Protein AF-A0A2T9YSU1-F1 (afdb_monomer_lite)

Organism: NCBI:txid133385

Structure (mmCIF, N/CA/C/O backbone):
data_AF-A0A2T9YSU1-F1
#
_entry.id   AF-A0A2T9YSU1-F1
#
loop_
_atom_site.group_PDB
_atom_site.id
_atom_site.type_symbol
_atom_site.label_atom_id
_atom_site.label_alt_id
_atom_site.label_comp_id
_atom_site.label_asym_id
_atom_site.label_entity_id
_atom_site.label_seq_id
_atom_site.pdbx_PDB_ins_code
_atom_site.Cartn_x
_atom_site.Cartn_y
_atom_site.Cartn_z
_atom_site.occupancy
_atom_site.B_iso_or_equiv
_atom_site.auth_seq_id
_atom_site.auth_comp_id
_atom_site.auth_asym_id
_atom_site.auth_atom_id
_atom_site.pdbx_PDB_model_num
ATOM 1 N N . MET A 1 1 ? 9.981 16.700 -49.355 1.00 37.28 1 MET A N 1
ATOM 2 C CA . MET A 1 1 ? 11.448 16.718 -49.136 1.00 37.28 1 MET A CA 1
ATOM 3 C C . MET A 1 1 ? 12.251 15.945 -50.191 1.00 37.28 1 MET A C 1
ATOM 5 O O . MET A 1 1 ? 13.137 16.538 -50.788 1.00 37.28 1 MET A O 1
ATOM 9 N N . ALA A 1 2 ? 11.948 14.675 -50.511 1.00 30.19 2 ALA A N 1
ATOM 10 C CA . ALA A 1 2 ? 12.726 13.906 -51.505 1.00 30.19 2 ALA A CA 1
ATOM 11 C C . ALA A 1 2 ? 12.599 14.386 -52.975 1.00 30.19 2 ALA A C 1
ATOM 13 O O . ALA A 1 2 ? 13.486 14.104 -53.781 1.00 30.19 2 ALA A O 1
ATOM 14 N N . SER A 1 3 ? 11.527 15.105 -53.342 1.00 29.92 3 SER A N 1
ATOM 15 C CA . SER A 1 3 ? 11.353 15.639 -54.707 1.00 29.92 3 SER A CA 1
ATOM 16 C C . SER A 1 3 ? 12.002 17.011 -54.920 1.00 29.92 3 SER A C 1
ATOM 18 O O . SER A 1 3 ? 12.454 17.288 -56.026 1.00 29.92 3 SER A O 1
ATOM 20 N N . LEU A 1 4 ? 12.123 17.832 -53.870 1.00 31.23 4 LEU A N 1
ATOM 21 C CA . LEU A 1 4 ? 12.677 19.191 -53.949 1.00 31.23 4 LEU A CA 1
ATOM 22 C C . LEU A 1 4 ? 14.213 19.217 -53.991 1.00 31.23 4 LEU A C 1
ATOM 24 O O . LEU A 1 4 ? 14.780 20.086 -54.636 1.00 31.23 4 LEU A O 1
ATOM 28 N N . TYR A 1 5 ? 14.905 18.226 -53.419 1.00 36.62 5 TYR A N 1
ATOM 29 C CA . TYR A 1 5 ? 16.377 18.157 -53.490 1.00 36.62 5 TYR A CA 1
ATOM 30 C C . TYR A 1 5 ? 16.929 17.533 -54.783 1.00 36.62 5 TYR A C 1
ATOM 32 O O . TYR A 1 5 ? 18.128 17.622 -55.056 1.00 36.62 5 TYR A O 1
ATOM 40 N N . LYS A 1 6 ? 16.071 16.931 -55.621 1.00 35.34 6 LYS A N 1
ATOM 41 C CA . LYS A 1 6 ? 16.470 16.435 -56.950 1.00 35.34 6 LYS A CA 1
ATOM 42 C C . LYS A 1 6 ? 16.691 17.558 -57.973 1.00 35.34 6 LYS A C 1
ATOM 44 O O . LYS A 1 6 ? 17.278 17.289 -59.017 1.00 35.34 6 LYS A O 1
ATOM 49 N N . SER A 1 7 ? 16.250 18.791 -57.704 1.00 32.84 7 SER A N 1
ATOM 50 C CA . SER A 1 7 ? 16.427 19.918 -58.632 1.00 32.84 7 SER A CA 1
ATOM 51 C C . SER A 1 7 ? 17.789 20.613 -58.500 1.00 32.84 7 SER A C 1
ATOM 53 O O . SER A 1 7 ? 18.299 21.103 -59.502 1.00 32.84 7 SER A O 1
ATOM 55 N N . PHE A 1 8 ? 18.425 20.585 -57.322 1.00 32.69 8 PHE A N 1
ATOM 56 C CA . PHE A 1 8 ? 19.695 21.289 -57.064 1.00 32.69 8 PHE A CA 1
ATOM 57 C C . PHE A 1 8 ? 20.969 20.487 -57.384 1.00 32.69 8 PHE A C 1
ATOM 59 O O . PHE A 1 8 ? 22.075 20.985 -57.210 1.00 32.69 8 PHE A O 1
ATOM 66 N N . THR A 1 9 ? 20.848 19.258 -57.892 1.00 35.16 9 THR A N 1
ATOM 67 C CA . THR A 1 9 ? 21.996 18.407 -58.262 1.00 35.16 9 THR A CA 1
ATOM 68 C C . THR A 1 9 ? 21.953 18.008 -59.739 1.00 35.16 9 THR A C 1
ATOM 70 O O . THR A 1 9 ? 22.020 16.836 -60.098 1.00 35.16 9 THR A O 1
ATOM 73 N N . LYS A 1 10 ? 21.845 18.997 -60.635 1.00 35.78 10 LYS A N 1
ATOM 74 C CA . LYS A 1 10 ? 22.087 18.827 -62.079 1.00 35.78 10 LYS A CA 1
ATOM 75 C C . LYS A 1 10 ? 23.401 19.493 -62.491 1.00 35.78 10 LYS A C 1
ATOM 77 O O . LYS A 1 10 ? 23.420 20.427 -63.281 1.00 35.78 10 LYS A O 1
ATOM 82 N N . THR A 1 11 ? 24.512 18.954 -62.010 1.00 32.72 11 THR A N 1
ATOM 83 C CA . THR A 1 11 ? 25.809 19.146 -62.669 1.00 32.72 11 THR A CA 1
ATOM 84 C C . THR A 1 11 ? 26.528 17.802 -62.666 1.00 32.72 11 THR A C 1
ATOM 86 O O . THR A 1 11 ? 26.805 17.264 -61.592 1.00 32.72 11 THR A O 1
ATOM 89 N N . PRO A 1 12 ? 26.782 17.188 -63.836 1.00 35.47 12 PRO A N 1
ATOM 90 C CA . PRO A 1 12 ? 27.463 15.907 -63.891 1.00 35.47 12 PRO A CA 1
ATOM 91 C C . PRO A 1 12 ? 28.940 16.134 -63.561 1.00 35.47 12 PRO A C 1
ATOM 93 O O . PRO A 1 12 ? 29.707 16.638 -64.379 1.00 35.47 12 PRO A O 1
ATOM 96 N N . VAL A 1 13 ? 29.348 15.773 -62.344 1.00 37.41 13 VAL A N 1
ATOM 97 C CA . VAL A 1 13 ? 30.764 15.719 -61.974 1.00 37.41 13 VAL A CA 1
ATOM 98 C C . VAL A 1 13 ? 31.399 14.570 -62.761 1.00 37.41 13 VAL A C 1
ATOM 100 O O . VAL A 1 13 ? 31.041 13.404 -62.577 1.00 37.41 13 VAL A O 1
ATOM 103 N N . LYS A 1 14 ? 32.312 14.906 -63.681 1.00 37.22 14 LYS A N 1
ATOM 104 C CA . LYS A 1 14 ? 33.161 13.938 -64.392 1.00 37.22 14 LYS A CA 1
ATOM 105 C C . LYS A 1 14 ? 33.857 13.039 -63.363 1.00 37.22 14 LYS A C 1
ATOM 107 O O . LYS A 1 14 ? 34.460 13.545 -62.421 1.00 37.22 14 LYS A O 1
ATOM 112 N N . LYS A 1 15 ? 33.787 11.715 -63.548 1.00 39.69 15 LYS A N 1
ATOM 113 C CA . LYS A 1 15 ? 34.584 10.751 -62.773 1.00 39.69 15 LYS A CA 1
ATOM 114 C C . LYS A 1 15 ? 36.066 11.039 -63.026 1.00 39.69 15 LYS A C 1
ATOM 116 O O . LYS A 1 15 ? 36.560 10.733 -64.105 1.00 39.69 15 LYS A O 1
ATOM 121 N N . SER A 1 16 ? 36.746 11.647 -62.060 1.00 36.53 16 SER A N 1
ATOM 122 C CA . SER A 1 16 ? 38.205 11.642 -62.004 1.00 36.53 16 SER A CA 1
ATOM 123 C C . SER A 1 16 ? 38.674 10.294 -61.459 1.00 36.53 16 SER A C 1
ATOM 125 O O . SER A 1 16 ? 38.115 9.803 -60.476 1.00 36.53 16 SER A O 1
ATOM 127 N N . ASP A 1 17 ? 39.705 9.717 -62.078 1.00 41.94 17 ASP A N 1
ATOM 128 C CA . ASP A 1 17 ? 40.454 8.543 -61.603 1.00 41.94 17 ASP A CA 1
ATOM 129 C C . ASP A 1 17 ? 41.303 8.884 -60.363 1.00 41.94 17 ASP A C 1
ATOM 131 O O . ASP A 1 17 ? 42.508 8.646 -60.303 1.00 41.94 17 ASP A O 1
ATOM 135 N N . THR A 1 18 ? 40.689 9.491 -59.349 1.00 44.41 18 THR A N 1
ATOM 136 C CA . THR A 1 18 ? 41.332 9.681 -58.052 1.00 44.41 18 THR A CA 1
ATOM 137 C C . THR A 1 18 ? 41.200 8.394 -57.228 1.00 44.41 18 THR A C 1
ATOM 139 O O . THR A 1 18 ? 40.115 7.800 -57.184 1.00 44.41 18 THR A O 1
ATOM 142 N N . PRO A 1 19 ? 42.276 7.929 -56.558 1.00 46.34 19 PRO A N 1
ATOM 143 C CA . PRO A 1 19 ? 42.208 6.772 -55.672 1.00 46.34 19 PRO A CA 1
ATOM 144 C C . PRO A 1 19 ? 41.088 6.973 -54.651 1.00 46.34 19 PRO A C 1
ATOM 146 O O . PRO A 1 19 ? 40.957 8.055 -54.074 1.00 46.34 19 PRO A O 1
ATOM 149 N N . ARG A 1 20 ? 40.259 5.945 -54.428 1.00 51.56 20 ARG A N 1
ATOM 150 C CA . ARG A 1 20 ? 39.214 6.015 -53.396 1.00 51.56 20 ARG A CA 1
ATOM 151 C C . ARG A 1 20 ? 39.882 6.358 -52.059 1.00 51.56 20 ARG A C 1
ATOM 153 O O . ARG A 1 20 ? 40.827 5.658 -51.694 1.00 51.56 20 ARG A O 1
ATOM 160 N N . PRO A 1 21 ? 39.409 7.381 -51.329 1.00 52.75 21 PRO A N 1
ATOM 161 C CA . PRO A 1 21 ? 40.008 7.746 -50.055 1.00 52.75 21 PRO A CA 1
ATOM 162 C C . PRO A 1 21 ? 39.961 6.547 -49.104 1.00 52.75 21 PRO A C 1
ATOM 164 O O . PRO A 1 21 ? 38.926 5.888 -48.964 1.00 52.75 21 PRO A O 1
ATOM 167 N N . THR A 1 22 ? 41.093 6.244 -48.470 1.00 56.41 22 THR A N 1
ATOM 168 C CA . THR A 1 22 ? 41.171 5.262 -47.390 1.00 56.41 22 THR A CA 1
ATOM 169 C C . THR A 1 22 ? 40.310 5.756 -46.231 1.00 56.41 22 THR A C 1
ATOM 171 O O . THR A 1 22 ? 40.588 6.782 -45.612 1.00 56.41 22 THR A O 1
ATOM 174 N N . ILE A 1 23 ? 39.207 5.049 -45.972 1.00 61.72 23 ILE A N 1
ATOM 175 C CA . ILE A 1 23 ? 38.288 5.366 -44.877 1.00 61.72 23 ILE A CA 1
ATOM 176 C C . ILE A 1 23 ? 39.004 5.014 -43.573 1.00 61.72 23 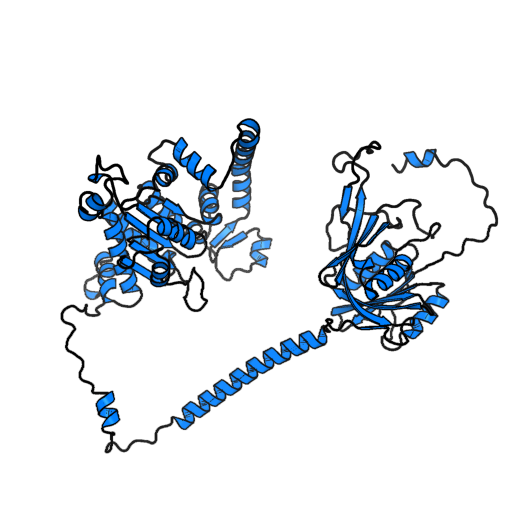ILE A C 1
ATOM 178 O O . ILE A 1 23 ? 39.117 3.837 -43.242 1.00 61.72 23 ILE A O 1
ATOM 182 N N . ARG A 1 24 ? 39.494 6.028 -42.856 1.00 66.81 24 ARG A N 1
ATOM 183 C CA . ARG A 1 24 ? 40.081 5.870 -41.518 1.00 66.81 24 ARG A CA 1
ATOM 184 C C . ARG A 1 24 ? 38.978 5.550 -40.506 1.00 66.81 24 ARG A C 1
ATOM 186 O O . ARG A 1 24 ? 37.912 6.144 -40.601 1.00 66.81 24 ARG A O 1
ATOM 193 N N . ASN A 1 25 ? 39.245 4.684 -39.532 1.00 81.44 25 ASN A N 1
ATOM 194 C CA . ASN A 1 25 ? 38.376 4.308 -38.406 1.00 81.44 25 ASN A CA 1
ATOM 195 C C . ASN A 1 25 ? 37.221 3.349 -38.729 1.00 81.44 25 ASN A C 1
ATOM 197 O O . ASN A 1 25 ? 36.135 3.481 -38.168 1.00 81.44 25 ASN A O 1
ATOM 201 N N . ARG A 1 26 ? 37.414 2.348 -39.597 1.00 90.25 26 ARG A N 1
ATOM 202 C CA . ARG A 1 26 ? 36.371 1.316 -39.797 1.00 90.25 26 ARG A CA 1
ATOM 203 C C . ARG A 1 26 ? 36.230 0.420 -38.563 1.00 90.25 26 ARG A C 1
ATOM 205 O O . ARG A 1 26 ? 37.211 0.153 -37.875 1.00 90.25 26 ARG A O 1
ATOM 212 N N . VAL A 1 27 ? 35.009 -0.049 -38.301 1.00 94.31 27 VAL A N 1
ATOM 213 C CA . VAL A 1 27 ? 34.678 -0.834 -37.098 1.00 94.31 27 VAL A CA 1
ATOM 214 C C . VAL A 1 27 ? 34.303 -2.263 -37.482 1.00 94.31 27 VAL A C 1
ATOM 216 O O . VAL A 1 27 ? 33.352 -2.477 -38.232 1.00 94.31 27 VAL A O 1
ATOM 219 N N . LEU A 1 28 ? 34.996 -3.254 -36.934 1.00 95.75 28 LEU A N 1
ATOM 220 C CA . LEU A 1 28 ? 34.609 -4.656 -37.018 1.00 95.75 28 LEU A CA 1
ATOM 221 C C . LEU A 1 28 ? 33.563 -4.964 -35.938 1.00 95.75 28 LEU A C 1
ATOM 223 O O . LEU A 1 28 ? 33.831 -4.806 -34.749 1.00 95.75 28 LEU A O 1
ATOM 227 N N . LEU A 1 29 ? 32.377 -5.419 -36.345 1.00 96.25 29 LEU A N 1
ATOM 228 C CA . LEU A 1 29 ? 31.331 -5.918 -35.451 1.00 96.25 29 LEU A CA 1
ATOM 229 C C . LEU A 1 29 ? 31.353 -7.443 -35.442 1.00 96.25 29 LEU A C 1
ATOM 231 O O . LEU A 1 29 ? 31.043 -8.087 -36.450 1.00 96.25 29 LEU A O 1
ATOM 235 N N . ILE A 1 30 ? 31.645 -8.024 -34.282 1.00 95.44 30 ILE A N 1
ATOM 236 C CA . ILE A 1 30 ? 31.685 -9.475 -34.101 1.00 95.44 30 ILE A CA 1
ATOM 237 C C . ILE A 1 30 ? 31.006 -9.883 -32.797 1.00 95.44 30 ILE A C 1
ATOM 239 O O . ILE A 1 30 ? 30.954 -9.138 -31.823 1.00 95.44 30 ILE A O 1
ATOM 243 N N . SER A 1 31 ? 30.410 -11.071 -32.777 1.00 95.06 31 SER A N 1
ATOM 244 C CA . SER A 1 31 ? 29.739 -11.598 -31.589 1.00 95.06 31 SER A CA 1
ATOM 245 C C . SER A 1 31 ? 30.162 -13.029 -31.324 1.00 95.06 31 SER A C 1
ATOM 247 O O . SER A 1 31 ? 30.475 -13.785 -32.238 1.00 95.06 31 SER A O 1
ATOM 249 N N . SER A 1 32 ? 30.164 -13.407 -30.057 1.00 93.94 32 SER A N 1
ATOM 250 C CA . SER A 1 32 ? 30.406 -14.781 -29.637 1.00 93.94 32 SER A CA 1
ATOM 251 C C . SER A 1 32 ? 29.198 -15.686 -29.909 1.00 93.94 32 SER A C 1
ATOM 253 O O . SER A 1 32 ? 28.054 -15.236 -30.063 1.00 93.94 32 SER A O 1
ATOM 255 N N . ARG A 1 33 ? 29.412 -17.005 -29.900 1.00 89.94 33 ARG A N 1
ATOM 256 C CA . ARG A 1 33 ? 28.293 -17.955 -29.845 1.00 89.94 33 ARG A CA 1
ATOM 257 C C . ARG A 1 33 ? 27.495 -17.819 -28.541 1.00 89.94 33 ARG A C 1
ATOM 259 O O . ARG A 1 33 ? 28.040 -17.624 -27.452 1.00 89.94 33 ARG A O 1
ATOM 266 N N . GLY A 1 34 ? 26.180 -17.999 -28.663 1.00 88.12 34 GLY A N 1
ATOM 267 C CA . GLY A 1 34 ? 25.248 -17.989 -27.536 1.00 88.12 34 GLY A CA 1
ATOM 268 C C . GLY A 1 34 ? 24.576 -16.649 -27.237 1.00 88.12 34 GLY A C 1
ATOM 269 O O . GLY A 1 34 ? 23.908 -16.553 -26.212 1.00 88.12 34 GLY A O 1
ATOM 270 N N . ILE A 1 35 ? 24.691 -15.652 -28.124 1.00 91.50 35 ILE A N 1
ATOM 271 C CA . ILE A 1 35 ? 23.902 -14.418 -28.009 1.00 91.50 35 ILE A CA 1
ATOM 272 C C . ILE A 1 35 ? 22.391 -14.703 -28.020 1.00 91.50 35 ILE A C 1
ATOM 274 O O . ILE A 1 35 ? 21.881 -15.422 -28.893 1.00 91.50 35 ILE A O 1
ATOM 278 N N . THR A 1 36 ? 21.672 -14.112 -27.068 1.00 92.94 36 THR A N 1
ATOM 279 C CA . THR A 1 36 ? 20.209 -14.212 -26.966 1.00 92.94 36 THR A CA 1
ATOM 280 C C . THR A 1 36 ? 19.517 -13.448 -28.095 1.00 92.94 36 THR A C 1
ATOM 282 O O . THR A 1 36 ? 20.151 -12.717 -28.864 1.00 92.94 36 THR A O 1
ATOM 285 N N . THR A 1 37 ? 18.197 -13.605 -28.220 1.00 91.62 37 THR A N 1
ATOM 286 C CA . THR A 1 37 ? 17.403 -12.845 -29.197 1.00 91.62 37 THR A CA 1
ATOM 287 C C . THR A 1 37 ? 17.565 -11.340 -28.978 1.00 91.62 37 THR A C 1
ATOM 289 O O . THR A 1 37 ? 17.954 -10.645 -29.912 1.00 91.62 37 THR A O 1
ATOM 292 N N . ARG A 1 38 ? 17.403 -10.848 -27.742 1.00 91.88 38 ARG A N 1
ATOM 293 C CA . ARG A 1 38 ? 17.568 -9.423 -27.402 1.00 91.88 38 ARG A CA 1
ATOM 294 C C . ARG A 1 38 ? 18.972 -8.895 -27.728 1.00 91.88 38 ARG A C 1
ATOM 296 O O . ARG A 1 38 ? 19.106 -7.869 -28.382 1.00 91.88 38 ARG A O 1
ATOM 303 N N . GLN A 1 39 ? 20.025 -9.629 -27.364 1.00 94.06 39 GLN A N 1
ATOM 304 C CA . GLN A 1 39 ? 21.414 -9.233 -27.656 1.00 94.06 39 GLN A CA 1
ATOM 305 C C . GLN A 1 39 ? 21.694 -9.173 -29.169 1.00 94.06 39 GLN A C 1
ATOM 307 O O . GLN A 1 39 ? 22.457 -8.336 -29.643 1.00 94.06 39 GLN A O 1
ATOM 312 N N . ARG A 1 40 ? 21.044 -10.038 -29.956 1.00 92.88 40 ARG A N 1
ATOM 313 C CA . ARG A 1 40 ? 21.126 -10.016 -31.422 1.00 92.88 40 ARG A CA 1
ATOM 314 C C . ARG A 1 40 ? 20.424 -8.804 -32.032 1.00 92.88 40 ARG A C 1
ATOM 316 O O . ARG A 1 40 ? 20.882 -8.323 -33.063 1.00 92.88 40 ARG A O 1
ATOM 323 N N . HIS A 1 41 ? 19.327 -8.343 -31.435 1.00 93.88 41 HIS A N 1
ATOM 324 C CA . HIS A 1 41 ? 18.667 -7.105 -31.848 1.00 93.88 41 HIS A CA 1
ATOM 325 C C . HIS A 1 41 ? 19.569 -5.898 -31.575 1.00 93.88 41 HIS A C 1
ATOM 327 O O . HIS A 1 41 ? 19.836 -5.160 -32.510 1.00 93.88 41 HIS A O 1
ATOM 333 N N . LEU A 1 42 ? 20.192 -5.808 -30.393 1.00 94.25 42 LEU A N 1
ATOM 334 C CA . LEU A 1 42 ? 21.206 -4.778 -30.123 1.00 94.25 42 LEU A CA 1
ATOM 335 C C . LEU A 1 42 ? 22.352 -4.798 -31.146 1.00 94.25 42 LEU A C 1
ATOM 337 O O . LEU A 1 42 ? 22.743 -3.761 -31.666 1.00 94.25 42 LEU A O 1
ATOM 341 N N . PHE A 1 43 ? 22.877 -5.982 -31.473 1.00 94.44 43 PHE A N 1
ATOM 342 C CA . PHE A 1 43 ? 23.929 -6.118 -32.484 1.00 94.44 43 PHE A CA 1
ATOM 343 C C . PHE A 1 43 ? 23.496 -5.555 -33.851 1.00 94.44 43 PHE A C 1
ATOM 345 O O . PHE A 1 43 ? 24.286 -4.916 -34.543 1.00 94.44 43 PHE A O 1
ATOM 352 N N . LYS A 1 44 ? 22.232 -5.773 -34.242 1.00 93.00 44 LYS A N 1
ATOM 353 C CA . LYS A 1 44 ? 21.658 -5.197 -35.468 1.00 93.00 44 LYS A CA 1
ATOM 354 C C . LYS A 1 44 ? 21.455 -3.686 -35.359 1.00 93.00 44 LYS A C 1
ATOM 356 O O . LYS A 1 44 ? 21.643 -2.994 -36.356 1.00 93.00 44 LYS A O 1
ATOM 361 N N . ASP A 1 45 ? 21.106 -3.182 -34.179 1.00 92.69 45 ASP A N 1
ATOM 362 C CA . ASP A 1 45 ? 20.961 -1.746 -33.934 1.00 92.69 45 ASP A CA 1
ATOM 363 C C . ASP A 1 45 ? 22.318 -1.046 -34.155 1.00 92.69 45 ASP A C 1
ATOM 365 O O . ASP A 1 45 ? 22.389 -0.090 -34.927 1.00 92.69 45 ASP A O 1
ATOM 369 N N . PHE A 1 46 ? 23.421 -1.604 -33.634 1.00 92.62 46 PHE A N 1
ATOM 370 C CA . PHE A 1 46 ? 24.789 -1.131 -33.915 1.00 92.62 46 PHE A CA 1
ATOM 371 C C . PHE A 1 46 ? 25.144 -1.182 -35.410 1.00 92.62 46 PHE A C 1
ATOM 373 O O . PHE A 1 46 ? 25.691 -0.219 -35.944 1.00 92.62 46 PHE A O 1
ATOM 380 N N . GLU A 1 47 ? 24.806 -2.272 -36.107 1.00 91.25 47 GLU A N 1
ATOM 381 C CA . GLU A 1 47 ? 25.005 -2.393 -37.563 1.00 91.25 47 GLU A CA 1
ATOM 382 C C . GLU A 1 47 ? 24.235 -1.307 -38.341 1.00 91.25 47 GLU A C 1
ATOM 384 O O . GLU A 1 47 ? 24.677 -0.849 -39.397 1.00 91.25 47 GLU A O 1
ATOM 389 N N . SER A 1 48 ? 23.072 -0.891 -37.835 1.00 89.12 48 SER A N 1
ATOM 390 C CA . SER A 1 48 ? 22.237 0.130 -38.469 1.00 89.12 48 SER A CA 1
ATOM 391 C C . SER A 1 48 ? 22.720 1.561 -38.211 1.00 89.12 48 SER A C 1
ATOM 393 O O . SER A 1 48 ? 22.677 2.377 -39.137 1.00 89.12 48 SER A O 1
ATOM 395 N N . LEU A 1 49 ? 23.209 1.832 -36.995 1.00 89.56 49 LEU A N 1
ATOM 396 C CA . LEU A 1 49 ? 23.704 3.136 -36.549 1.00 89.56 49 LEU A CA 1
ATOM 397 C C . LEU A 1 49 ? 25.119 3.438 -37.057 1.00 89.56 49 LEU A C 1
ATOM 399 O O . LEU A 1 49 ? 25.455 4.595 -37.291 1.00 89.56 49 LEU A O 1
ATOM 403 N N . LEU A 1 50 ? 25.949 2.410 -37.267 1.00 90.75 50 LEU A N 1
ATOM 404 C CA . LEU A 1 50 ? 27.345 2.557 -37.688 1.00 90.75 50 LEU A CA 1
ATOM 405 C C . LEU A 1 50 ? 27.527 2.128 -39.152 1.00 90.75 50 LEU A C 1
ATOM 407 O O . LEU A 1 50 ? 27.873 0.976 -39.422 1.00 90.75 50 LEU A O 1
ATOM 411 N N . PRO A 1 51 ? 27.342 3.023 -40.142 1.00 89.25 51 PRO A N 1
ATOM 412 C CA . PRO A 1 51 ? 27.469 2.672 -41.560 1.00 89.25 51 PRO A CA 1
ATOM 413 C C . PRO A 1 51 ? 28.894 2.277 -41.980 1.00 89.25 51 PRO A C 1
ATOM 415 O O . PRO A 1 51 ? 29.060 1.575 -42.980 1.00 89.25 51 PRO A O 1
ATOM 418 N N . HIS A 1 52 ? 29.922 2.708 -41.239 1.00 91.06 52 HIS A N 1
ATOM 419 C CA . HIS A 1 52 ? 31.322 2.306 -41.433 1.00 91.06 52 HIS A CA 1
ATOM 420 C C . HIS A 1 52 ? 31.659 0.959 -40.791 1.00 91.06 52 HIS A C 1
ATOM 422 O O . HIS A 1 52 ? 32.803 0.510 -40.905 1.00 91.06 52 HIS A O 1
ATOM 428 N N . SER A 1 53 ? 30.683 0.308 -40.154 1.00 92.75 53 SER A N 1
ATOM 429 C CA . SER A 1 53 ? 30.875 -1.010 -39.574 1.00 92.75 53 SER A CA 1
ATOM 430 C C . SER A 1 53 ? 30.883 -2.125 -40.623 1.00 92.75 53 SER A C 1
ATOM 432 O O . SER A 1 53 ? 30.215 -2.066 -41.663 1.00 92.75 53 SER A O 1
ATOM 434 N N . LYS A 1 54 ? 31.656 -3.174 -40.345 1.00 92.50 54 LYS A N 1
ATOM 435 C CA . LYS A 1 54 ? 31.670 -4.427 -41.093 1.00 92.50 54 LYS A CA 1
ATOM 436 C C . LYS A 1 54 ? 31.353 -5.559 -40.129 1.00 92.50 54 LYS A C 1
ATOM 438 O O . LYS A 1 54 ? 32.033 -5.739 -39.128 1.00 92.50 54 LYS A O 1
ATOM 443 N N . LYS A 1 55 ? 30.312 -6.319 -40.441 1.00 93.88 55 LYS A N 1
ATOM 444 C CA . LYS A 1 55 ? 29.919 -7.501 -39.681 1.00 93.88 55 LYS A CA 1
ATOM 445 C C . LYS A 1 55 ? 30.707 -8.724 -40.143 1.00 93.88 55 LYS A C 1
ATOM 447 O O . LYS A 1 55 ? 30.811 -8.945 -41.350 1.00 93.88 55 LYS A O 1
ATOM 452 N N . ASP A 1 56 ? 31.146 -9.539 -39.190 1.00 92.88 56 ASP A N 1
ATOM 453 C CA . ASP A 1 56 ? 31.705 -10.871 -39.439 1.00 92.88 56 ASP A CA 1
ATOM 454 C C . ASP A 1 56 ? 30.810 -11.991 -38.868 1.00 92.88 56 ASP A C 1
ATOM 456 O O . ASP A 1 56 ? 29.819 -11.761 -38.161 1.00 92.88 56 ASP A O 1
ATOM 460 N N . SER A 1 57 ? 31.147 -13.225 -39.224 1.00 90.75 57 SER A N 1
ATOM 461 C CA . SER A 1 57 ? 30.648 -14.453 -38.623 1.00 90.75 57 SER A CA 1
ATOM 462 C C . SER A 1 57 ? 30.945 -14.512 -37.118 1.00 90.75 57 SER A C 1
ATOM 464 O O . SER A 1 57 ? 31.787 -13.793 -36.582 1.00 90.75 57 SER A O 1
ATOM 466 N N . LYS A 1 58 ? 30.177 -15.331 -36.392 1.00 92.62 58 LYS A N 1
ATOM 467 C CA . LYS A 1 58 ? 30.319 -15.419 -34.934 1.00 92.62 58 LYS A CA 1
ATOM 468 C C . LYS A 1 58 ? 31.623 -16.118 -34.571 1.00 92.62 58 LYS A C 1
ATOM 470 O O . LYS A 1 58 ? 31.924 -17.156 -35.146 1.00 92.62 58 LYS A O 1
ATOM 475 N N . LEU A 1 59 ? 32.313 -15.606 -33.556 1.00 90.31 59 LEU A N 1
ATOM 476 C CA . LEU A 1 59 ? 33.523 -16.231 -33.036 1.00 90.31 59 LEU A CA 1
ATOM 477 C C . LEU A 1 59 ? 33.173 -17.468 -32.195 1.00 90.31 59 LEU A C 1
ATOM 479 O O . LEU A 1 59 ? 32.320 -17.414 -31.297 1.00 90.31 59 LEU A O 1
ATOM 483 N N . ASP A 1 60 ? 33.854 -18.576 -32.483 1.00 82.25 60 ASP A N 1
ATOM 484 C CA . ASP A 1 60 ? 33.627 -19.871 -31.834 1.00 82.25 60 ASP A CA 1
ATOM 485 C C . ASP A 1 60 ? 34.256 -19.946 -30.437 1.00 82.25 60 ASP A C 1
ATOM 487 O O . ASP A 1 60 ? 33.652 -20.485 -29.506 1.00 82.25 60 ASP A O 1
ATOM 491 N N . THR A 1 61 ? 35.432 -19.340 -30.265 1.00 81.12 61 THR A N 1
ATOM 492 C CA . THR A 1 61 ? 36.219 -19.395 -29.028 1.00 81.12 61 THR A CA 1
ATOM 493 C C . THR A 1 61 ? 36.081 -18.105 -28.219 1.00 81.12 61 THR A C 1
ATOM 495 O O . THR A 1 61 ? 36.155 -17.008 -28.755 1.00 81.12 61 THR A O 1
ATOM 498 N N . LYS A 1 62 ? 35.918 -18.225 -26.892 1.00 79.44 62 LYS A N 1
ATOM 499 C CA . LYS A 1 62 ? 35.809 -17.078 -25.959 1.00 79.44 62 LYS A CA 1
ATOM 500 C C . LYS A 1 62 ? 37.087 -16.784 -25.160 1.00 79.44 62 LYS A C 1
ATOM 502 O O . LYS A 1 62 ? 37.081 -15.880 -24.335 1.00 79.44 62 LYS A O 1
ATOM 507 N N . LYS A 1 63 ? 38.140 -17.591 -25.334 1.00 78.00 63 LYS A N 1
ATOM 508 C CA . LYS A 1 63 ? 39.372 -17.545 -24.524 1.00 78.00 63 LYS A CA 1
ATOM 509 C C . LYS A 1 63 ? 40.528 -16.828 -25.219 1.00 78.00 63 LYS A C 1
ATOM 511 O O . LYS A 1 63 ? 41.153 -15.987 -24.593 1.00 78.00 63 LYS A O 1
ATOM 516 N N . ASN A 1 64 ? 40.797 -17.161 -26.481 1.00 83.94 64 ASN A N 1
ATOM 517 C CA . ASN A 1 64 ? 41.846 -16.511 -27.257 1.00 83.94 64 ASN A CA 1
ATOM 518 C C . ASN A 1 64 ? 41.234 -15.367 -28.073 1.00 83.94 64 ASN A C 1
ATOM 520 O O . ASN A 1 64 ? 40.613 -15.613 -29.107 1.00 83.94 64 ASN A O 1
ATOM 524 N N . LEU A 1 65 ? 41.326 -14.147 -27.546 1.00 89.56 65 LEU A N 1
ATOM 525 C CA . LEU A 1 65 ? 40.738 -12.957 -28.163 1.00 89.56 65 LEU A CA 1
ATOM 526 C C . LEU A 1 65 ? 41.713 -12.225 -29.096 1.00 89.56 65 LEU A C 1
ATOM 528 O O . LEU A 1 65 ? 41.269 -11.358 -29.837 1.00 89.56 65 LEU A O 1
ATOM 532 N N . GLU A 1 66 ? 42.993 -12.606 -29.133 1.00 88.31 66 GLU A N 1
ATOM 533 C CA . GLU A 1 66 ? 44.005 -12.007 -30.023 1.00 88.31 66 GLU A CA 1
ATOM 534 C C . GLU A 1 66 ? 43.672 -12.222 -31.507 1.00 88.31 66 GLU A C 1
ATOM 536 O O . GLU A 1 66 ? 43.946 -11.362 -32.338 1.00 88.31 66 GLU A O 1
ATOM 541 N N . VAL A 1 67 ? 42.955 -13.306 -31.825 1.00 91.06 67 VAL A N 1
ATOM 542 C CA . VAL A 1 67 ? 42.421 -13.603 -33.169 1.00 91.06 67 VAL A CA 1
ATOM 543 C C . VAL A 1 67 ? 41.537 -12.466 -33.705 1.00 91.06 67 VAL A C 1
ATOM 545 O O . VAL A 1 67 ? 41.403 -12.287 -34.913 1.00 91.06 67 VAL A O 1
ATOM 548 N N . LEU A 1 68 ? 40.935 -11.655 -32.827 1.00 92.50 68 LEU A N 1
ATOM 549 C CA . LEU A 1 68 ? 40.151 -10.489 -33.241 1.00 92.50 68 LEU A CA 1
ATOM 550 C C . LEU A 1 68 ? 41.007 -9.421 -33.934 1.00 92.50 68 LEU A C 1
ATOM 552 O O . LEU A 1 68 ? 40.482 -8.719 -34.796 1.00 92.50 68 LEU A O 1
ATOM 556 N N . ASN A 1 69 ? 42.298 -9.326 -33.606 1.00 93.19 69 ASN A N 1
ATOM 557 C CA . ASN A 1 69 ? 43.228 -8.402 -34.257 1.00 93.19 69 ASN A CA 1
ATOM 558 C C . ASN A 1 69 ? 43.521 -8.841 -35.691 1.00 93.19 69 ASN A C 1
ATOM 560 O O . ASN A 1 69 ? 43.432 -8.026 -36.605 1.00 93.19 69 ASN A O 1
ATOM 564 N N . GLU A 1 70 ? 43.762 -10.137 -35.899 1.00 91.44 70 GLU A N 1
ATOM 565 C CA . GLU A 1 70 ? 43.947 -10.716 -37.235 1.00 91.44 70 GLU A CA 1
ATOM 566 C C . GLU A 1 70 ? 42.691 -10.520 -38.095 1.00 91.44 70 GLU A C 1
ATOM 568 O O . GLU A 1 70 ? 42.766 -10.095 -39.247 1.00 91.44 70 GLU A O 1
ATOM 573 N N . LEU A 1 71 ? 41.503 -10.759 -37.525 1.00 91.69 71 LEU A N 1
ATOM 574 C CA . LEU A 1 71 ? 40.233 -10.531 -38.221 1.00 91.69 71 LEU A CA 1
ATOM 575 C C . LEU A 1 71 ? 40.008 -9.052 -38.558 1.00 91.69 71 LEU A C 1
ATOM 577 O O . LEU A 1 71 ? 39.456 -8.747 -39.620 1.00 91.69 71 LEU A O 1
ATOM 581 N N . ALA A 1 72 ? 40.420 -8.137 -37.678 1.00 92.50 72 ALA A N 1
ATOM 582 C CA . ALA A 1 72 ? 40.349 -6.700 -37.919 1.00 92.50 72 ALA A CA 1
ATOM 583 C C . ALA A 1 72 ? 41.266 -6.286 -39.075 1.00 92.50 72 ALA A C 1
ATOM 585 O O . ALA A 1 72 ? 40.810 -5.587 -39.983 1.00 92.50 72 ALA A O 1
ATOM 586 N N . GLU A 1 73 ? 42.496 -6.798 -39.103 1.00 91.69 73 GLU A N 1
ATOM 587 C CA . GLU A 1 73 ? 43.468 -6.564 -40.172 1.00 91.69 73 GLU A CA 1
ATOM 588 C C . GLU A 1 73 ? 42.979 -7.123 -41.519 1.00 91.69 73 GLU A C 1
ATOM 590 O O . GLU A 1 73 ? 42.885 -6.380 -42.500 1.00 91.69 73 GLU A O 1
ATOM 595 N N . LEU A 1 74 ? 42.521 -8.382 -41.554 1.00 91.12 74 LEU A N 1
ATOM 596 C CA . LEU A 1 74 ? 41.918 -9.009 -42.743 1.00 91.12 74 LEU A CA 1
ATOM 597 C C . LEU A 1 74 ? 40.696 -8.234 -43.256 1.00 91.12 74 LEU A C 1
ATOM 599 O O . LEU A 1 74 ? 40.412 -8.183 -44.457 1.00 91.12 74 LEU A O 1
ATOM 603 N N . SER A 1 75 ? 39.944 -7.624 -42.341 1.00 88.88 75 SER A N 1
ATOM 604 C CA . SER A 1 75 ? 38.771 -6.819 -42.661 1.00 88.88 75 SER A CA 1
ATOM 605 C C . SER A 1 75 ? 39.063 -5.345 -42.930 1.00 88.88 75 SER A C 1
ATOM 607 O O . SER A 1 75 ? 38.116 -4.620 -43.265 1.00 88.88 75 SER A O 1
ATOM 609 N N . ASN A 1 76 ? 40.327 -4.919 -42.844 1.00 90.56 76 ASN A N 1
ATOM 610 C CA . ASN A 1 76 ? 40.762 -3.527 -42.929 1.00 90.56 76 ASN A CA 1
ATOM 611 C C . ASN A 1 76 ? 39.931 -2.616 -42.002 1.00 90.56 76 ASN A C 1
ATOM 613 O O . ASN A 1 76 ? 39.284 -1.661 -42.449 1.00 90.56 76 ASN A O 1
ATOM 617 N N . CYS A 1 77 ? 39.839 -3.017 -40.733 1.00 91.56 77 CYS A N 1
ATOM 618 C CA . CYS A 1 77 ? 39.141 -2.315 -39.662 1.00 91.56 77 CYS A CA 1
ATOM 619 C C . CYS A 1 77 ? 40.132 -1.901 -38.576 1.00 91.56 77 CYS A C 1
ATOM 621 O O . CYS A 1 77 ? 40.870 -2.732 -38.063 1.00 91.56 77 CYS A O 1
ATOM 623 N N . ASP A 1 78 ? 40.100 -0.625 -38.199 1.00 92.12 78 ASP A N 1
ATOM 624 C CA . ASP A 1 78 ? 40.989 -0.072 -37.174 1.00 92.12 78 ASP A CA 1
ATOM 625 C C . ASP A 1 78 ? 40.428 -0.270 -35.763 1.00 92.12 78 ASP A C 1
ATOM 627 O O . ASP A 1 78 ? 41.148 -0.165 -34.779 1.00 92.12 78 ASP A O 1
ATOM 631 N N . ASN A 1 79 ? 39.122 -0.503 -35.639 1.00 95.31 79 ASN A N 1
ATOM 632 C CA . ASN A 1 79 ? 38.454 -0.667 -34.358 1.00 95.31 79 ASN A CA 1
ATOM 633 C C . ASN A 1 79 ? 37.641 -1.959 -34.334 1.00 95.31 79 ASN A C 1
ATOM 635 O O . ASN A 1 79 ? 37.115 -2.387 -35.362 1.00 95.31 79 ASN A O 1
ATOM 639 N N . VAL A 1 80 ? 37.463 -2.543 -33.153 1.00 96.31 80 VAL A N 1
ATOM 640 C CA . VAL A 1 80 ? 36.684 -3.769 -32.954 1.00 96.31 80 VAL A CA 1
ATOM 641 C C . VAL A 1 80 ? 35.674 -3.566 -31.832 1.00 96.31 80 VAL A C 1
ATOM 643 O O . VAL A 1 80 ? 36.025 -3.119 -30.740 1.00 96.31 80 VAL A O 1
ATOM 646 N N . LEU A 1 81 ? 34.422 -3.944 -32.097 1.00 97.31 81 LEU A N 1
ATOM 647 C CA . LEU A 1 81 ? 33.398 -4.152 -31.080 1.00 97.31 81 LEU A CA 1
ATOM 648 C C . LEU A 1 81 ? 33.035 -5.635 -31.031 1.00 97.31 81 LEU A C 1
ATOM 650 O O . LEU A 1 81 ? 32.461 -6.185 -31.979 1.00 97.31 81 LEU A O 1
ATOM 654 N N . TYR A 1 82 ? 33.355 -6.279 -29.911 1.00 96.38 82 TYR A N 1
ATOM 655 C CA . TYR A 1 82 ? 33.101 -7.700 -29.703 1.00 96.38 82 TYR A CA 1
ATOM 656 C C . TYR A 1 82 ? 32.075 -7.946 -28.593 1.00 96.38 82 TYR A C 1
ATOM 658 O O . TYR A 1 82 ? 32.275 -7.585 -27.433 1.00 96.38 82 TYR A O 1
ATOM 666 N N . PHE A 1 83 ? 30.971 -8.599 -28.960 1.00 96.19 83 PHE A N 1
ATOM 667 C CA . PHE A 1 83 ? 29.862 -8.939 -28.068 1.00 96.19 83 PHE A CA 1
ATOM 668 C C . PHE A 1 83 ? 30.051 -10.347 -27.486 1.00 96.19 83 PHE A C 1
ATOM 670 O O . PHE A 1 83 ? 29.772 -11.367 -28.131 1.00 96.19 83 PHE A O 1
ATOM 677 N N . GLU A 1 84 ? 30.505 -10.417 -26.240 1.00 94.25 84 GLU A N 1
ATOM 678 C CA . GLU A 1 84 ? 30.765 -11.657 -25.514 1.00 94.25 84 GLU A CA 1
ATOM 679 C C . GLU A 1 84 ? 29.557 -12.017 -24.627 1.00 94.25 84 GLU A C 1
ATOM 681 O O . GLU A 1 84 ? 29.325 -11.415 -23.583 1.00 94.25 84 GLU A O 1
ATOM 686 N N . ALA A 1 85 ? 28.785 -13.032 -25.018 1.00 92.75 85 ALA A N 1
ATOM 687 C CA . ALA A 1 85 ? 27.663 -13.546 -24.240 1.00 92.75 85 ALA A CA 1
ATOM 688 C C . ALA A 1 85 ? 28.131 -14.677 -23.320 1.00 92.75 85 ALA A C 1
ATOM 690 O O . ALA A 1 85 ? 28.776 -15.633 -23.767 1.00 92.75 85 ALA A O 1
ATOM 691 N N . ARG A 1 86 ? 27.767 -14.630 -22.039 1.00 89.62 86 ARG A N 1
ATOM 692 C CA . ARG A 1 86 ? 28.033 -15.705 -21.072 1.00 89.62 86 ARG A CA 1
ATOM 693 C C . ARG A 1 86 ? 26.716 -16.241 -20.521 1.00 89.62 86 ARG A C 1
ATOM 695 O O . ARG A 1 86 ? 25.784 -15.489 -20.268 1.00 89.62 86 ARG A O 1
ATOM 702 N N . ARG A 1 87 ? 26.633 -17.571 -20.387 1.00 85.06 87 ARG A N 1
ATOM 703 C CA . ARG A 1 87 ? 25.462 -18.291 -19.841 1.00 85.06 87 ARG A CA 1
ATOM 704 C C . ARG A 1 87 ? 24.108 -17.938 -20.485 1.00 85.06 87 ARG A C 1
ATOM 706 O O . ARG A 1 87 ? 23.081 -18.144 -19.860 1.00 85.06 87 ARG A O 1
ATOM 713 N N . HIS A 1 88 ? 24.104 -17.441 -21.727 1.00 83.31 88 HIS A N 1
ATOM 714 C CA . HIS A 1 88 ? 22.891 -16.998 -22.432 1.00 83.31 88 HIS A CA 1
ATOM 715 C C . HIS A 1 88 ? 22.069 -15.943 -21.670 1.00 83.31 88 HIS A C 1
ATOM 717 O O . HIS A 1 88 ? 20.863 -15.840 -21.865 1.00 83.31 88 HIS A O 1
ATOM 723 N N . GLU A 1 89 ? 22.720 -15.153 -20.820 1.00 85.88 89 GLU A N 1
ATOM 724 C CA . GLU A 1 89 ? 22.057 -14.194 -19.933 1.00 85.88 89 GLU A CA 1
ATOM 725 C C . GLU A 1 89 ? 22.878 -12.902 -19.879 1.00 85.88 89 GLU A C 1
ATOM 727 O O . GLU A 1 89 ? 22.417 -11.846 -20.312 1.00 85.88 89 GLU A O 1
ATOM 732 N N . ASP A 1 90 ? 24.144 -13.022 -19.480 1.00 91.50 90 ASP A N 1
ATOM 733 C CA . ASP A 1 90 ? 25.061 -11.899 -19.308 1.00 91.50 90 ASP A CA 1
ATOM 734 C C . ASP A 1 90 ? 25.685 -11.482 -20.652 1.00 91.50 90 ASP A C 1
ATOM 736 O O . ASP A 1 90 ? 26.165 -12.331 -21.416 1.00 91.50 90 ASP A O 1
ATOM 740 N N . LEU A 1 91 ? 25.717 -10.175 -20.932 1.00 94.94 91 LEU A N 1
ATOM 741 C CA . LEU A 1 91 ? 26.376 -9.601 -22.106 1.00 94.94 91 LEU A CA 1
ATOM 742 C C . LEU A 1 91 ? 27.548 -8.715 -21.684 1.00 94.94 91 LEU A C 1
ATOM 744 O O . LEU A 1 91 ? 27.397 -7.796 -20.881 1.00 94.94 91 LEU A O 1
ATOM 748 N N . TYR A 1 92 ? 28.699 -8.961 -22.295 1.00 95.25 92 TYR A N 1
ATOM 749 C CA . TYR A 1 92 ? 29.887 -8.132 -22.185 1.00 95.25 92 TYR A CA 1
ATOM 750 C C . TYR A 1 92 ? 30.203 -7.519 -23.543 1.00 95.25 92 TYR A C 1
ATOM 752 O O . TYR A 1 92 ? 30.084 -8.185 -24.574 1.00 95.25 92 TYR A O 1
ATOM 760 N N . LEU A 1 93 ? 30.616 -6.258 -23.539 1.00 96.75 93 LEU A N 1
ATOM 761 C CA . LEU A 1 93 ? 31.051 -5.548 -24.731 1.00 96.75 93 LEU A CA 1
ATOM 762 C C . LEU A 1 93 ? 32.533 -5.241 -24.592 1.00 96.75 93 LEU A C 1
ATOM 764 O O . LEU A 1 93 ? 32.958 -4.633 -23.614 1.00 96.75 93 LEU A O 1
ATOM 768 N N . TRP A 1 94 ? 33.311 -5.653 -25.579 1.00 96.94 94 TRP A N 1
ATOM 769 C CA . TRP A 1 94 ? 34.680 -5.203 -25.732 1.00 96.94 94 TRP A CA 1
ATOM 770 C C . TRP A 1 94 ? 34.734 -4.126 -26.800 1.00 96.94 94 TRP A C 1
ATOM 772 O O . TRP A 1 94 ? 34.214 -4.335 -27.895 1.00 96.94 94 TRP A O 1
ATOM 782 N N . ALA A 1 95 ? 35.385 -3.015 -26.486 1.00 97.12 95 ALA A N 1
ATOM 783 C CA . ALA A 1 95 ? 35.713 -1.965 -27.436 1.00 97.12 95 ALA A CA 1
ATOM 784 C C . ALA A 1 95 ? 37.230 -1.839 -27.514 1.00 97.12 95 ALA A C 1
ATOM 786 O O . ALA A 1 95 ? 37.889 -1.766 -26.478 1.00 97.12 95 ALA A O 1
ATOM 787 N N . SER A 1 96 ? 37.795 -1.837 -28.718 1.00 96.25 96 SER A N 1
ATOM 788 C CA . SER A 1 96 ? 39.243 -1.733 -28.872 1.00 96.25 96 SER A CA 1
ATOM 789 C C . SER A 1 96 ? 39.666 -1.049 -30.159 1.00 96.25 96 SER A C 1
ATOM 791 O O . SER A 1 96 ? 38.984 -1.152 -31.181 1.00 96.25 96 SER A O 1
ATOM 793 N N . LYS A 1 97 ? 40.829 -0.401 -30.090 1.00 94.81 97 LYS A N 1
ATOM 794 C CA . LYS A 1 97 ? 41.617 0.020 -31.241 1.00 94.81 97 LYS A CA 1
ATOM 795 C C . LYS A 1 97 ? 42.569 -1.115 -31.633 1.00 94.81 97 LYS A C 1
ATOM 797 O O . LYS A 1 97 ? 43.530 -1.381 -30.919 1.00 94.81 97 LYS A O 1
ATOM 802 N N . ALA A 1 98 ? 42.307 -1.776 -32.752 1.00 91.38 98 ALA A N 1
ATOM 803 C CA . ALA A 1 98 ? 43.136 -2.866 -33.257 1.00 91.38 98 ALA A CA 1
ATOM 804 C C . ALA A 1 98 ? 44.208 -2.339 -34.237 1.00 91.38 98 ALA A C 1
ATOM 806 O O . ALA A 1 98 ? 43.990 -1.310 -34.881 1.00 91.38 98 ALA A O 1
ATOM 807 N N . PRO A 1 99 ? 45.361 -3.020 -34.382 1.00 84.50 99 PRO A N 1
ATOM 808 C CA . PRO A 1 99 ? 45.789 -4.211 -33.636 1.00 84.50 99 PRO A CA 1
ATOM 809 C C . PRO A 1 99 ? 46.556 -3.897 -32.335 1.00 84.50 99 PRO A C 1
ATOM 811 O O . PRO A 1 99 ? 46.696 -4.773 -31.489 1.00 84.50 99 PRO A O 1
ATOM 814 N N . SER A 1 100 ? 47.056 -2.670 -32.159 1.00 85.12 100 SER A N 1
ATOM 815 C CA . SER A 1 100 ? 48.022 -2.320 -31.101 1.00 85.12 100 SER A CA 1
ATOM 816 C C . SER A 1 100 ? 47.532 -1.292 -30.078 1.00 85.12 100 SER A C 1
ATOM 818 O O . SER A 1 100 ? 48.292 -0.908 -29.193 1.00 85.12 100 SER A O 1
ATOM 820 N N . GLY A 1 101 ? 46.294 -0.812 -30.189 1.00 89.06 101 GLY A N 1
ATOM 821 C CA . GLY A 1 101 ? 45.743 0.169 -29.258 1.00 89.06 101 GLY A CA 1
ATOM 822 C C . GLY A 1 101 ? 45.053 -0.468 -28.046 1.00 89.06 101 GLY A C 1
ATOM 823 O O . GLY A 1 101 ? 44.954 -1.691 -27.952 1.00 89.06 101 GLY A O 1
ATOM 824 N N . PRO A 1 102 ? 44.537 0.349 -27.115 1.00 94.81 102 PRO A N 1
ATOM 825 C CA . PRO A 1 102 ? 43.937 -0.149 -25.885 1.00 94.81 102 PRO A CA 1
ATOM 826 C C . PRO A 1 102 ? 42.628 -0.903 -26.141 1.00 94.81 102 PRO A C 1
ATOM 828 O O . PRO A 1 102 ? 41.952 -0.739 -27.169 1.00 94.81 102 PRO A O 1
ATOM 831 N N . SER A 1 103 ? 42.234 -1.718 -25.166 1.00 96.06 103 SER A N 1
ATOM 832 C CA . SER A 1 103 ? 40.921 -2.362 -25.140 1.00 96.06 103 SER A CA 1
ATOM 833 C C . SER A 1 103 ? 40.224 -2.162 -23.803 1.00 96.06 103 SER A C 1
ATOM 835 O O . SER A 1 103 ? 40.840 -2.205 -22.741 1.00 96.06 103 SER A O 1
ATOM 837 N N . ILE A 1 104 ? 38.913 -1.947 -23.853 1.00 97.00 104 ILE A N 1
ATOM 838 C CA . ILE A 1 104 ? 38.072 -1.763 -22.674 1.00 97.00 104 ILE A CA 1
ATOM 839 C C . ILE A 1 104 ? 36.998 -2.836 -22.675 1.00 97.00 104 ILE A C 1
ATOM 841 O O . ILE A 1 104 ? 36.320 -3.063 -23.682 1.00 97.00 104 ILE A O 1
ATOM 845 N N . LYS A 1 105 ? 36.845 -3.495 -21.527 1.00 96.56 105 LYS A N 1
ATOM 846 C CA . LYS A 1 105 ? 35.794 -4.474 -21.288 1.00 96.56 105 LYS A CA 1
ATOM 847 C C . LYS A 1 105 ? 34.694 -3.858 -20.436 1.00 96.56 105 LYS A C 1
ATOM 849 O O . LYS A 1 105 ? 34.943 -3.454 -19.302 1.00 96.56 105 LYS A O 1
ATOM 854 N N . PHE A 1 106 ? 33.473 -3.903 -20.949 1.00 97.00 106 PHE A N 1
ATOM 855 C CA . PHE A 1 106 ? 32.268 -3.449 -20.269 1.00 97.00 106 PHE A CA 1
ATOM 856 C C . PHE A 1 106 ? 31.326 -4.615 -19.975 1.00 97.00 106 PHE A C 1
ATOM 858 O O . PHE A 1 106 ? 31.219 -5.557 -20.769 1.00 97.00 106 PHE A O 1
ATOM 865 N N . GLN A 1 107 ? 30.582 -4.531 -18.874 1.00 95.94 107 GLN A N 1
ATOM 866 C CA . GLN A 1 107 ? 29.320 -5.252 -18.736 1.00 95.94 107 GLN A CA 1
ATOM 867 C C . GLN A 1 107 ? 28.190 -4.389 -19.298 1.00 95.94 107 GLN A C 1
ATOM 869 O O . GLN A 1 107 ? 28.093 -3.206 -18.981 1.00 95.94 107 GLN A O 1
ATOM 874 N N . VAL A 1 108 ? 27.322 -4.991 -20.111 1.00 95.94 108 VAL A N 1
ATOM 875 C CA . VAL A 1 108 ? 26.131 -4.323 -20.641 1.00 95.94 108 VAL A CA 1
ATOM 876 C C . VAL A 1 108 ? 24.952 -4.599 -19.708 1.00 95.94 108 VAL A C 1
ATOM 878 O O . VAL A 1 108 ? 24.578 -5.752 -19.488 1.00 95.94 108 VAL A O 1
ATOM 881 N N . LEU A 1 109 ? 24.363 -3.536 -19.170 1.00 94.00 109 LEU A N 1
ATOM 882 C CA . LEU A 1 109 ? 23.223 -3.536 -18.254 1.00 94.00 109 LEU A CA 1
ATOM 883 C C . LEU A 1 109 ? 22.034 -2.789 -18.877 1.00 94.00 109 LEU A C 1
ATOM 885 O O . LEU A 1 109 ? 22.201 -2.029 -19.830 1.00 94.00 109 LEU A O 1
ATOM 889 N N . ASN A 1 110 ? 20.831 -3.010 -18.334 1.00 92.44 110 ASN A N 1
ATOM 890 C CA . ASN A 1 110 ? 19.593 -2.296 -18.695 1.00 92.44 110 ASN A CA 1
ATOM 891 C C . ASN A 1 110 ? 19.370 -2.161 -20.212 1.00 92.44 110 ASN A C 1
ATOM 893 O O . ASN A 1 110 ? 19.058 -1.091 -20.728 1.00 92.44 110 ASN A O 1
ATOM 897 N N . LEU A 1 111 ? 19.580 -3.262 -20.935 1.00 92.88 111 LEU A N 1
ATOM 898 C CA . LEU A 1 111 ? 19.479 -3.295 -22.387 1.00 92.88 111 LEU A CA 1
ATOM 899 C C . LEU A 1 111 ? 18.017 -3.228 -22.853 1.00 92.88 111 LEU A C 1
ATOM 901 O O . LEU A 1 111 ? 17.251 -4.167 -22.619 1.00 92.88 111 LEU A O 1
ATOM 905 N N . HIS A 1 112 ? 17.694 -2.184 -23.614 1.00 93.25 112 HIS A N 1
ATOM 906 C CA . HIS A 1 112 ? 16.466 -2.035 -24.390 1.00 93.25 112 HIS A CA 1
ATOM 907 C C . HIS A 1 112 ? 16.802 -1.750 -25.856 1.00 93.25 112 HIS A C 1
ATOM 909 O O . HIS A 1 112 ? 17.499 -0.787 -26.179 1.00 93.25 112 HIS A O 1
ATOM 915 N N . THR A 1 113 ? 16.311 -2.597 -26.752 1.00 91.56 113 THR A N 1
ATOM 916 C CA . THR A 1 113 ? 16.597 -2.499 -28.196 1.00 91.56 113 THR A CA 1
ATOM 917 C C . THR A 1 113 ? 15.664 -1.513 -28.896 1.00 91.56 113 THR A C 1
ATOM 919 O O . THR A 1 113 ? 14.573 -1.242 -28.391 1.00 91.56 113 THR A O 1
ATOM 922 N N . MET A 1 114 ? 16.041 -1.020 -30.083 1.00 86.81 114 MET A N 1
ATOM 923 C CA . MET A 1 114 ? 15.161 -0.151 -30.889 1.00 86.81 114 MET A CA 1
ATOM 924 C C . MET A 1 114 ? 13.805 -0.815 -31.169 1.00 86.81 114 MET A C 1
ATOM 926 O O . MET A 1 114 ? 12.77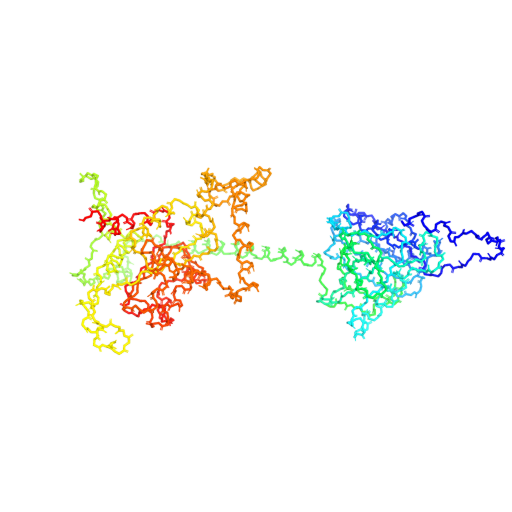3 -0.163 -31.131 1.00 86.81 114 MET A O 1
ATOM 930 N N . SER A 1 115 ? 13.780 -2.134 -31.399 1.00 83.88 115 SER A N 1
ATOM 931 C CA . SER A 1 115 ? 12.533 -2.871 -31.657 1.00 83.88 115 SER A CA 1
ATOM 932 C C . SER A 1 115 ? 11.619 -3.028 -30.438 1.00 83.88 115 SER A C 1
ATOM 934 O O . SER A 1 115 ? 10.425 -3.265 -30.596 1.00 83.88 115 SER A O 1
ATOM 936 N N . GLU A 1 116 ? 12.172 -2.959 -29.226 1.00 84.94 116 GLU A N 1
ATOM 937 C CA . GLU A 1 116 ? 11.397 -3.057 -27.982 1.00 84.94 116 GLU A CA 1
ATOM 938 C C . GLU A 1 116 ? 10.865 -1.691 -27.541 1.00 84.94 116 GLU A C 1
ATOM 940 O O . GLU A 1 116 ? 9.794 -1.603 -26.938 1.00 84.94 116 GLU A O 1
ATOM 945 N N . LEU A 1 117 ? 11.610 -0.630 -27.849 1.00 84.06 117 LEU A N 1
ATOM 946 C CA . LEU A 1 117 ? 11.250 0.747 -27.562 1.00 84.06 117 LEU A CA 1
ATOM 947 C C . LEU A 1 117 ? 10.265 1.247 -28.627 1.00 84.06 117 LEU A C 1
ATOM 949 O O . LEU A 1 117 ? 10.650 1.605 -29.733 1.00 84.06 117 LEU A O 1
ATOM 953 N N . LYS A 1 118 ? 8.971 1.291 -28.292 1.00 76.38 118 LYS A N 1
ATOM 954 C CA . LYS A 1 118 ? 7.922 1.882 -29.147 1.00 76.38 118 LYS A CA 1
ATOM 955 C C . LYS A 1 118 ? 7.946 3.416 -29.086 1.00 76.38 118 LYS A C 1
ATOM 957 O O . LYS A 1 118 ? 6.961 4.036 -28.695 1.00 76.38 118 LYS A O 1
ATOM 962 N N . LEU A 1 119 ? 9.096 4.008 -29.388 1.00 83.44 119 LEU A N 1
ATOM 963 C CA . LEU A 1 119 ? 9.277 5.457 -29.420 1.00 83.44 119 LEU A CA 1
ATOM 964 C C . LEU A 1 119 ? 8.809 6.018 -30.770 1.00 83.44 119 LEU A C 1
ATOM 966 O O . LEU A 1 119 ? 8.752 5.302 -31.768 1.00 83.44 119 LEU A O 1
ATOM 970 N N . THR A 1 120 ? 8.426 7.292 -30.782 1.00 76.75 120 THR A N 1
ATOM 971 C CA . THR A 1 120 ? 7.844 7.967 -31.953 1.00 76.75 120 THR A CA 1
ATOM 972 C C . THR A 1 120 ? 8.892 8.488 -32.937 1.00 76.75 120 THR A C 1
ATOM 974 O O . THR A 1 120 ? 8.561 8.724 -34.098 1.00 76.75 120 THR A O 1
ATOM 977 N N . GLY A 1 121 ? 10.144 8.656 -32.500 1.00 77.81 121 GLY A N 1
ATOM 978 C CA . GLY A 1 121 ? 11.240 9.128 -33.345 1.00 77.81 121 GLY A CA 1
ATOM 979 C C . GLY A 1 121 ? 11.878 8.016 -34.182 1.00 77.81 121 GLY A C 1
ATOM 980 O O . GLY A 1 121 ? 11.876 6.842 -33.808 1.00 77.81 121 GLY A O 1
ATOM 981 N N . ASN A 1 122 ? 12.478 8.392 -35.311 1.00 83.44 122 ASN A N 1
ATOM 982 C CA . ASN A 1 122 ? 13.224 7.490 -36.184 1.00 83.44 122 ASN A CA 1
ATOM 983 C C . ASN A 1 122 ? 14.289 8.251 -36.987 1.00 83.44 122 ASN A C 1
ATOM 985 O O . ASN A 1 122 ? 13.954 9.177 -37.721 1.00 83.44 122 ASN A O 1
ATOM 989 N N . CYS A 1 123 ? 15.552 7.823 -36.927 1.00 85.06 123 CYS A N 1
ATOM 990 C CA . CYS A 1 123 ? 16.613 8.399 -37.756 1.00 85.06 123 CYS A CA 1
ATOM 991 C C . CYS A 1 123 ? 16.776 7.659 -39.092 1.00 85.06 123 CYS A C 1
ATOM 993 O O . CYS A 1 123 ? 16.604 6.441 -39.205 1.00 85.06 123 CYS A O 1
ATOM 995 N N . LEU A 1 124 ? 17.208 8.378 -40.121 1.00 84.31 124 LEU A N 1
ATOM 996 C CA . LEU A 1 124 ? 17.548 7.817 -41.416 1.00 84.31 124 LEU A CA 1
ATOM 997 C C . LEU A 1 124 ? 18.744 6.872 -41.303 1.00 84.31 124 LEU A C 1
ATOM 999 O O . LEU A 1 124 ? 19.815 7.222 -40.803 1.00 84.31 124 LEU A O 1
ATOM 1003 N N . LYS A 1 125 ? 18.589 5.667 -41.860 1.00 83.25 125 LYS A N 1
ATOM 1004 C CA . LYS A 1 125 ? 19.648 4.655 -41.894 1.00 83.25 125 LYS A CA 1
ATOM 1005 C C . LYS A 1 125 ? 20.894 5.185 -42.609 1.00 83.25 125 LYS A C 1
ATOM 1007 O O . LYS A 1 125 ? 20.828 5.612 -43.766 1.00 83.25 125 LYS A O 1
ATOM 1012 N N . GLY A 1 126 ? 22.039 5.089 -41.934 1.00 80.44 126 GLY A N 1
ATOM 1013 C CA . GLY A 1 126 ? 23.317 5.598 -42.428 1.00 80.44 126 GLY A CA 1
ATOM 1014 C C . GLY A 1 126 ? 23.494 7.112 -42.285 1.00 80.44 126 GLY A C 1
ATOM 1015 O O . GLY A 1 126 ? 24.454 7.651 -42.832 1.00 80.44 126 GLY A O 1
ATOM 1016 N N . SER A 1 127 ? 22.603 7.811 -41.580 1.00 86.50 127 SER A N 1
ATOM 1017 C CA . SER A 1 127 ? 22.906 9.155 -41.079 1.00 86.50 127 SER A CA 1
ATOM 1018 C C . SER A 1 127 ? 24.099 9.119 -40.122 1.00 86.50 127 SER A C 1
ATOM 1020 O O . SER A 1 127 ? 24.454 8.067 -39.587 1.00 86.50 127 SER A O 1
ATOM 1022 N N . ARG A 1 128 ? 24.772 10.259 -39.961 1.00 87.88 128 ARG A N 1
ATOM 1023 C CA . ARG A 1 128 ? 25.932 10.368 -39.073 1.00 87.88 128 ARG A CA 1
ATOM 1024 C C . ARG A 1 128 ? 25.466 10.851 -37.693 1.00 87.88 128 ARG A C 1
ATOM 1026 O O . ARG A 1 128 ? 24.681 11.800 -37.658 1.00 87.88 128 ARG A O 1
ATOM 1033 N N . PRO A 1 129 ? 25.933 10.239 -36.591 1.00 91.50 129 PRO A N 1
ATOM 1034 C CA . PRO A 1 129 ? 25.658 10.740 -35.254 1.00 91.50 129 PRO A CA 1
ATOM 1035 C C . PRO A 1 129 ? 26.480 11.997 -34.964 1.00 91.50 129 PRO A C 1
ATOM 1037 O O . PRO A 1 129 ? 27.638 12.102 -35.378 1.00 91.50 129 PRO A O 1
ATOM 1040 N N . LEU A 1 130 ? 25.904 12.903 -34.181 1.00 92.44 130 LEU A N 1
ATOM 1041 C CA . LEU A 1 130 ? 26.667 13.787 -33.305 1.00 92.44 130 LEU A CA 1
ATOM 1042 C C . LEU A 1 130 ? 26.925 13.051 -31.990 1.00 92.44 130 LEU A C 1
ATOM 1044 O O . LEU A 1 130 ? 26.011 12.451 -31.428 1.00 92.44 130 LEU A O 1
ATOM 1048 N N . LEU A 1 131 ? 28.163 13.071 -31.506 1.00 94.88 131 LEU A N 1
ATOM 1049 C CA . LEU A 1 131 ? 28.501 12.476 -30.216 1.00 94.88 131 LEU A CA 1
ATOM 1050 C C . LEU A 1 131 ? 28.399 13.553 -29.137 1.00 94.88 131 LEU A C 1
ATOM 1052 O O . LEU A 1 131 ? 28.981 14.626 -29.280 1.00 94.88 131 LEU A O 1
ATOM 1056 N N . SER A 1 132 ? 27.657 13.268 -28.073 1.00 95.44 132 SER A N 1
ATOM 1057 C CA . SER A 1 132 ? 27.501 14.146 -26.916 1.00 95.44 132 SER A CA 1
ATOM 1058 C C . SER A 1 132 ? 28.015 13.414 -25.684 1.00 95.44 132 SER A C 1
ATOM 1060 O O . SER A 1 132 ? 27.507 12.347 -25.347 1.00 95.44 132 SER A O 1
ATOM 1062 N N . PHE A 1 133 ? 29.036 13.973 -25.041 1.00 96.38 133 PHE A N 1
ATOM 1063 C CA . PHE A 1 133 ? 29.613 13.444 -23.810 1.00 96.38 133 PHE A CA 1
ATOM 1064 C C . PHE A 1 133 ? 29.330 14.415 -22.672 1.00 96.38 133 PHE A C 1
ATOM 1066 O O . PHE A 1 133 ? 29.498 15.623 -22.832 1.00 96.38 133 PHE A O 1
ATOM 1073 N N . ASP A 1 134 ? 28.905 13.867 -21.544 1.00 93.75 134 ASP A N 1
ATOM 1074 C CA . ASP A 1 134 ? 28.758 14.601 -20.294 1.00 93.75 134 ASP A CA 1
ATOM 1075 C C . ASP A 1 134 ? 30.121 15.046 -19.727 1.00 93.75 134 ASP A C 1
ATOM 1077 O O . ASP A 1 134 ? 31.158 14.455 -20.048 1.00 93.75 134 ASP A O 1
ATOM 1081 N N . SER A 1 135 ? 30.130 16.075 -18.875 1.00 92.25 135 SER A N 1
ATOM 1082 C CA . SER A 1 135 ? 31.363 16.672 -18.342 1.00 92.25 135 SER A CA 1
ATOM 1083 C C . SER A 1 135 ? 32.203 15.686 -17.533 1.00 92.25 135 SER A C 1
ATOM 1085 O O . SER A 1 135 ? 33.425 15.783 -17.558 1.00 92.25 135 SER A O 1
ATOM 1087 N N . GLY A 1 136 ? 31.579 14.679 -16.911 1.00 89.56 136 GLY A N 1
ATOM 1088 C CA . GLY A 1 136 ? 32.283 13.646 -16.140 1.00 89.56 136 GLY A CA 1
ATOM 1089 C C . GLY A 1 136 ? 33.318 12.842 -16.940 1.00 89.56 136 GLY A C 1
ATOM 1090 O O . GLY A 1 136 ? 34.202 12.213 -16.360 1.00 89.56 136 GLY A O 1
ATOM 1091 N N . PHE A 1 137 ? 33.253 12.859 -18.277 1.00 92.69 137 PHE A N 1
ATOM 1092 C CA . PHE A 1 137 ? 34.276 12.232 -19.120 1.00 92.69 137 PHE A CA 1
ATOM 1093 C C . PHE A 1 137 ? 35.612 12.987 -19.136 1.00 92.69 137 PHE A C 1
ATOM 1095 O O . PHE A 1 137 ? 36.604 12.423 -19.598 1.00 92.69 137 PHE A O 1
ATOM 1102 N N . GLU A 1 138 ? 35.649 14.225 -18.640 1.00 89.81 138 GLU A N 1
ATOM 1103 C CA . GLU A 1 138 ? 36.866 15.029 -18.497 1.00 89.81 138 GLU A CA 1
ATOM 1104 C C . GLU A 1 138 ? 37.538 14.852 -17.126 1.00 89.81 138 GLU A C 1
ATOM 1106 O O . GLU A 1 138 ? 38.696 15.237 -16.976 1.00 89.81 138 GLU A O 1
ATOM 1111 N N . ASP A 1 139 ? 36.864 14.246 -16.144 1.00 81.38 139 ASP A N 1
ATOM 1112 C CA . ASP A 1 139 ? 37.307 14.280 -14.743 1.00 81.38 139 ASP A CA 1
ATOM 1113 C C . ASP A 1 139 ? 38.266 13.133 -14.373 1.00 81.38 139 ASP A C 1
ATOM 1115 O O . ASP A 1 139 ? 39.295 13.366 -13.736 1.00 81.38 139 ASP A O 1
ATOM 1119 N N . GLU A 1 140 ? 37.976 11.889 -14.784 1.00 82.06 140 GLU A N 1
ATOM 1120 C CA . GLU A 1 140 ? 38.812 10.726 -14.443 1.00 82.06 140 GLU A CA 1
ATOM 1121 C C . GLU A 1 140 ? 39.492 10.080 -15.659 1.00 82.06 140 GLU A C 1
ATOM 1123 O O . GLU A 1 140 ? 38.880 9.839 -16.702 1.00 82.06 140 GLU A O 1
ATOM 1128 N N . GLY A 1 141 ? 40.753 9.669 -15.482 1.00 84.19 141 GLY A N 1
ATOM 1129 C CA . GLY A 1 141 ? 41.557 8.981 -16.500 1.00 84.19 141 GLY A CA 1
ATOM 1130 C C . GLY A 1 141 ? 40.886 7.795 -17.229 1.00 84.19 141 GLY A C 1
ATOM 1131 O O . GLY A 1 141 ? 40.995 7.730 -18.458 1.00 84.19 141 GLY A O 1
ATOM 1132 N N . PRO A 1 142 ? 40.180 6.851 -16.562 1.00 91.19 142 PRO A N 1
ATOM 1133 C CA . PRO A 1 142 ? 39.487 5.767 -17.267 1.00 91.19 142 PRO A CA 1
ATOM 1134 C C . PRO A 1 142 ? 38.350 6.267 -18.171 1.00 91.19 142 PRO A C 1
ATOM 1136 O O . PRO A 1 142 ? 38.145 5.703 -19.252 1.00 91.19 142 PRO A O 1
ATOM 1139 N N . TYR A 1 143 ? 37.636 7.328 -17.782 1.00 93.75 143 TYR A N 1
ATOM 1140 C CA . TYR A 1 143 ? 36.573 7.911 -18.601 1.00 93.75 143 TYR A CA 1
ATOM 1141 C C . TYR A 1 143 ? 37.137 8.740 -19.756 1.00 93.75 143 TYR A C 1
ATOM 1143 O O . TYR A 1 143 ? 36.664 8.572 -20.878 1.00 93.75 143 TYR A O 1
ATOM 1151 N N . GLN A 1 144 ? 38.207 9.510 -19.545 1.00 93.75 144 GLN A N 1
ATOM 1152 C CA . GLN A 1 144 ? 38.906 10.233 -20.618 1.00 93.75 144 GLN A CA 1
ATOM 1153 C C . GLN A 1 144 ? 39.379 9.283 -21.730 1.00 93.75 144 GLN A C 1
ATOM 1155 O O . GLN A 1 144 ? 39.135 9.513 -22.918 1.00 93.75 144 GLN A O 1
ATOM 1160 N N . LEU A 1 145 ? 39.998 8.156 -21.356 1.00 93.00 145 LEU A N 1
ATOM 1161 C CA . LEU A 1 145 ? 40.416 7.136 -22.321 1.00 93.00 145 LEU A CA 1
ATOM 1162 C C . LEU A 1 145 ? 39.216 6.485 -23.022 1.00 93.00 145 LEU A C 1
ATOM 1164 O O . LEU A 1 145 ? 39.258 6.227 -24.228 1.00 93.00 145 LEU A O 1
ATOM 1168 N N . THR A 1 146 ? 38.135 6.237 -22.278 1.00 95.12 146 THR A N 1
ATOM 1169 C CA . THR A 1 146 ? 36.891 5.699 -22.839 1.00 95.12 146 THR A CA 1
ATOM 1170 C C . THR A 1 146 ? 36.284 6.657 -23.862 1.00 95.12 146 THR A C 1
ATOM 1172 O O . THR A 1 146 ? 35.908 6.210 -24.946 1.00 95.12 146 THR A O 1
ATOM 1175 N N . LYS A 1 147 ? 36.249 7.962 -23.568 1.00 95.50 147 LYS A N 1
ATOM 1176 C CA . LYS A 1 147 ? 35.795 9.009 -24.489 1.00 95.50 147 LYS A CA 1
ATOM 1177 C C . LYS A 1 147 ? 36.619 9.003 -25.773 1.00 95.50 147 LYS A C 1
ATOM 1179 O O . LYS A 1 147 ? 36.042 8.858 -26.846 1.00 95.50 147 LYS A O 1
ATOM 1184 N N . ALA A 1 148 ? 37.948 9.045 -25.675 1.00 93.31 148 ALA A N 1
ATOM 1185 C CA . ALA A 1 148 ? 38.830 9.040 -26.845 1.00 93.31 148 ALA A CA 1
ATOM 1186 C C . ALA A 1 148 ? 38.647 7.785 -27.723 1.00 93.31 148 ALA A C 1
ATOM 1188 O O . ALA A 1 148 ? 38.667 7.858 -28.954 1.00 93.31 148 ALA A O 1
ATOM 1189 N N . LEU A 1 149 ? 38.436 6.616 -27.106 1.00 94.38 149 LEU A N 1
ATOM 1190 C CA . LEU A 1 149 ? 38.149 5.381 -27.835 1.00 94.38 149 LEU A CA 1
ATOM 1191 C C . LEU A 1 149 ? 36.755 5.411 -28.486 1.00 94.38 149 LEU A C 1
ATOM 1193 O O . LEU A 1 149 ? 36.599 5.003 -29.638 1.00 94.38 149 LEU A O 1
ATOM 1197 N N . PHE A 1 150 ? 35.740 5.904 -27.776 1.00 95.69 150 PHE A N 1
ATOM 1198 C CA . PHE A 1 150 ? 34.374 6.019 -28.290 1.00 95.69 150 PHE A CA 1
ATOM 1199 C C . PHE A 1 150 ? 34.283 7.019 -29.438 1.00 95.69 150 PHE A C 1
ATOM 1201 O O . PHE A 1 150 ? 33.622 6.728 -30.433 1.00 95.69 150 PHE A O 1
ATOM 1208 N N . GLU A 1 151 ? 35.002 8.135 -29.375 1.00 93.62 151 GLU A N 1
ATOM 1209 C CA . GLU A 1 151 ? 35.118 9.071 -30.490 1.00 93.62 151 GLU A CA 1
ATOM 1210 C C . GLU A 1 151 ? 35.646 8.374 -31.746 1.00 93.62 151 GLU A C 1
ATOM 1212 O O . GLU A 1 151 ? 35.081 8.548 -32.823 1.00 93.62 151 GLU A O 1
ATOM 1217 N N . GLN A 1 152 ? 36.658 7.512 -31.631 1.00 91.56 152 GLN A N 1
ATOM 1218 C CA . GLN A 1 152 ? 37.187 6.774 -32.783 1.00 91.56 152 GLN A CA 1
ATOM 1219 C C . GLN A 1 152 ? 36.228 5.705 -33.321 1.00 91.56 152 GLN A C 1
ATOM 1221 O O . GLN A 1 152 ? 36.243 5.426 -34.520 1.00 91.56 152 GLN A O 1
ATOM 1226 N N . ILE A 1 153 ? 35.414 5.090 -32.461 1.00 93.62 153 ILE A N 1
ATOM 1227 C CA . ILE A 1 153 ? 34.491 4.012 -32.842 1.00 93.62 153 ILE A CA 1
ATOM 1228 C C . ILE A 1 153 ? 33.190 4.569 -33.426 1.00 93.62 153 ILE A C 1
ATOM 1230 O O . ILE A 1 153 ? 32.743 4.126 -34.487 1.00 93.62 153 ILE A O 1
ATOM 1234 N N . PHE A 1 154 ? 32.569 5.521 -32.733 1.00 93.75 154 PHE A N 1
ATOM 1235 C CA . PHE A 1 154 ? 31.225 6.008 -33.036 1.00 93.75 154 PHE A CA 1
ATOM 1236 C C . PHE A 1 154 ? 31.225 7.198 -34.008 1.00 93.75 154 PHE A C 1
ATOM 1238 O O . PHE A 1 154 ? 30.200 7.453 -34.643 1.00 93.75 154 PHE A O 1
ATOM 1245 N N . SER A 1 155 ? 32.362 7.876 -34.223 1.00 90.12 155 SER A N 1
ATOM 1246 C CA . SER A 1 155 ? 32.453 8.928 -35.244 1.00 90.12 155 SER A CA 1
ATOM 1247 C C . SER A 1 155 ? 32.491 8.335 -36.646 1.00 90.12 155 SER A C 1
ATOM 1249 O O . SER A 1 155 ? 33.470 7.715 -37.057 1.00 90.12 155 SER A O 1
ATOM 1251 N N . VAL A 1 156 ? 31.434 8.579 -37.420 1.00 88.38 156 VAL A N 1
ATOM 1252 C CA . VAL A 1 156 ? 31.341 8.123 -38.811 1.00 88.38 156 VAL A CA 1
ATOM 1253 C C . VAL A 1 156 ? 32.209 9.013 -39.719 1.00 88.38 156 VAL A C 1
ATOM 1255 O O . VAL A 1 156 ? 31.902 10.209 -39.860 1.00 88.38 156 VAL A O 1
ATOM 1258 N N . PRO A 1 157 ? 33.236 8.462 -40.399 1.00 83.62 157 PRO A N 1
ATOM 1259 C CA . PRO A 1 157 ? 34.091 9.220 -41.311 1.00 83.62 157 PRO A CA 1
ATOM 1260 C C . PRO A 1 157 ? 33.321 9.746 -42.526 1.00 83.62 157 PRO A C 1
ATOM 1262 O O . PRO A 1 157 ? 32.457 9.057 -43.085 1.00 83.62 157 PRO A O 1
ATOM 1265 N N . VAL A 1 158 ? 33.671 10.952 -42.978 1.00 77.75 158 VAL A N 1
ATOM 1266 C CA . VAL A 1 158 ? 33.100 11.564 -44.188 1.00 77.75 158 VAL A CA 1
ATOM 1267 C C . VAL A 1 158 ? 33.482 10.733 -45.418 1.00 77.75 158 VAL A C 1
ATOM 1269 O O . VAL A 1 158 ? 34.632 10.332 -45.571 1.00 77.75 158 VAL A O 1
ATOM 1272 N N . GLY A 1 159 ? 32.520 10.465 -46.305 1.00 73.69 159 GLY A N 1
ATOM 1273 C CA . GLY A 1 159 ? 32.754 9.675 -47.523 1.00 73.69 159 GLY A CA 1
ATOM 1274 C C . GLY A 1 159 ? 32.633 8.157 -47.338 1.00 73.69 159 GLY A C 1
ATOM 1275 O O . GLY A 1 159 ? 32.922 7.396 -48.264 1.00 73.69 159 GLY A O 1
ATOM 1276 N N . THR A 1 160 ? 32.165 7.696 -46.174 1.00 79.75 160 THR A N 1
ATOM 1277 C CA . THR A 1 160 ? 31.883 6.279 -45.922 1.00 79.75 160 THR A CA 1
ATOM 1278 C C . THR A 1 160 ? 30.800 5.742 -46.866 1.00 79.75 160 THR A C 1
ATOM 1280 O O . THR A 1 160 ? 29.752 6.348 -47.098 1.00 79.75 160 THR A O 1
ATOM 1283 N N . ARG A 1 161 ? 31.001 4.531 -47.396 1.00 70.56 161 ARG A N 1
ATOM 1284 C CA . ARG A 1 161 ? 29.984 3.849 -48.209 1.00 70.56 161 ARG A CA 1
ATOM 1285 C C . ARG A 1 161 ? 28.720 3.627 -47.366 1.00 70.56 161 ARG A C 1
ATOM 1287 O O . ARG A 1 161 ? 28.787 2.916 -46.374 1.00 70.56 161 ARG A O 1
ATOM 1294 N N . LYS A 1 162 ? 27.576 4.156 -47.822 1.00 77.44 162 LYS A N 1
ATOM 1295 C CA . LYS A 1 162 ? 26.253 4.191 -47.147 1.00 77.44 162 LYS A CA 1
ATOM 1296 C C . LYS A 1 162 ? 26.037 5.352 -46.163 1.00 77.44 162 LYS A C 1
ATOM 1298 O O . LYS A 1 162 ? 24.896 5.506 -45.733 1.00 77.44 162 LYS A O 1
ATOM 1303 N N . SER A 1 163 ? 27.046 6.175 -45.847 1.00 83.94 163 SER A N 1
ATOM 1304 C CA . SER A 1 163 ? 26.818 7.352 -44.998 1.00 83.94 163 SER A CA 1
ATOM 1305 C C . SER A 1 163 ? 26.092 8.458 -45.761 1.00 83.94 163 SER A C 1
ATOM 1307 O O . SER A 1 163 ? 26.404 8.720 -46.926 1.00 83.94 163 SER A O 1
ATOM 1309 N N . LYS A 1 164 ? 25.152 9.133 -45.106 1.00 83.12 164 LYS A N 1
ATOM 1310 C CA . LYS A 1 164 ? 24.505 10.346 -45.611 1.00 83.12 164 LYS A CA 1
ATOM 1311 C C . LYS A 1 164 ? 25.366 11.584 -45.305 1.00 83.12 164 LYS A C 1
ATOM 1313 O O . LYS A 1 164 ? 26.155 11.548 -44.361 1.00 83.12 164 LYS A O 1
ATOM 1318 N N . PRO A 1 165 ? 25.252 12.663 -46.101 1.00 76.94 165 PRO A N 1
ATOM 1319 C CA . PRO A 1 165 ? 26.084 13.858 -45.938 1.00 76.94 165 PRO A CA 1
ATOM 1320 C C . PRO A 1 165 ? 25.656 14.771 -44.774 1.00 76.94 165 PRO A C 1
ATOM 1322 O O . PRO A 1 165 ? 26.309 15.782 -44.552 1.00 76.94 165 PRO A O 1
ATOM 1325 N N . PHE A 1 166 ? 24.596 14.427 -44.038 1.00 80.19 166 PHE A N 1
ATOM 1326 C CA . PHE A 1 166 ? 24.033 15.219 -42.941 1.00 80.19 166 PHE A CA 1
ATOM 1327 C C . PHE A 1 166 ? 23.993 14.428 -41.625 1.00 80.19 166 PHE A C 1
ATOM 1329 O O . PHE A 1 166 ? 24.096 13.192 -41.614 1.00 80.19 166 PHE A O 1
ATOM 1336 N N . PHE A 1 167 ? 23.845 15.166 -40.528 1.00 84.81 167 PHE A N 1
ATOM 1337 C CA . PHE A 1 167 ? 23.597 14.640 -39.190 1.00 84.81 167 PHE A CA 1
ATOM 1338 C C . PHE A 1 167 ? 22.088 14.599 -38.949 1.00 84.81 167 PHE A C 1
ATOM 1340 O O . PHE A 1 167 ? 21.385 15.508 -39.366 1.00 84.81 167 PHE A O 1
ATOM 1347 N N . ASP A 1 168 ? 21.596 13.529 -38.335 1.00 83.69 168 ASP A N 1
ATOM 1348 C CA . ASP A 1 168 ? 20.149 13.310 -38.129 1.00 83.69 168 ASP A CA 1
ATOM 1349 C C . ASP A 1 168 ? 19.839 12.796 -36.716 1.00 83.69 168 ASP A C 1
ATOM 1351 O O . ASP A 1 168 ? 18.688 12.696 -36.302 1.00 83.69 168 ASP A O 1
ATOM 1355 N N . HIS A 1 169 ? 20.876 12.428 -35.961 1.00 91.19 169 HIS A N 1
ATOM 1356 C CA . HIS A 1 169 ? 20.732 11.910 -34.611 1.00 91.19 169 HIS A CA 1
ATOM 1357 C C . HIS A 1 169 ? 21.945 12.249 -33.742 1.00 91.19 169 HIS A C 1
ATOM 1359 O O . HIS A 1 169 ? 23.040 12.516 -34.240 1.00 91.19 169 HIS A O 1
ATOM 1365 N N . ILE A 1 170 ? 21.732 12.218 -32.432 1.00 93.75 170 ILE A N 1
ATOM 1366 C CA . ILE A 1 170 ? 22.722 12.409 -31.380 1.00 93.75 170 ILE A CA 1
ATOM 1367 C C . ILE A 1 170 ? 22.851 11.096 -30.612 1.00 93.75 170 ILE A C 1
ATOM 1369 O O . ILE A 1 170 ? 21.853 10.541 -30.150 1.00 93.75 170 ILE A O 1
ATOM 1373 N N . MET A 1 171 ? 24.084 10.629 -30.445 1.00 95.25 171 MET A N 1
ATOM 1374 C CA . MET A 1 171 ? 24.432 9.572 -29.504 1.00 95.25 171 MET A CA 1
ATOM 1375 C C . MET A 1 171 ? 24.996 10.230 -28.247 1.00 95.25 171 MET A C 1
ATOM 1377 O O . MET A 1 171 ? 26.047 10.870 -28.287 1.00 95.25 171 MET A O 1
ATOM 1381 N N . SER A 1 172 ? 24.259 10.114 -27.150 1.00 96.38 172 SER A N 1
ATOM 1382 C CA . SER A 1 172 ? 24.569 10.745 -25.873 1.00 96.38 172 SER A CA 1
ATOM 1383 C C . SER A 1 172 ? 25.138 9.719 -24.898 1.00 96.38 172 SER A C 1
ATOM 1385 O O . SER A 1 172 ? 24.576 8.631 -24.736 1.00 96.38 172 SER A O 1
ATOM 1387 N N . PHE A 1 173 ? 26.249 10.085 -24.266 1.00 97.19 173 PHE A N 1
ATOM 1388 C CA . PHE A 1 173 ? 26.959 9.326 -23.248 1.00 97.19 173 PHE A CA 1
ATOM 1389 C C . PHE A 1 173 ? 26.982 10.146 -21.957 1.00 97.19 173 PHE A C 1
ATOM 1391 O O . PHE A 1 173 ? 27.596 11.213 -21.910 1.00 97.19 173 PHE A O 1
ATOM 1398 N N . SER A 1 174 ? 26.343 9.639 -20.907 1.00 96.44 174 SER A N 1
ATOM 1399 C CA . SER A 1 174 ? 26.273 10.305 -19.599 1.00 96.44 174 SER A CA 1
ATOM 1400 C C . SER A 1 174 ? 26.787 9.391 -18.500 1.00 96.44 174 SER A C 1
ATOM 1402 O O . SER A 1 174 ? 26.558 8.183 -18.565 1.00 96.44 174 SER A O 1
ATOM 1404 N N . ILE A 1 175 ? 27.464 9.943 -17.495 1.00 94.31 175 ILE A N 1
ATOM 1405 C CA . ILE A 1 175 ? 27.968 9.160 -16.361 1.00 94.31 175 ILE A CA 1
ATOM 1406 C C . ILE A 1 175 ? 27.006 9.342 -15.191 1.00 94.31 175 ILE A C 1
ATOM 1408 O O . ILE A 1 175 ? 26.778 10.453 -14.731 1.00 94.31 175 ILE A O 1
ATOM 1412 N N . ILE A 1 176 ? 26.409 8.244 -14.731 1.00 92.94 176 ILE A N 1
ATOM 1413 C CA . ILE A 1 176 ? 25.506 8.226 -13.575 1.00 92.94 176 ILE A CA 1
ATOM 1414 C C . ILE A 1 176 ? 25.846 6.980 -12.759 1.00 92.94 176 ILE A C 1
ATOM 1416 O O . ILE A 1 176 ? 25.862 5.876 -13.311 1.00 92.94 176 ILE A O 1
ATOM 1420 N N . ASP A 1 177 ? 26.110 7.160 -11.464 1.00 90.06 177 ASP A N 1
ATOM 1421 C CA . ASP A 1 177 ? 26.494 6.098 -10.522 1.00 90.06 177 ASP A CA 1
ATOM 1422 C C . ASP A 1 177 ? 27.687 5.250 -11.010 1.00 90.06 177 ASP A C 1
ATOM 1424 O O . ASP A 1 177 ? 27.622 4.018 -11.023 1.00 90.06 177 ASP A O 1
ATOM 1428 N N . ASP A 1 178 ? 28.757 5.906 -11.477 1.00 89.56 178 ASP A N 1
ATOM 1429 C CA . ASP A 1 178 ? 29.961 5.277 -12.053 1.00 89.56 178 ASP A CA 1
ATOM 1430 C C . ASP A 1 178 ? 29.691 4.368 -13.267 1.00 89.56 178 ASP A C 1
ATOM 1432 O O . ASP A 1 178 ? 30.454 3.449 -13.582 1.00 89.56 178 ASP A O 1
ATOM 1436 N N . LYS A 1 179 ? 28.571 4.587 -13.965 1.00 93.88 179 LYS A N 1
ATOM 1437 C CA . LYS A 1 179 ? 28.194 3.833 -15.165 1.00 93.88 179 LYS A CA 1
ATOM 1438 C C . LYS A 1 179 ? 27.890 4.766 -16.318 1.00 93.88 179 LYS A C 1
ATOM 1440 O O . LYS A 1 179 ? 27.313 5.835 -16.145 1.00 93.88 179 LYS A O 1
ATOM 1445 N N . ILE A 1 180 ? 28.222 4.316 -17.522 1.00 96.06 180 ILE A N 1
ATOM 1446 C CA . ILE A 1 180 ? 28.010 5.079 -18.747 1.00 96.06 180 ILE A CA 1
ATOM 1447 C C . ILE A 1 180 ? 26.646 4.717 -19.325 1.00 96.06 180 ILE A C 1
ATOM 1449 O O . ILE A 1 180 ? 26.433 3.616 -19.835 1.00 96.06 180 ILE A O 1
ATOM 1453 N N . TRP A 1 181 ? 25.715 5.655 -19.272 1.00 97.44 181 TRP A N 1
ATOM 1454 C CA . TRP A 1 181 ? 24.405 5.556 -19.893 1.00 97.44 181 TRP A CA 1
ATOM 1455 C C . TRP A 1 181 ? 24.493 6.001 -21.343 1.00 97.44 181 TRP A C 1
ATOM 1457 O O . TRP A 1 181 ? 24.946 7.107 -21.626 1.00 97.44 181 TRP A O 1
ATOM 1467 N N . VAL A 1 182 ? 24.030 5.147 -22.257 1.00 96.88 182 VAL A N 1
ATOM 1468 C CA . VAL A 1 182 ? 23.999 5.456 -23.687 1.00 96.88 182 VAL A CA 1
ATOM 1469 C C . VAL A 1 182 ? 22.561 5.593 -24.158 1.00 96.88 182 VAL A C 1
ATOM 1471 O O . VAL A 1 182 ? 21.745 4.676 -23.998 1.00 96.88 182 VAL A O 1
ATOM 1474 N N . ARG A 1 183 ? 22.257 6.751 -24.749 1.00 94.94 183 ARG A N 1
ATOM 1475 C CA . ARG A 1 183 ? 20.950 7.080 -25.329 1.00 94.94 183 ARG A CA 1
ATOM 1476 C C . ARG A 1 183 ? 21.111 7.673 -26.720 1.00 94.94 183 ARG A C 1
ATOM 1478 O O . ARG A 1 183 ? 22.135 8.266 -27.040 1.00 94.94 183 ARG A O 1
ATOM 1485 N N . ASN A 1 184 ? 20.083 7.507 -27.544 1.00 93.69 184 ASN A N 1
ATOM 1486 C CA . ASN A 1 184 ? 20.083 7.957 -28.931 1.00 93.69 184 ASN A CA 1
ATOM 1487 C C . ASN A 1 184 ? 18.839 8.804 -29.195 1.00 93.69 184 ASN A C 1
ATOM 1489 O O . ASN A 1 184 ? 17.723 8.351 -28.926 1.00 93.69 184 ASN A O 1
ATOM 1493 N N . TYR A 1 185 ? 19.039 9.996 -29.751 1.00 93.31 185 TYR A N 1
ATOM 1494 C CA . TYR A 1 185 ? 17.988 10.971 -30.038 1.00 93.31 185 TYR A CA 1
ATOM 1495 C C . TYR A 1 185 ? 18.017 11.372 -31.507 1.00 93.31 185 TYR A C 1
ATOM 1497 O O . TYR A 1 185 ? 19.083 11.623 -32.050 1.00 93.31 185 TYR A O 1
ATOM 1505 N N . GLN A 1 186 ? 16.865 11.465 -32.150 1.00 91.25 186 GLN A N 1
ATOM 1506 C CA . GLN A 1 186 ? 16.698 12.102 -33.446 1.00 91.25 186 GLN A CA 1
ATOM 1507 C C . GLN A 1 186 ? 16.694 13.623 -33.285 1.00 91.25 186 GLN A C 1
ATOM 1509 O O . GLN A 1 186 ? 16.073 14.151 -32.363 1.00 91.25 186 GLN A O 1
ATOM 1514 N N . ILE A 1 187 ? 17.349 14.304 -34.222 1.00 89.50 187 ILE A N 1
ATOM 1515 C CA . ILE A 1 187 ? 17.295 15.757 -34.364 1.00 89.50 187 ILE A CA 1
ATOM 1516 C C . ILE A 1 187 ? 16.065 16.090 -35.209 1.00 89.50 187 ILE A C 1
ATOM 1518 O O . ILE A 1 187 ? 15.957 15.649 -36.353 1.00 89.50 187 ILE A O 1
ATOM 1522 N N . VAL A 1 188 ? 15.118 16.836 -34.646 1.00 82.50 188 VAL A N 1
ATOM 1523 C CA . VAL A 1 188 ? 13.885 17.216 -35.335 1.00 82.50 188 VAL A CA 1
ATOM 1524 C C . VAL A 1 188 ? 13.907 18.719 -35.613 1.00 82.50 188 VAL A C 1
ATOM 1526 O O . VAL A 1 188 ? 13.708 19.543 -34.723 1.00 82.50 188 VAL A O 1
ATOM 1529 N N . GLU A 1 189 ? 14.138 19.053 -36.885 1.00 69.56 189 GLU A N 1
ATOM 1530 C CA . GLU A 1 189 ? 14.163 20.421 -37.437 1.00 69.56 189 GLU A CA 1
ATOM 1531 C C . GLU A 1 189 ? 12.785 20.875 -37.976 1.00 69.56 189 GLU A C 1
ATOM 153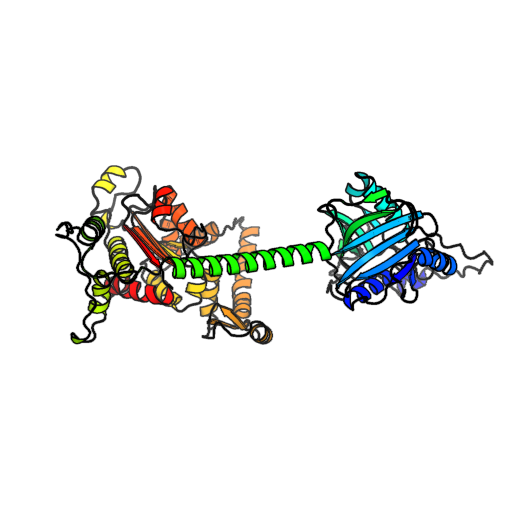3 O O . GLU A 1 189 ? 12.679 21.868 -38.691 1.00 69.56 189 GLU A O 1
ATOM 1538 N N . LYS A 1 190 ? 11.710 20.128 -37.691 1.00 62.53 190 LYS A N 1
ATOM 1539 C CA . LYS A 1 190 ? 10.333 20.402 -38.145 1.00 62.53 190 LYS A CA 1
ATOM 1540 C C . LYS A 1 190 ? 9.378 20.399 -36.962 1.00 62.53 190 LYS A C 1
ATOM 1542 O O . LYS A 1 190 ? 9.497 19.546 -36.090 1.00 62.53 190 LYS A O 1
ATOM 1547 N N . ASN A 1 191 ? 8.382 21.279 -36.962 1.00 54.56 191 ASN A N 1
ATOM 1548 C CA . ASN A 1 191 ? 7.350 21.250 -35.930 1.00 54.56 191 ASN A CA 1
ATOM 1549 C C . ASN A 1 191 ? 6.547 19.933 -36.041 1.00 54.56 191 ASN A C 1
ATOM 1551 O O . ASN A 1 191 ? 5.978 19.639 -37.099 1.00 54.56 191 ASN A O 1
ATOM 1555 N N . ALA A 1 192 ? 6.559 19.117 -34.981 1.00 51.16 192 ALA A N 1
ATOM 1556 C CA . ALA A 1 192 ? 6.083 17.729 -34.996 1.00 51.16 192 ALA A CA 1
ATOM 1557 C C . ALA A 1 192 ? 4.580 17.596 -35.316 1.00 51.16 192 ALA A C 1
ATOM 1559 O O . ALA A 1 192 ? 4.151 16.553 -35.806 1.00 51.16 192 ALA A O 1
ATOM 1560 N N . GLU A 1 193 ? 3.800 18.657 -35.094 1.00 52.44 193 GLU A N 1
ATOM 1561 C CA . GLU A 1 193 ? 2.351 18.686 -35.329 1.00 52.44 193 GLU A CA 1
ATOM 1562 C C . GLU A 1 193 ? 1.964 19.077 -36.765 1.00 52.44 193 GLU A C 1
ATOM 1564 O O . GLU A 1 193 ? 0.921 18.653 -37.260 1.00 52.44 193 GLU A O 1
ATOM 1569 N N . THR A 1 194 ? 2.791 19.863 -37.466 1.00 53.56 194 THR A N 1
ATOM 1570 C CA . THR A 1 194 ? 2.412 20.485 -38.754 1.00 53.56 194 THR A CA 1
ATOM 1571 C C . THR A 1 194 ? 3.327 20.123 -39.925 1.00 53.56 194 THR A C 1
ATOM 1573 O O . THR A 1 194 ? 2.958 20.335 -41.080 1.00 53.56 194 THR A O 1
ATOM 1576 N N . GLY A 1 195 ? 4.517 19.561 -39.674 1.00 52.31 195 GLY A N 1
ATOM 1577 C CA . GLY A 1 195 ? 5.453 19.107 -40.712 1.00 52.31 195 GLY A CA 1
ATOM 1578 C C . GLY A 1 195 ? 6.086 20.219 -41.568 1.00 52.31 195 GLY A C 1
ATOM 1579 O O . GLY A 1 195 ? 6.851 19.912 -42.495 1.00 52.31 195 GLY A O 1
ATOM 1580 N N . ALA A 1 196 ? 5.792 21.488 -41.264 1.00 51.59 196 ALA A N 1
ATOM 1581 C CA . ALA A 1 196 ? 6.359 22.666 -41.914 1.00 51.59 196 ALA A CA 1
ATOM 1582 C C . ALA A 1 196 ? 7.852 22.830 -41.578 1.00 51.59 196 ALA A C 1
ATOM 1584 O O . ALA A 1 196 ? 8.310 22.405 -40.515 1.00 51.59 196 ALA A O 1
ATOM 1585 N N . ASP A 1 197 ? 8.615 23.399 -42.514 1.00 51.03 197 ASP A N 1
ATOM 1586 C CA . ASP A 1 197 ? 10.031 23.716 -42.303 1.00 51.03 197 ASP A CA 1
ATOM 1587 C C . ASP A 1 197 ? 10.155 24.871 -41.301 1.00 51.03 197 ASP A C 1
ATOM 1589 O O . ASP A 1 197 ? 9.457 25.879 -41.419 1.00 51.03 197 ASP A O 1
ATOM 1593 N N . ILE A 1 198 ? 11.025 24.708 -40.304 1.00 55.75 198 ILE A N 1
ATOM 1594 C CA . ILE A 1 198 ? 11.298 25.727 -39.293 1.00 55.75 198 ILE A CA 1
ATOM 1595 C C . ILE A 1 198 ? 12.154 26.840 -39.923 1.00 55.75 198 ILE A C 1
ATOM 1597 O O . ILE A 1 198 ? 13.202 26.576 -40.514 1.00 55.75 198 ILE A O 1
ATOM 1601 N N . SER A 1 199 ? 11.707 28.095 -39.817 1.00 53.19 199 SER A N 1
ATOM 1602 C CA . SER A 1 199 ? 12.537 29.277 -40.098 1.00 53.19 199 SER A CA 1
ATOM 1603 C C . SER A 1 199 ? 13.701 29.352 -39.105 1.00 53.19 199 SER A C 1
ATOM 1605 O O . SER A 1 199 ? 13.528 28.953 -37.959 1.00 53.19 199 SER A O 1
ATOM 1607 N N . SER A 1 200 ? 14.844 29.914 -39.510 1.00 53.78 200 SER A N 1
ATOM 1608 C CA . SER A 1 200 ? 16.158 29.903 -38.826 1.00 53.78 200 SER A CA 1
ATOM 1609 C C . SER A 1 200 ? 16.234 30.321 -37.342 1.00 53.78 200 SER A C 1
ATOM 1611 O O . SER A 1 200 ? 17.315 30.225 -36.772 1.00 53.78 200 SER A O 1
ATOM 1613 N N . ASP A 1 201 ? 15.128 30.737 -36.721 1.00 52.66 201 ASP A N 1
ATOM 1614 C CA . ASP A 1 201 ? 15.050 31.302 -35.367 1.00 52.66 201 ASP A CA 1
ATOM 1615 C C . ASP A 1 201 ? 14.242 30.452 -34.350 1.00 52.66 201 ASP A C 1
ATOM 1617 O O . ASP A 1 201 ? 13.952 30.950 -33.264 1.00 52.66 201 ASP A O 1
ATOM 1621 N N . GLN A 1 202 ? 13.852 29.194 -34.636 1.00 56.75 202 GLN A N 1
ATOM 1622 C CA . GLN A 1 202 ? 13.194 28.327 -33.624 1.00 56.75 202 GLN A CA 1
ATOM 1623 C C . GLN A 1 202 ? 14.065 27.161 -33.129 1.00 56.75 202 GLN A C 1
ATOM 1625 O O . GLN A 1 202 ? 14.935 26.651 -33.834 1.00 56.75 202 GLN A O 1
ATOM 1630 N N . GLU A 1 203 ? 13.784 26.738 -31.892 1.00 60.50 203 GLU A N 1
ATOM 1631 C CA . GLU A 1 203 ? 14.515 25.723 -31.130 1.00 60.50 203 GLU A CA 1
ATOM 1632 C C . GLU A 1 203 ? 14.460 24.322 -31.770 1.00 60.50 203 GLU A C 1
ATOM 1634 O O . GLU A 1 203 ? 13.399 23.799 -32.114 1.00 60.50 203 GLU A O 1
ATOM 1639 N N . ILE A 1 204 ? 15.630 23.685 -31.889 1.00 75.81 204 ILE A N 1
ATOM 1640 C CA . ILE A 1 204 ? 15.783 22.289 -32.319 1.00 75.81 204 ILE A CA 1
ATOM 1641 C C . ILE A 1 204 ? 15.232 21.370 -31.224 1.00 75.81 204 ILE A C 1
ATOM 1643 O O . ILE A 1 204 ? 15.669 21.441 -30.075 1.00 75.81 204 ILE A O 1
ATOM 1647 N N . SER A 1 205 ? 14.324 20.459 -31.582 1.00 84.44 205 SER A N 1
ATOM 1648 C CA . SER A 1 205 ? 13.767 19.477 -30.642 1.00 84.44 205 SER A CA 1
ATOM 1649 C C . SER A 1 205 ? 14.427 18.103 -30.795 1.00 84.44 205 SER A C 1
ATOM 1651 O O . SER A 1 205 ? 14.812 17.697 -31.895 1.00 84.44 205 SER A O 1
ATOM 1653 N N . LEU A 1 206 ? 14.583 17.379 -29.681 1.00 89.19 206 LEU A N 1
ATOM 1654 C CA . LEU A 1 206 ? 15.192 16.048 -29.645 1.00 89.19 206 LEU A CA 1
ATOM 1655 C C . LEU A 1 206 ? 14.152 14.994 -29.267 1.00 89.19 206 LEU A C 1
ATOM 1657 O O . LEU A 1 206 ? 13.533 15.077 -28.208 1.00 89.19 206 LEU A O 1
ATOM 1661 N N . VAL A 1 207 ? 13.996 13.970 -30.107 1.00 90.25 207 VAL A N 1
ATOM 1662 C CA . VAL A 1 207 ? 13.063 12.857 -29.865 1.00 90.25 207 VAL A CA 1
ATOM 1663 C C . VAL A 1 207 ? 13.848 11.566 -29.718 1.00 90.25 207 VAL A C 1
ATOM 1665 O O . VAL A 1 207 ? 14.664 11.228 -30.565 1.00 90.25 207 VAL A O 1
ATOM 1668 N N . GLU A 1 208 ? 13.630 10.813 -28.648 1.00 91.25 208 GLU A N 1
ATOM 1669 C CA . GLU A 1 208 ? 14.401 9.593 -28.412 1.00 91.25 208 GLU A CA 1
ATOM 1670 C C . GLU A 1 208 ? 14.027 8.454 -29.380 1.00 91.25 208 GLU A C 1
ATOM 1672 O O . GLU A 1 208 ? 12.853 8.262 -29.690 1.00 91.25 208 GLU A O 1
ATOM 1677 N N . ILE A 1 209 ? 15.024 7.680 -29.832 1.00 89.06 209 ILE A N 1
ATOM 1678 C CA . ILE A 1 209 ? 14.860 6.604 -30.836 1.00 89.06 209 ILE A CA 1
ATOM 1679 C C . ILE A 1 209 ? 15.411 5.235 -30.397 1.00 89.06 209 ILE A C 1
ATOM 1681 O O . ILE A 1 209 ? 14.984 4.199 -30.901 1.00 89.06 209 ILE A O 1
ATOM 1685 N N . GLY A 1 210 ? 16.334 5.205 -29.430 1.00 89.19 210 GLY A N 1
ATOM 1686 C CA . GLY A 1 210 ? 16.997 3.979 -28.963 1.00 89.19 210 GLY A CA 1
ATOM 1687 C C . GLY A 1 210 ? 18.156 3.499 -29.860 1.00 89.19 210 GLY A C 1
ATOM 1688 O O . GLY A 1 210 ? 18.451 4.131 -30.870 1.00 89.19 210 GLY A O 1
ATOM 1689 N N . PRO A 1 211 ? 18.854 2.402 -29.501 1.00 93.38 211 PRO A N 1
ATOM 1690 C CA . PRO A 1 211 ? 18.668 1.591 -28.297 1.00 93.38 211 PRO A CA 1
ATOM 1691 C C . PRO A 1 211 ? 19.123 2.327 -27.024 1.00 93.38 211 PRO A C 1
ATOM 1693 O O . PRO A 1 211 ? 19.853 3.318 -27.101 1.00 93.38 211 PRO A O 1
ATOM 1696 N N . ARG A 1 212 ? 18.697 1.821 -25.858 1.00 94.19 212 ARG A N 1
ATOM 1697 C CA . ARG A 1 212 ? 19.158 2.256 -24.529 1.00 94.19 212 ARG A CA 1
ATOM 1698 C C . ARG A 1 212 ? 19.947 1.133 -23.875 1.00 94.19 212 ARG A C 1
ATOM 1700 O O . ARG A 1 212 ? 19.489 -0.010 -23.848 1.00 94.19 212 ARG A O 1
ATOM 1707 N N . TYR A 1 213 ? 21.108 1.451 -23.332 1.00 96.06 213 TYR A N 1
ATOM 1708 C CA . TYR A 1 213 ? 21.889 0.501 -22.548 1.00 96.06 213 TYR A CA 1
ATOM 1709 C C . TYR A 1 213 ? 22.853 1.238 -21.627 1.00 96.06 213 TYR A C 1
ATOM 1711 O O . TYR A 1 213 ? 23.187 2.401 -21.848 1.00 96.06 213 TYR A O 1
ATOM 1719 N N . VAL A 1 214 ? 23.291 0.540 -20.587 1.00 97.00 214 VAL A N 1
ATOM 1720 C CA . VAL A 1 214 ? 24.252 1.042 -19.608 1.00 97.00 214 VAL A CA 1
ATOM 1721 C C . VAL A 1 214 ? 25.519 0.202 -19.701 1.00 97.00 214 VAL A C 1
ATOM 1723 O O . VAL A 1 214 ? 25.449 -1.025 -19.781 1.00 97.00 214 VAL A O 1
ATOM 1726 N N . LEU A 1 215 ? 26.674 0.855 -19.723 1.00 96.69 215 LEU A N 1
ATOM 1727 C CA . LEU A 1 215 ? 27.986 0.226 -19.753 1.00 96.69 215 LEU A CA 1
ATOM 1728 C C . LEU A 1 215 ? 28.678 0.432 -18.409 1.00 96.69 215 LEU A C 1
ATOM 1730 O O . LEU A 1 215 ? 28.878 1.558 -17.963 1.00 96.69 215 LEU A O 1
ATOM 1734 N N . ASP A 1 216 ? 29.057 -0.675 -17.786 1.00 95.50 216 ASP A N 1
ATOM 1735 C CA . ASP A 1 216 ? 29.826 -0.696 -16.546 1.00 95.50 216 ASP A CA 1
ATOM 1736 C C . ASP A 1 216 ? 31.256 -1.135 -16.860 1.00 95.50 216 ASP A C 1
ATOM 1738 O O . ASP A 1 216 ? 31.458 -2.232 -17.397 1.00 95.50 216 ASP A O 1
ATOM 1742 N N . ILE A 1 217 ? 32.243 -0.275 -16.600 1.00 95.44 217 ILE A N 1
ATOM 1743 C CA . ILE A 1 217 ? 33.647 -0.576 -16.896 1.00 95.44 217 ILE A CA 1
ATOM 1744 C C . ILE A 1 217 ? 34.102 -1.692 -15.959 1.00 95.44 217 ILE A C 1
ATOM 1746 O O . ILE A 1 217 ? 34.031 -1.565 -14.741 1.00 95.44 217 ILE A O 1
ATOM 1750 N N . ILE A 1 218 ? 34.614 -2.780 -16.533 1.00 94.94 218 ILE A N 1
ATOM 1751 C CA . ILE A 1 218 ? 35.208 -3.882 -15.772 1.00 94.94 218 ILE A CA 1
ATOM 1752 C C . ILE A 1 218 ? 36.708 -3.646 -15.659 1.00 94.94 218 ILE A C 1
ATOM 1754 O O . ILE A 1 218 ? 37.253 -3.534 -14.562 1.00 94.94 218 ILE A O 1
ATOM 1758 N N . ARG A 1 219 ? 37.380 -3.598 -16.814 1.00 95.25 219 ARG A N 1
ATOM 1759 C CA . ARG A 1 219 ? 38.835 -3.472 -16.927 1.00 95.25 219 ARG A CA 1
ATOM 1760 C C . ARG A 1 219 ? 39.233 -2.792 -18.232 1.00 95.25 219 ARG A C 1
ATOM 1762 O O . ARG A 1 219 ? 38.562 -2.965 -19.252 1.00 95.25 219 ARG A O 1
ATOM 1769 N N . ILE A 1 220 ? 40.363 -2.095 -18.189 1.00 95.94 220 ILE A N 1
ATOM 1770 C CA . ILE A 1 220 ? 41.052 -1.495 -19.336 1.00 95.94 220 ILE A CA 1
ATOM 1771 C C . ILE A 1 220 ? 42.406 -2.184 -19.494 1.00 95.94 220 ILE A C 1
ATOM 1773 O O . ILE A 1 220 ? 43.128 -2.367 -18.513 1.00 95.94 220 ILE A O 1
ATOM 1777 N N . PHE A 1 221 ? 42.755 -2.540 -20.724 1.00 95.44 221 PHE A N 1
ATOM 1778 C CA . PHE A 1 221 ? 44.019 -3.165 -21.088 1.00 95.44 221 PHE A CA 1
ATOM 1779 C C . PHE A 1 221 ? 44.828 -2.250 -22.002 1.00 95.44 221 PHE A C 1
ATOM 1781 O O . PHE A 1 221 ? 44.269 -1.507 -22.810 1.00 95.44 221 PHE A O 1
ATOM 1788 N N . GLU A 1 222 ? 46.147 -2.338 -21.865 1.00 94.19 222 GLU A N 1
ATOM 1789 C CA . GLU A 1 222 ? 47.118 -1.591 -22.665 1.00 94.19 222 GLU A CA 1
ATOM 1790 C C . GLU A 1 222 ? 47.054 -1.944 -24.157 1.00 94.19 222 GLU A C 1
ATOM 1792 O O . GLU A 1 222 ? 47.126 -1.049 -24.994 1.00 94.19 222 GLU A O 1
ATOM 1797 N N . GLY A 1 223 ? 46.876 -3.228 -24.485 1.00 92.75 223 GLY A N 1
ATOM 1798 C CA . GLY A 1 223 ? 46.799 -3.727 -25.856 1.00 92.75 223 GLY A CA 1
ATOM 1799 C C . GLY A 1 223 ? 45.393 -4.157 -26.276 1.00 92.75 223 GLY A C 1
ATOM 1800 O O . GLY A 1 223 ? 44.438 -4.200 -25.484 1.00 92.75 223 GLY A O 1
ATOM 1801 N N . SER A 1 224 ? 45.266 -4.510 -27.556 1.00 92.75 224 SER A N 1
ATOM 1802 C CA . SER A 1 224 ? 43.990 -4.884 -28.153 1.00 92.75 224 SER A CA 1
ATOM 1803 C C . SER A 1 224 ? 43.678 -6.335 -27.816 1.00 92.75 224 SER A C 1
ATOM 1805 O O . SER A 1 224 ? 44.215 -7.252 -28.427 1.00 92.75 224 SER A O 1
ATOM 1807 N N . PHE A 1 225 ? 42.837 -6.552 -26.803 1.00 92.00 225 PHE A N 1
ATOM 1808 C CA . PHE A 1 225 ? 42.497 -7.870 -26.248 1.00 92.00 225 PHE A CA 1
ATOM 1809 C C . PHE A 1 225 ? 43.645 -8.623 -25.549 1.00 92.00 225 PHE A C 1
ATOM 1811 O O . PHE A 1 225 ? 43.449 -9.765 -25.130 1.00 92.00 225 PHE A O 1
ATOM 1818 N N . TYR A 1 226 ? 44.801 -7.981 -25.362 1.00 88.44 226 TYR A N 1
ATOM 1819 C CA . TYR A 1 226 ? 45.958 -8.505 -24.631 1.00 88.44 226 TYR A CA 1
ATOM 1820 C C . TYR A 1 226 ? 46.674 -7.387 -23.852 1.00 88.44 226 TYR A C 1
ATOM 1822 O O . TYR A 1 226 ? 46.325 -6.210 -23.949 1.00 88.44 226 TYR A O 1
ATOM 1830 N N . GLY A 1 227 ? 47.695 -7.750 -23.075 1.00 88.38 227 GLY A N 1
ATOM 1831 C CA . GLY A 1 227 ? 48.555 -6.796 -22.369 1.00 88.38 227 GLY A CA 1
ATOM 1832 C C . GLY A 1 227 ? 48.160 -6.546 -20.912 1.00 88.38 227 GLY A C 1
ATOM 1833 O O . GLY A 1 227 ? 47.261 -7.186 -20.357 1.00 88.38 227 GLY A O 1
ATOM 1834 N N . ARG A 1 228 ? 48.885 -5.629 -20.262 1.00 92.31 228 ARG A N 1
ATOM 1835 C CA . ARG A 1 228 ? 48.707 -5.319 -18.839 1.00 92.31 228 ARG A CA 1
ATOM 1836 C C . ARG A 1 228 ? 47.376 -4.600 -18.601 1.00 92.31 228 ARG A C 1
ATOM 1838 O O . ARG A 1 228 ? 46.940 -3.777 -19.402 1.00 92.31 228 ARG A O 1
ATOM 1845 N N . THR A 1 229 ? 46.739 -4.886 -17.466 1.00 94.69 229 THR A N 1
ATOM 1846 C CA . THR A 1 229 ? 45.571 -4.130 -16.998 1.00 94.69 229 THR A CA 1
ATOM 1847 C C . THR A 1 229 ? 46.007 -2.746 -16.514 1.00 94.69 229 THR A C 1
ATOM 1849 O O . THR A 1 229 ? 46.775 -2.637 -15.557 1.00 94.69 229 THR A O 1
ATOM 1852 N N . LEU A 1 230 ? 45.521 -1.703 -17.186 1.00 92.50 230 LEU A N 1
ATOM 1853 C CA . LEU A 1 230 ? 45.755 -0.299 -16.841 1.00 92.50 230 LEU A CA 1
ATOM 1854 C C . LEU A 1 230 ? 44.788 0.187 -15.760 1.00 92.50 230 LEU A C 1
ATOM 1856 O O . LEU A 1 230 ? 45.160 0.976 -14.898 1.00 92.50 230 LEU A O 1
ATOM 1860 N N . TYR A 1 231 ? 43.552 -0.310 -15.794 1.00 94.19 231 TYR A N 1
ATOM 1861 C CA . TYR A 1 231 ? 42.515 0.018 -14.824 1.00 94.19 231 TYR A CA 1
ATOM 1862 C C . TYR A 1 231 ? 41.642 -1.205 -14.555 1.00 94.19 231 TYR A C 1
ATOM 1864 O O . TYR A 1 231 ? 41.295 -1.951 -15.473 1.00 94.19 231 TYR A O 1
ATOM 1872 N N . GLU A 1 232 ? 41.267 -1.386 -13.294 1.00 93.19 232 GLU A N 1
ATOM 1873 C CA . GLU A 1 232 ? 40.308 -2.386 -12.847 1.00 93.19 232 GLU A CA 1
ATOM 1874 C C . GLU A 1 232 ? 39.312 -1.730 -11.896 1.00 93.19 232 GLU A C 1
ATOM 1876 O O . GLU A 1 232 ? 39.701 -1.137 -10.887 1.00 93.19 232 GLU A O 1
ATOM 1881 N N . ASN A 1 233 ? 38.026 -1.860 -12.211 1.00 91.12 233 ASN A N 1
ATOM 1882 C CA . ASN A 1 233 ? 36.970 -1.343 -11.362 1.00 91.12 233 ASN A CA 1
ATOM 1883 C C . ASN A 1 233 ? 36.811 -2.245 -10.130 1.00 91.12 233 ASN A C 1
ATOM 1885 O O . ASN A 1 233 ? 36.349 -3.382 -10.230 1.00 91.12 233 ASN A O 1
ATOM 1889 N N . LYS A 1 234 ? 37.179 -1.732 -8.953 1.00 88.50 234 LYS A N 1
ATOM 1890 C CA . LYS A 1 234 ? 37.053 -2.461 -7.680 1.00 88.50 234 LYS A CA 1
ATOM 1891 C C . LYS A 1 234 ? 35.605 -2.595 -7.209 1.00 88.50 234 LYS A C 1
ATOM 1893 O O . LYS A 1 234 ? 35.296 -3.530 -6.476 1.00 88.50 234 LYS A O 1
ATOM 1898 N N . ASN A 1 235 ? 34.730 -1.690 -7.643 1.00 86.00 235 ASN A N 1
ATOM 1899 C CA . ASN A 1 235 ? 33.309 -1.690 -7.297 1.00 86.00 235 ASN A CA 1
ATOM 1900 C C . ASN A 1 235 ? 32.500 -2.636 -8.199 1.00 86.00 235 ASN A C 1
ATOM 1902 O O . ASN A 1 235 ? 31.306 -2.849 -7.981 1.00 86.00 235 ASN A O 1
ATOM 1906 N N . TYR A 1 236 ? 33.141 -3.227 -9.210 1.00 87.12 236 TYR A N 1
ATOM 1907 C CA . TYR A 1 236 ? 32.508 -4.170 -10.111 1.00 87.12 236 TYR A CA 1
ATOM 1908 C C . TYR A 1 236 ? 32.348 -5.551 -9.463 1.00 87.12 236 TYR A C 1
ATOM 1910 O O . TYR A 1 236 ? 33.319 -6.245 -9.155 1.00 87.12 236 TYR A O 1
ATOM 1918 N N . TYR A 1 237 ? 31.100 -6.006 -9.353 1.00 85.19 237 TYR A N 1
ATOM 1919 C CA . TYR A 1 237 ? 30.775 -7.364 -8.931 1.00 85.19 237 TYR A CA 1
ATOM 1920 C C . TYR A 1 237 ? 30.276 -8.185 -10.112 1.00 85.19 237 TYR A C 1
ATOM 1922 O O . TYR A 1 237 ? 29.322 -7.821 -10.799 1.00 85.19 237 TYR A O 1
ATOM 1930 N N . THR A 1 238 ? 30.873 -9.358 -10.321 1.00 86.25 238 THR A N 1
ATOM 1931 C CA . THR A 1 238 ? 30.412 -10.250 -11.388 1.00 86.25 238 THR A CA 1
ATOM 1932 C C . THR A 1 238 ? 28.984 -10.752 -11.106 1.00 86.25 238 THR A C 1
ATOM 1934 O O . THR A 1 238 ? 28.666 -11.126 -9.973 1.00 86.25 238 THR A O 1
ATOM 1937 N N . PRO A 1 239 ? 28.128 -10.927 -12.127 1.00 85.38 239 PRO A N 1
ATOM 1938 C CA . PRO A 1 239 ? 26.817 -11.562 -11.950 1.00 85.38 239 PRO A CA 1
ATOM 1939 C C . PRO A 1 239 ? 26.893 -12.962 -11.328 1.00 85.38 239 PRO A C 1
ATOM 1941 O O . PRO A 1 239 ? 25.951 -13.439 -10.699 1.00 85.38 239 PRO A O 1
ATOM 1944 N N . SER A 1 240 ? 28.018 -13.661 -11.505 1.00 84.50 240 SER A N 1
ATOM 1945 C CA . SER A 1 240 ? 28.246 -14.969 -10.885 1.00 84.50 240 SER A CA 1
ATOM 1946 C C . SER A 1 240 ? 28.519 -14.863 -9.383 1.00 84.50 240 SER A C 1
ATOM 1948 O O . SER A 1 240 ? 27.980 -15.669 -8.629 1.00 84.50 240 SER A O 1
ATOM 1950 N N . SER A 1 241 ? 29.294 -13.869 -8.931 1.00 86.19 241 SER A N 1
ATOM 1951 C CA . SER A 1 241 ? 29.539 -13.635 -7.501 1.00 86.19 241 SER A CA 1
ATOM 1952 C C . SER A 1 241 ? 28.282 -13.155 -6.781 1.00 86.19 241 SER A C 1
ATOM 1954 O O . SER A 1 241 ? 28.009 -13.635 -5.686 1.00 86.19 241 SER A O 1
ATOM 1956 N N . ILE A 1 242 ? 27.467 -12.305 -7.418 1.00 86.31 242 ILE A N 1
ATOM 1957 C CA . ILE A 1 242 ? 26.167 -11.876 -6.872 1.00 86.31 242 ILE A CA 1
ATOM 1958 C C . ILE A 1 242 ? 25.239 -13.086 -6.697 1.00 86.31 242 ILE A C 1
ATOM 1960 O O . ILE A 1 242 ? 24.710 -13.320 -5.612 1.00 86.31 242 ILE A O 1
ATOM 1964 N N . ARG A 1 243 ? 25.098 -13.926 -7.734 1.00 85.69 243 ARG A N 1
ATOM 1965 C CA . ARG A 1 243 ? 24.304 -15.165 -7.649 1.00 85.69 243 ARG A CA 1
ATOM 1966 C C . ARG A 1 243 ? 24.828 -16.122 -6.576 1.00 85.69 243 ARG A C 1
ATOM 1968 O O . ARG A 1 243 ? 24.036 -16.715 -5.848 1.00 85.69 243 ARG A O 1
ATOM 1975 N N . ALA A 1 244 ? 26.147 -16.263 -6.454 1.00 86.38 244 ALA A N 1
ATOM 1976 C CA . ALA A 1 244 ? 26.762 -17.087 -5.418 1.00 86.38 244 ALA A CA 1
ATOM 1977 C C . ALA A 1 244 ? 26.488 -16.543 -4.006 1.00 86.38 244 ALA A C 1
ATOM 1979 O O . ALA A 1 244 ? 26.191 -17.332 -3.112 1.00 86.38 244 ALA A O 1
ATOM 1980 N N . ALA A 1 245 ? 26.528 -15.221 -3.809 1.00 87.25 245 ALA A N 1
ATOM 1981 C CA . ALA A 1 245 ? 26.201 -14.580 -2.536 1.00 87.25 245 ALA A CA 1
ATOM 1982 C C . ALA A 1 245 ? 24.733 -14.811 -2.147 1.00 87.25 245 ALA A C 1
ATOM 1984 O O . ALA A 1 245 ? 24.468 -15.269 -1.038 1.00 87.25 245 ALA A O 1
ATOM 1985 N N . ILE A 1 246 ? 23.796 -14.620 -3.085 1.00 86.31 246 ILE A N 1
ATOM 1986 C CA . ILE A 1 246 ? 22.364 -14.898 -2.874 1.00 86.31 246 ILE A CA 1
ATOM 1987 C C . ILE A 1 246 ? 22.144 -16.370 -2.497 1.00 86.31 246 ILE A C 1
ATOM 1989 O O . ILE A 1 246 ? 21.393 -16.682 -1.572 1.00 86.31 246 ILE A O 1
ATOM 1993 N N . ASN A 1 247 ? 22.809 -17.297 -3.191 1.00 84.50 247 ASN A N 1
ATOM 1994 C CA . ASN A 1 247 ? 22.702 -18.724 -2.885 1.00 84.50 247 ASN A CA 1
ATOM 1995 C C . ASN A 1 247 ? 23.317 -19.071 -1.523 1.00 84.50 247 ASN A C 1
ATOM 1997 O O . ASN A 1 247 ? 22.746 -19.877 -0.789 1.00 84.50 247 ASN A O 1
ATOM 2001 N N . ARG A 1 248 ? 24.438 -18.441 -1.151 1.00 85.06 248 ARG A N 1
ATOM 2002 C CA . ARG A 1 248 ? 25.060 -18.600 0.169 1.00 85.06 248 ARG A CA 1
ATOM 2003 C C . ARG A 1 248 ? 24.146 -18.084 1.278 1.00 85.06 248 ARG A C 1
ATOM 2005 O O . ARG A 1 248 ? 23.990 -18.770 2.279 1.00 85.06 248 ARG A O 1
ATOM 2012 N N . GLU A 1 249 ? 23.494 -16.940 1.088 1.00 85.19 249 GLU A N 1
ATOM 2013 C CA . GLU A 1 249 ? 22.541 -16.385 2.054 1.00 85.19 249 GLU A CA 1
ATOM 2014 C C . GLU A 1 249 ? 21.316 -17.297 2.231 1.00 85.19 249 GLU A C 1
ATOM 2016 O O . GLU A 1 249 ? 20.916 -17.603 3.355 1.00 85.19 249 GLU A O 1
ATOM 2021 N N . LYS A 1 250 ? 20.753 -17.809 1.128 1.00 82.00 250 LYS A N 1
ATOM 2022 C CA . LYS A 1 250 ? 19.658 -18.794 1.170 1.00 82.00 250 LYS A CA 1
ATOM 2023 C C . LYS A 1 250 ? 20.076 -20.075 1.891 1.00 82.00 250 LYS A C 1
ATOM 2025 O O . LYS A 1 250 ? 19.330 -20.572 2.733 1.00 82.00 250 LYS A O 1
ATOM 2030 N N . SER A 1 251 ? 21.274 -20.581 1.597 1.00 80.94 251 SER A N 1
ATOM 2031 C CA . SER A 1 251 ? 21.836 -21.754 2.269 1.00 80.94 251 SER A CA 1
ATOM 2032 C C . SER A 1 251 ? 22.080 -21.500 3.757 1.00 80.94 251 SER A C 1
ATOM 2034 O O . SER A 1 251 ? 21.819 -22.385 4.562 1.00 80.94 251 SER A O 1
ATOM 2036 N N . ALA A 1 252 ? 22.535 -20.305 4.142 1.00 83.25 252 ALA A N 1
ATOM 2037 C CA . ALA A 1 252 ? 22.747 -19.930 5.539 1.00 83.25 252 ALA A CA 1
ATOM 2038 C C . ALA A 1 252 ? 21.421 -19.838 6.310 1.00 83.25 252 ALA A C 1
ATOM 2040 O O . ALA A 1 252 ? 21.324 -20.356 7.420 1.00 83.25 252 ALA A O 1
ATOM 2041 N N . LYS A 1 253 ? 20.367 -19.274 5.702 1.00 81.12 253 LYS A N 1
ATOM 2042 C CA . LYS A 1 253 ? 19.007 -19.278 6.274 1.00 81.12 253 LYS A CA 1
ATOM 2043 C C . LYS A 1 253 ? 18.472 -20.700 6.449 1.00 81.12 253 LYS A C 1
ATOM 2045 O O . LYS A 1 253 ? 17.868 -21.004 7.474 1.00 81.12 253 LYS A O 1
ATOM 2050 N N . TYR A 1 254 ? 18.705 -21.580 5.474 1.00 77.12 254 TYR A N 1
ATOM 2051 C CA . TYR A 1 254 ? 18.326 -22.990 5.579 1.00 77.12 254 TYR A CA 1
ATOM 2052 C C . TYR A 1 254 ? 19.110 -23.714 6.683 1.00 77.12 254 TYR A C 1
ATOM 2054 O O . TYR A 1 254 ? 18.509 -24.407 7.498 1.00 77.12 254 TYR A O 1
ATOM 2062 N N . ALA A 1 255 ? 20.426 -23.502 6.7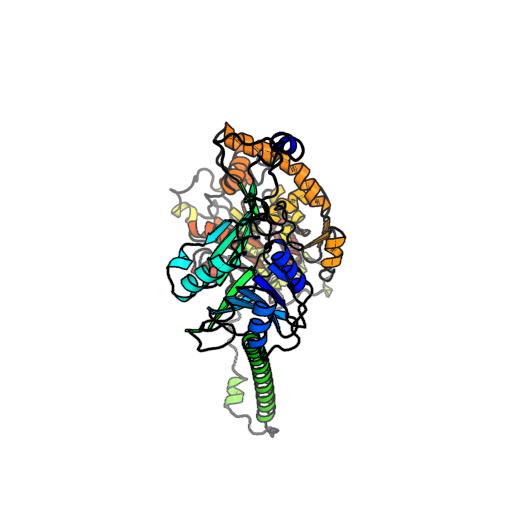61 1.00 81.88 255 ALA A N 1
ATOM 2063 C CA . ALA A 1 255 ? 21.278 -24.071 7.801 1.00 81.88 255 ALA A CA 1
ATOM 2064 C C . ALA A 1 255 ? 20.875 -23.584 9.200 1.00 81.88 255 ALA A C 1
ATOM 2066 O O . ALA A 1 255 ? 20.748 -24.393 10.109 1.00 81.88 255 ALA A O 1
ATOM 2067 N N . SER A 1 256 ? 20.583 -22.290 9.362 1.00 83.50 256 SER A N 1
ATOM 2068 C CA . SER A 1 256 ? 20.071 -21.727 10.615 1.00 83.50 256 SER A CA 1
ATOM 2069 C C . SER A 1 256 ? 18.738 -22.363 11.019 1.00 83.50 256 SER A C 1
ATOM 2071 O O . SER A 1 256 ? 18.605 -22.796 12.156 1.00 83.50 256 SER A O 1
ATOM 2073 N N . ARG A 1 257 ? 17.789 -22.533 10.087 1.00 82.25 257 ARG A N 1
ATOM 2074 C CA . ARG A 1 257 ? 16.527 -23.246 10.363 1.00 82.25 257 ARG A CA 1
ATOM 2075 C C . ARG A 1 257 ? 16.746 -24.711 10.740 1.00 82.25 257 ARG A C 1
ATOM 2077 O O . ARG A 1 257 ? 16.067 -25.216 11.629 1.00 82.25 257 ARG A O 1
ATOM 2084 N N . ALA A 1 258 ? 17.673 -25.396 10.073 1.00 82.25 258 ALA A N 1
ATOM 2085 C CA . ALA A 1 258 ? 18.015 -26.779 10.388 1.00 82.25 258 ALA A CA 1
ATOM 2086 C C . ALA A 1 258 ? 18.639 -26.896 11.787 1.00 82.25 258 ALA A C 1
ATOM 2088 O O . ALA A 1 258 ? 18.218 -27.758 12.556 1.00 82.25 258 ALA A O 1
ATOM 2089 N N . MET A 1 259 ? 19.557 -25.989 12.143 1.00 84.75 259 MET A N 1
ATOM 2090 C CA . MET A 1 259 ? 20.147 -25.912 13.482 1.00 84.75 259 MET A CA 1
ATOM 2091 C C . MET A 1 259 ? 19.091 -25.597 14.541 1.00 84.75 259 MET A C 1
ATOM 2093 O O . MET A 1 259 ? 18.999 -26.335 15.509 1.00 84.75 259 MET A O 1
ATOM 2097 N N . SER A 1 260 ? 18.220 -24.604 14.334 1.00 81.38 260 SER A N 1
ATOM 2098 C CA . SER A 1 260 ? 17.143 -24.295 15.285 1.00 81.38 260 SER A CA 1
ATOM 2099 C C . SER A 1 260 ? 16.161 -25.456 15.462 1.00 81.38 260 SER A C 1
ATOM 2101 O O . SER A 1 260 ? 15.712 -25.715 16.573 1.00 81.38 260 SER A O 1
ATOM 2103 N N . ASN A 1 261 ? 15.850 -26.207 14.400 1.00 80.31 261 ASN A N 1
ATOM 2104 C CA . ASN A 1 261 ? 15.031 -27.417 14.507 1.00 80.31 261 ASN A CA 1
ATOM 2105 C C . ASN A 1 261 ? 15.753 -28.548 15.252 1.00 80.31 261 ASN A C 1
ATOM 2107 O O . ASN A 1 261 ? 15.112 -29.314 15.971 1.00 80.31 261 ASN A O 1
ATOM 2111 N N . GLN A 1 262 ? 17.069 -28.677 15.079 1.00 82.38 262 GLN A N 1
ATOM 2112 C CA . GLN A 1 262 ? 17.879 -29.661 15.792 1.00 82.38 262 GLN A CA 1
ATOM 2113 C C . GLN A 1 262 ? 18.034 -29.287 17.271 1.00 82.38 262 GLN A C 1
ATOM 2115 O O . GLN A 1 262 ? 17.863 -30.149 18.122 1.00 82.38 262 GLN A O 1
ATOM 2120 N N . GLU A 1 263 ? 18.246 -28.008 17.585 1.00 82.62 263 GLU A N 1
ATOM 2121 C CA . GLU A 1 263 ? 18.225 -27.459 18.944 1.00 82.62 263 GLU A CA 1
ATOM 2122 C C . GLU A 1 263 ? 16.851 -27.607 19.595 1.00 82.62 263 GLU A C 1
ATOM 2124 O O . GLU A 1 263 ? 16.769 -27.946 20.769 1.00 82.62 263 GLU A O 1
ATOM 2129 N N . TYR A 1 264 ? 15.764 -27.402 18.849 1.00 75.94 264 TYR A N 1
ATOM 2130 C CA . TYR A 1 264 ? 14.403 -27.625 19.333 1.00 75.94 264 TYR A CA 1
ATOM 2131 C C . TYR A 1 264 ? 14.156 -29.104 19.658 1.00 75.94 264 TYR A C 1
ATOM 2133 O O . TYR A 1 264 ? 13.646 -29.419 20.731 1.00 75.94 264 TYR A O 1
ATOM 2141 N N . LYS A 1 265 ? 14.582 -30.027 18.785 1.00 80.44 265 LYS A N 1
ATOM 2142 C CA . LYS A 1 265 ? 14.509 -31.475 19.047 1.00 80.44 265 LYS A CA 1
ATOM 2143 C C . LYS A 1 265 ? 15.387 -31.893 20.226 1.00 80.44 265 LYS A C 1
ATOM 2145 O O . LYS A 1 265 ? 14.915 -32.627 21.085 1.00 80.44 265 LYS A O 1
ATOM 2150 N N . ALA A 1 266 ? 16.611 -31.377 20.309 1.00 80.44 266 ALA A N 1
ATOM 2151 C CA . ALA A 1 266 ? 17.503 -31.611 21.438 1.00 80.44 266 ALA A CA 1
ATOM 2152 C C . ALA A 1 266 ? 16.932 -31.018 22.736 1.00 80.44 266 ALA A C 1
ATOM 2154 O O . ALA A 1 266 ? 17.040 -31.642 23.785 1.00 80.44 266 ALA A O 1
ATOM 2155 N N . LYS A 1 267 ? 16.256 -29.860 22.686 1.00 76.31 267 LYS A N 1
ATOM 2156 C CA . LYS A 1 267 ? 15.510 -29.299 23.824 1.00 76.31 267 LYS A CA 1
ATOM 2157 C C . LYS A 1 267 ? 14.367 -30.207 24.250 1.00 76.31 267 LYS A C 1
ATOM 2159 O O . LYS A 1 267 ? 14.246 -30.458 25.437 1.00 76.31 267 LYS A O 1
ATOM 2164 N N . ILE A 1 268 ? 13.571 -30.731 23.319 1.00 71.56 268 ILE A N 1
ATOM 2165 C CA . ILE A 1 268 ? 12.496 -31.687 23.631 1.00 71.56 268 ILE A CA 1
ATOM 2166 C C . ILE A 1 268 ? 13.060 -32.955 24.281 1.00 71.56 268 ILE A C 1
ATOM 2168 O O . ILE A 1 268 ? 12.484 -33.471 25.231 1.00 71.56 268 ILE A O 1
ATOM 2172 N N . GLU A 1 269 ? 14.189 -33.454 23.783 1.00 72.75 269 GLU A N 1
ATOM 2173 C CA . GLU A 1 269 ? 14.802 -34.690 24.266 1.00 72.75 269 GLU A CA 1
ATOM 2174 C C . GLU A 1 269 ? 15.502 -34.511 25.622 1.00 72.75 269 GLU A C 1
ATOM 2176 O O . GLU A 1 269 ? 15.390 -35.377 26.483 1.00 72.75 269 GLU A O 1
ATOM 2181 N N . THR A 1 270 ? 16.125 -33.353 25.859 1.00 69.81 270 THR A N 1
ATOM 2182 C CA . THR A 1 270 ? 16.691 -32.965 27.166 1.00 69.81 270 THR A CA 1
ATOM 2183 C C . THR A 1 270 ? 15.632 -32.536 28.185 1.00 69.81 270 THR A C 1
ATOM 2185 O O . THR A 1 270 ? 15.886 -32.623 29.380 1.00 69.81 270 THR A O 1
ATOM 2188 N N . HIS A 1 271 ? 14.443 -32.111 27.740 1.00 63.22 271 HIS A N 1
ATOM 2189 C CA . HIS A 1 271 ? 13.283 -31.815 28.595 1.00 63.22 271 HIS A CA 1
ATOM 2190 C C . HIS A 1 271 ? 12.351 -33.020 28.791 1.00 63.22 271 HIS A C 1
ATOM 2192 O O . HIS A 1 271 ? 11.255 -32.861 29.332 1.00 63.22 271 HIS A O 1
ATOM 2198 N N . LYS A 1 272 ? 12.761 -34.235 28.397 1.00 59.75 272 LYS A N 1
ATOM 2199 C CA . LYS A 1 272 ? 12.113 -35.446 28.909 1.00 59.75 272 LYS A CA 1
ATOM 2200 C C . LYS A 1 272 ? 12.452 -35.571 30.391 1.00 59.75 272 LYS A C 1
ATOM 2202 O O . LYS A 1 272 ? 13.530 -36.031 30.757 1.00 59.75 272 LYS A O 1
ATOM 2207 N N . LEU A 1 273 ? 11.530 -35.106 31.225 1.00 56.28 273 LEU A N 1
ATOM 2208 C CA . LEU A 1 273 ? 11.586 -35.287 32.669 1.00 56.28 273 LEU A CA 1
ATOM 2209 C C . LEU A 1 273 ? 11.638 -36.798 32.979 1.00 56.28 273 LEU A C 1
ATOM 2211 O O . LEU A 1 273 ? 10.966 -37.570 32.286 1.00 56.28 273 LEU A O 1
ATOM 2215 N N . PRO A 1 274 ? 12.426 -37.241 33.975 1.00 64.31 274 PRO A N 1
ATOM 2216 C CA . PRO A 1 274 ? 12.307 -38.596 34.509 1.00 64.31 274 PRO A CA 1
ATOM 2217 C C . PRO A 1 274 ? 10.851 -38.870 34.914 1.00 64.31 274 PRO A C 1
ATOM 2219 O O . PRO A 1 274 ? 10.155 -37.944 35.332 1.00 64.31 274 PRO A O 1
ATOM 2222 N N . GLU A 1 275 ? 10.378 -40.116 34.809 1.00 56.47 275 GLU A N 1
ATOM 2223 C CA . GLU A 1 275 ? 9.095 -40.474 35.425 1.00 56.47 275 GLU A CA 1
ATOM 2224 C C . GLU A 1 275 ? 9.195 -40.250 36.937 1.00 56.47 275 GLU A C 1
ATOM 2226 O O . GLU A 1 275 ? 9.936 -40.944 37.637 1.00 56.47 275 GLU A O 1
ATOM 2231 N N . ASP A 1 276 ? 8.469 -39.247 37.428 1.00 46.31 276 ASP A N 1
ATOM 2232 C CA . ASP A 1 276 ? 8.441 -38.905 38.843 1.00 46.31 276 ASP A CA 1
ATOM 2233 C C . ASP A 1 276 ? 7.635 -39.957 39.612 1.00 46.31 276 ASP A C 1
ATOM 2235 O O . ASP A 1 276 ? 6.412 -40.073 39.486 1.00 46.31 276 ASP A O 1
ATOM 2239 N N . THR A 1 277 ? 8.315 -40.704 40.483 1.00 58.59 277 THR A N 1
ATOM 2240 C CA . THR A 1 277 ? 7.656 -41.363 41.610 1.00 58.59 277 THR A CA 1
ATOM 2241 C C . THR A 1 277 ? 7.049 -40.275 42.491 1.00 58.59 277 THR A C 1
ATOM 2243 O O . THR A 1 277 ? 7.773 -39.426 43.007 1.00 58.59 277 THR A O 1
ATOM 2246 N N . LEU A 1 278 ? 5.726 -40.317 42.660 1.00 52.56 278 LEU A N 1
ATOM 2247 C CA . LEU A 1 278 ? 4.834 -39.305 43.248 1.00 52.56 278 LEU A CA 1
ATOM 2248 C C . LEU A 1 278 ? 5.173 -38.783 44.671 1.00 52.56 278 LEU A C 1
ATOM 2250 O O . LEU A 1 278 ? 4.358 -38.089 45.273 1.00 52.56 278 LEU A O 1
ATOM 2254 N N . SER A 1 279 ? 6.325 -39.121 45.255 1.00 53.28 279 SER A N 1
ATOM 2255 C CA . SER A 1 279 ? 6.634 -38.926 46.676 1.00 53.28 279 SER A CA 1
ATOM 2256 C C . SER A 1 279 ? 7.563 -37.752 47.010 1.00 53.28 279 SER A C 1
ATOM 2258 O O . SER A 1 279 ? 7.886 -37.584 48.182 1.00 53.28 279 SER A O 1
ATOM 2260 N N . ALA A 1 280 ? 7.998 -36.929 46.048 1.00 55.91 280 ALA A N 1
ATOM 2261 C CA . ALA A 1 280 ? 8.872 -35.785 46.346 1.00 55.91 280 ALA A CA 1
ATOM 2262 C C . ALA A 1 280 ? 8.646 -34.567 45.427 1.00 55.91 280 ALA A C 1
ATOM 2264 O O . ALA A 1 280 ? 9.570 -34.083 44.779 1.00 55.91 280 ALA A O 1
ATOM 2265 N N . LEU A 1 281 ? 7.424 -34.022 45.390 1.00 55.16 281 LEU A N 1
ATOM 2266 C CA . LEU A 1 281 ? 7.216 -32.667 44.860 1.00 55.16 281 LEU A CA 1
ATOM 2267 C C . LEU A 1 281 ? 8.026 -31.676 45.708 1.00 55.16 281 LEU A C 1
ATOM 2269 O O . LEU A 1 281 ? 7.788 -31.548 46.910 1.00 55.16 281 LEU A O 1
ATOM 2273 N N . SER A 1 282 ? 8.986 -30.978 45.095 1.00 63.94 282 SER A N 1
ATOM 2274 C CA . SER A 1 282 ? 9.757 -29.950 45.796 1.00 63.94 282 SER A CA 1
ATOM 2275 C C . SER A 1 282 ? 8.813 -28.859 46.308 1.00 63.94 282 SER A C 1
ATOM 2277 O O . SER A 1 282 ? 7.897 -28.418 45.607 1.00 63.94 282 SER A O 1
ATOM 2279 N N . THR A 1 283 ? 9.039 -28.393 47.536 1.00 64.81 283 THR A N 1
ATOM 2280 C CA . THR A 1 283 ? 8.262 -27.310 48.161 1.00 64.81 283 THR A CA 1
ATOM 2281 C C . THR A 1 283 ? 8.202 -26.066 47.261 1.00 64.81 283 THR A C 1
ATOM 2283 O O . THR A 1 283 ? 7.219 -25.334 47.263 1.00 64.81 283 THR A O 1
ATOM 2286 N N . THR A 1 284 ? 9.218 -25.862 46.420 1.00 70.38 284 THR A N 1
ATOM 2287 C CA . THR A 1 284 ? 9.292 -24.795 45.415 1.00 70.38 284 THR A CA 1
ATOM 2288 C C . THR A 1 284 ? 8.245 -24.933 44.308 1.00 70.38 284 THR A C 1
ATOM 2290 O O . THR A 1 284 ? 7.605 -23.942 43.966 1.00 70.38 284 THR A O 1
ATOM 2293 N N . ALA A 1 285 ? 8.031 -26.136 43.765 1.00 70.81 285 ALA A N 1
ATOM 2294 C CA . ALA A 1 285 ? 7.012 -26.363 42.739 1.00 70.81 285 ALA A CA 1
ATOM 2295 C C . ALA A 1 285 ? 5.598 -26.193 43.316 1.00 70.81 285 ALA A C 1
ATOM 2297 O O . ALA A 1 285 ? 4.743 -25.572 42.689 1.00 70.81 285 ALA A O 1
ATOM 2298 N N . GLN A 1 286 ? 5.375 -26.665 44.547 1.00 72.88 286 GLN A N 1
ATOM 2299 C CA . GLN A 1 286 ? 4.102 -26.465 45.242 1.00 72.88 286 GLN A CA 1
ATOM 2300 C C . GLN A 1 286 ? 3.837 -24.983 45.522 1.00 72.88 286 GLN A C 1
ATOM 2302 O O . GLN A 1 286 ? 2.753 -24.494 45.219 1.00 72.88 286 GLN A O 1
ATOM 2307 N N . ASN A 1 287 ? 4.830 -24.244 46.019 1.00 78.12 287 ASN A N 1
ATOM 2308 C CA . ASN A 1 287 ? 4.683 -22.814 46.286 1.00 78.12 287 ASN A CA 1
ATOM 2309 C C . ASN A 1 287 ? 4.472 -21.986 45.011 1.00 78.12 287 ASN A C 1
ATOM 2311 O O . ASN A 1 287 ? 3.810 -20.959 45.081 1.00 78.12 287 ASN A O 1
ATOM 2315 N N . ALA A 1 288 ? 5.012 -22.409 43.862 1.00 79.94 288 ALA A N 1
ATOM 2316 C CA . ALA A 1 288 ? 4.818 -21.720 42.586 1.00 79.94 288 ALA A CA 1
ATOM 2317 C C . ALA A 1 288 ? 3.436 -21.987 41.965 1.00 79.94 288 ALA A C 1
ATOM 2319 O O . ALA A 1 288 ? 2.852 -21.089 41.365 1.00 79.94 288 ALA A O 1
ATOM 2320 N N . VAL A 1 289 ? 2.911 -23.209 42.104 1.00 81.69 289 VAL A N 1
ATOM 2321 C CA . VAL A 1 289 ? 1.630 -23.613 41.498 1.00 81.69 289 VAL A CA 1
ATOM 2322 C C . VAL A 1 289 ? 0.438 -23.277 42.397 1.00 81.69 289 VAL A C 1
ATOM 2324 O O . VAL A 1 289 ? -0.606 -22.870 41.897 1.00 81.69 289 VAL A O 1
ATOM 2327 N N . PHE A 1 290 ? 0.582 -23.404 43.718 1.00 84.00 290 PHE A N 1
ATOM 2328 C CA . PHE A 1 290 ? -0.499 -23.200 44.690 1.00 84.00 290 PHE A CA 1
ATOM 2329 C C . PHE A 1 290 ? -0.454 -21.825 45.369 1.00 84.00 290 PHE A C 1
ATOM 2331 O O . PHE A 1 290 ? -0.886 -21.677 46.516 1.00 84.00 290 PHE A O 1
ATOM 2338 N N . VAL A 1 291 ? 0.059 -20.803 44.675 1.00 83.38 291 VAL A N 1
ATOM 2339 C CA . VAL A 1 291 ? -0.074 -19.412 45.128 1.00 83.38 291 VAL A CA 1
ATOM 2340 C C . VAL A 1 291 ? -1.558 -19.104 45.322 1.00 83.38 291 VAL A C 1
ATOM 2342 O O . VAL A 1 291 ? -2.357 -19.239 44.396 1.00 83.38 291 VAL A O 1
ATOM 2345 N N . LYS A 1 292 ? -1.931 -18.673 46.531 1.00 83.06 292 LYS A N 1
ATOM 2346 C CA . LYS A 1 292 ? -3.290 -18.195 46.795 1.00 83.06 292 LYS A CA 1
ATOM 2347 C C . LYS A 1 292 ? -3.520 -16.905 46.013 1.00 83.06 292 LYS A C 1
ATOM 2349 O O . LYS A 1 292 ? -2.780 -15.938 46.186 1.00 83.06 292 LYS A O 1
ATOM 2354 N N . SER A 1 293 ? -4.540 -16.898 45.163 1.00 83.94 293 SER A N 1
ATOM 2355 C CA . SER A 1 293 ? -4.999 -15.695 44.471 1.00 83.94 293 SER A CA 1
ATOM 2356 C C . SER A 1 293 ? -5.484 -14.651 45.477 1.00 83.94 293 SER A C 1
ATOM 2358 O O . SER A 1 293 ? -6.113 -15.003 46.475 1.00 83.94 293 SER A O 1
ATOM 2360 N N . SER A 1 294 ? -5.228 -13.369 45.212 1.00 81.06 294 SER A N 1
ATOM 2361 C CA . SER A 1 294 ? -5.870 -12.290 45.963 1.00 81.06 294 SER A CA 1
ATOM 2362 C C . SER A 1 294 ? -7.364 -12.231 45.628 1.00 81.06 294 SER A C 1
ATOM 2364 O O . SER A 1 294 ? -7.752 -12.379 44.472 1.00 81.06 294 SER A O 1
ATOM 2366 N N . GLU A 1 295 ? -8.212 -11.976 46.624 1.00 74.88 295 GLU A N 1
ATOM 2367 C CA . GLU A 1 295 ? -9.677 -11.875 46.467 1.00 74.88 295 GLU A CA 1
ATOM 2368 C C . GLU A 1 295 ? -10.137 -10.519 45.884 1.00 74.88 295 GLU A C 1
ATOM 2370 O O . GLU A 1 295 ? -11.314 -10.178 45.898 1.00 74.88 295 GLU A O 1
ATOM 2375 N N . THR A 1 296 ? -9.216 -9.723 45.335 1.00 69.19 296 THR A N 1
ATOM 2376 C CA . THR A 1 296 ? -9.460 -8.368 44.815 1.00 69.19 296 THR A CA 1
ATOM 2377 C C . THR A 1 296 ? -10.129 -8.388 43.435 1.00 69.19 296 THR A C 1
ATOM 2379 O O . THR A 1 296 ? -9.542 -7.945 42.447 1.00 69.19 296 THR A O 1
ATOM 2382 N N . LEU A 1 297 ? -11.344 -8.934 43.354 1.00 78.38 297 LEU A N 1
ATOM 2383 C CA . LEU A 1 297 ? -12.178 -8.985 42.144 1.00 78.38 297 LEU A CA 1
ATOM 2384 C C . LEU A 1 297 ? -13.560 -8.335 42.343 1.00 78.38 297 LEU A C 1
ATOM 2386 O O . LEU A 1 297 ? -14.426 -8.499 41.491 1.00 78.38 297 LEU A O 1
ATOM 2390 N N . GLU A 1 298 ? -13.768 -7.572 43.422 1.00 71.00 298 GLU A N 1
ATOM 2391 C CA . GLU A 1 298 ? -15.081 -7.034 43.836 1.00 71.00 298 GLU A CA 1
ATOM 2392 C C . GLU A 1 298 ? -15.791 -6.127 42.808 1.00 71.00 298 GLU A C 1
ATOM 2394 O O . GLU A 1 298 ? -16.963 -5.822 42.986 1.00 71.00 298 GLU A O 1
ATOM 2399 N N . ASN A 1 299 ? -15.145 -5.745 41.702 1.00 79.56 299 ASN A N 1
ATOM 2400 C CA . ASN A 1 299 ? -15.769 -5.010 40.589 1.00 79.56 299 ASN A CA 1
ATOM 2401 C C . ASN A 1 299 ? -15.407 -5.585 39.204 1.00 79.56 299 ASN A C 1
ATOM 2403 O O . ASN A 1 299 ? -15.519 -4.901 38.185 1.00 79.56 299 ASN A O 1
ATOM 2407 N N . SER A 1 300 ? -14.925 -6.828 39.154 1.00 85.38 300 SER A N 1
ATOM 2408 C CA . SER A 1 300 ? -14.526 -7.485 37.909 1.00 85.38 300 SER A CA 1
ATOM 2409 C C . SER A 1 300 ? -15.736 -8.065 37.182 1.00 85.38 300 SER A C 1
ATOM 2411 O O . SER A 1 300 ? -16.594 -8.705 37.784 1.00 85.38 300 SER A O 1
ATOM 2413 N N . LEU A 1 301 ? -15.787 -7.881 35.862 1.00 90.06 301 LEU A N 1
ATOM 2414 C CA . LEU A 1 301 ? -16.803 -8.513 35.022 1.00 90.06 301 LEU A CA 1
ATOM 2415 C C . LEU A 1 301 ? -16.488 -10.004 34.844 1.00 90.06 301 LEU A C 1
ATOM 2417 O O . LEU A 1 301 ? -15.386 -10.360 34.420 1.00 90.06 301 LEU A O 1
ATOM 2421 N N . GLU A 1 302 ? -17.461 -10.868 35.135 1.00 93.25 302 GLU A N 1
ATOM 2422 C CA . GLU A 1 302 ? -17.362 -12.307 34.880 1.00 93.25 302 GLU A CA 1
ATOM 2423 C C . GLU A 1 302 ? -17.444 -12.598 33.373 1.00 93.25 302 GLU A C 1
ATOM 2425 O O . GLU A 1 302 ? -18.245 -11.999 32.649 1.00 93.25 302 GLU A O 1
ATOM 2430 N N . ILE A 1 303 ? -16.620 -13.532 32.887 1.00 96.56 303 ILE A N 1
ATOM 2431 C CA . ILE A 1 303 ? -16.666 -13.961 31.488 1.00 96.56 303 ILE A CA 1
ATOM 2432 C C . ILE A 1 303 ? -17.861 -14.889 31.280 1.00 96.56 303 ILE A C 1
ATOM 2434 O O . ILE A 1 303 ? -17.891 -16.012 31.781 1.00 96.56 303 ILE A O 1
ATOM 2438 N N . LYS A 1 304 ? -18.828 -14.423 30.490 1.00 96.25 304 LYS A N 1
ATOM 2439 C CA . LYS A 1 304 ? -20.029 -15.161 30.107 1.00 96.25 304 LYS A CA 1
ATOM 2440 C C . LYS A 1 304 ? -20.507 -14.703 28.728 1.00 96.25 304 LYS A C 1
ATOM 2442 O O . LYS A 1 304 ? -20.760 -13.517 28.512 1.00 96.25 304 LYS A O 1
ATOM 2447 N N . GLY A 1 305 ? -20.612 -15.649 27.796 1.00 96.31 305 GLY A N 1
ATOM 2448 C CA . GLY A 1 305 ? -21.161 -15.414 26.458 1.00 96.31 305 GLY A CA 1
ATOM 2449 C C . GLY A 1 305 ? -22.693 -15.380 26.442 1.00 96.31 305 GLY A C 1
ATOM 2450 O O . GLY A 1 305 ? -23.341 -15.646 27.453 1.00 96.31 305 GLY A O 1
ATOM 2451 N N . TYR A 1 306 ? -23.267 -15.069 25.279 1.00 97.56 306 TYR A N 1
ATOM 2452 C CA . TYR A 1 306 ? -24.712 -15.162 25.062 1.00 97.56 306 TYR A CA 1
ATOM 2453 C C . TYR A 1 306 ? -25.174 -16.622 25.103 1.00 97.56 306 TYR A C 1
ATOM 2455 O O . TYR A 1 306 ? -24.579 -17.474 24.439 1.00 97.56 306 TYR A O 1
ATOM 2463 N N . ASP A 1 307 ? -26.240 -16.898 25.852 1.00 96.75 307 ASP A N 1
ATOM 2464 C CA . ASP A 1 307 ? -26.861 -18.217 25.882 1.00 96.75 307 ASP A CA 1
ATOM 2465 C C . ASP A 1 307 ? -27.958 -18.304 24.816 1.00 96.75 307 ASP A C 1
ATOM 2467 O O . ASP A 1 307 ? -29.012 -17.681 24.923 1.00 96.75 307 ASP A O 1
ATOM 2471 N N . PHE A 1 308 ? -27.718 -19.092 23.768 1.00 97.44 308 PHE A N 1
ATOM 2472 C CA . PHE A 1 308 ? -28.695 -19.278 22.694 1.00 97.44 308 PHE A CA 1
ATOM 2473 C C . PHE A 1 308 ? -29.946 -20.056 23.136 1.00 97.44 308 PHE A C 1
ATOM 2475 O O . PHE A 1 308 ? -30.912 -20.107 22.371 1.00 97.44 308 PHE A O 1
ATOM 2482 N N . SER A 1 309 ? -29.987 -20.627 24.351 1.00 96.62 309 SER A N 1
ATOM 2483 C CA . SER A 1 309 ? -31.245 -21.143 24.906 1.00 96.62 309 SER A CA 1
ATOM 2484 C C . SER A 1 309 ? -32.275 -20.041 25.171 1.00 96.62 309 SER A C 1
ATOM 2486 O O . SER A 1 309 ? -33.470 -20.328 25.176 1.00 96.62 309 SER A O 1
ATOM 2488 N N . ASP A 1 310 ? -31.835 -18.787 25.329 1.00 93.81 310 ASP A N 1
ATOM 2489 C CA . ASP A 1 310 ? -32.705 -17.619 25.536 1.00 93.81 310 ASP A CA 1
ATOM 2490 C C . ASP A 1 310 ? -33.387 -17.133 24.239 1.00 93.81 310 ASP A C 1
ATOM 2492 O O . ASP A 1 310 ? -34.133 -16.150 24.246 1.00 93.81 310 ASP A O 1
ATOM 2496 N N . GLY A 1 311 ? -33.150 -17.823 23.118 1.00 96.12 311 GLY A N 1
ATOM 2497 C CA . GLY A 1 311 ? -33.674 -17.489 21.797 1.00 96.12 311 GLY A CA 1
ATOM 2498 C C . GLY A 1 311 ? -32.693 -16.685 20.943 1.00 96.12 311 GLY A C 1
ATOM 2499 O O . GLY A 1 311 ? -31.498 -16.624 21.215 1.00 96.12 311 GLY A O 1
ATOM 2500 N N . LEU A 1 312 ? -33.195 -16.097 19.853 1.00 96.81 312 LEU A N 1
ATOM 2501 C CA . LEU A 1 312 ? -32.404 -15.252 18.956 1.00 96.81 312 LEU A CA 1
ATOM 2502 C C . LEU A 1 312 ? -32.711 -13.776 19.222 1.00 96.81 312 LEU A C 1
ATOM 2504 O O . LEU A 1 312 ? -33.689 -13.240 18.704 1.00 96.81 312 LEU A O 1
ATOM 2508 N N . ASP A 1 313 ? -31.849 -13.123 19.999 1.00 97.00 313 ASP A N 1
ATOM 2509 C CA . ASP A 1 313 ? -31.905 -11.686 20.270 1.00 97.00 313 ASP A CA 1
ATOM 2510 C C . ASP A 1 313 ? -30.547 -11.040 19.954 1.00 97.00 313 ASP A C 1
ATOM 2512 O O . ASP A 1 313 ? -29.579 -11.161 20.708 1.00 97.00 313 ASP A O 1
ATOM 2516 N N . TYR A 1 314 ? -30.468 -10.350 18.813 1.00 96.00 314 TYR A N 1
ATOM 2517 C CA . TYR A 1 314 ? -29.235 -9.703 18.357 1.00 96.00 314 TYR A CA 1
ATOM 2518 C C . TYR A 1 314 ? -28.790 -8.542 19.252 1.00 96.00 314 TYR A C 1
ATOM 2520 O O . TYR A 1 314 ? -27.596 -8.249 19.303 1.00 96.00 314 TYR A O 1
ATOM 2528 N N . GLU A 1 315 ? -29.713 -7.870 19.946 1.00 94.25 315 GLU A N 1
ATOM 2529 C CA . GLU A 1 315 ? -29.353 -6.791 20.864 1.00 94.25 315 GLU A CA 1
ATOM 2530 C C . GLU A 1 315 ? -28.665 -7.374 22.097 1.00 94.25 315 GLU A C 1
ATOM 2532 O O . GLU A 1 315 ? -27.545 -6.971 22.411 1.00 94.25 315 GLU A O 1
ATOM 2537 N N . LYS A 1 316 ? -29.261 -8.398 22.720 1.00 95.75 316 LYS A N 1
ATOM 2538 C CA . LYS A 1 316 ? -28.638 -9.093 23.858 1.00 95.75 316 LYS A CA 1
ATOM 2539 C C . LYS A 1 316 ? -27.335 -9.796 23.479 1.00 95.75 316 LYS A C 1
ATOM 2541 O O . LYS A 1 316 ? -26.382 -9.740 24.255 1.00 95.75 316 LYS A O 1
ATOM 2546 N N . LEU A 1 317 ? -27.269 -10.401 22.292 1.00 97.56 317 LEU A N 1
ATOM 2547 C CA . LEU A 1 317 ? -26.048 -11.018 21.769 1.00 97.56 317 LEU A CA 1
ATOM 2548 C C . LEU A 1 317 ? -24.907 -9.999 21.649 1.00 97.56 317 LEU A C 1
ATOM 2550 O O . LEU A 1 317 ? -23.793 -10.261 22.089 1.00 97.56 317 LEU A O 1
ATOM 2554 N N . LEU A 1 318 ? -25.167 -8.827 21.063 1.00 96.88 318 LEU A N 1
ATOM 2555 C CA . LEU A 1 318 ? -24.136 -7.798 20.906 1.00 96.88 318 LEU A CA 1
ATOM 2556 C C . LEU A 1 318 ? -23.796 -7.114 22.236 1.00 96.88 318 LEU A C 1
ATOM 2558 O O . LEU A 1 318 ? -22.647 -6.729 22.434 1.00 96.88 318 LEU A O 1
ATOM 2562 N N . SER A 1 319 ? -24.739 -7.008 23.175 1.00 95.06 319 SER A N 1
ATOM 2563 C CA . SER A 1 319 ? -24.449 -6.542 24.537 1.00 95.06 319 SER A CA 1
ATOM 2564 C C . SER A 1 319 ? -23.564 -7.520 25.319 1.00 95.06 319 SER A C 1
ATOM 2566 O O . SER A 1 319 ? -22.666 -7.081 26.037 1.00 95.06 319 SER A O 1
ATOM 2568 N N . SER A 1 320 ? -23.733 -8.838 25.145 1.00 97.00 320 SER A N 1
ATOM 2569 C CA . SER A 1 320 ? -22.895 -9.838 25.826 1.00 97.00 320 SER A CA 1
ATOM 2570 C C . SER A 1 320 ? -21.447 -9.862 25.325 1.00 97.00 320 SER A C 1
ATOM 2572 O O . SER A 1 320 ? -20.596 -10.525 25.921 1.00 97.00 320 SER A O 1
ATOM 2574 N N . TYR A 1 321 ? -21.123 -9.162 24.230 1.00 98.12 321 TYR A N 1
ATOM 2575 C CA . TYR A 1 321 ? -19.747 -9.082 23.732 1.00 98.12 321 TYR A CA 1
ATOM 2576 C C . TYR A 1 321 ? -18.801 -8.471 24.772 1.00 98.12 321 TYR A C 1
ATOM 2578 O O . TYR A 1 321 ? -17.635 -8.865 24.821 1.00 98.12 321 TYR A O 1
ATOM 2586 N N . LEU A 1 322 ? -19.300 -7.597 25.658 1.00 97.25 322 LEU A N 1
ATOM 2587 C CA . LEU A 1 322 ? -18.516 -7.034 26.761 1.00 97.25 322 LEU A CA 1
ATOM 2588 C C . LEU A 1 322 ? -17.906 -8.133 27.645 1.00 97.25 322 LEU A C 1
ATOM 2590 O O . LEU A 1 322 ? -16.713 -8.079 27.948 1.00 97.25 322 LEU A O 1
ATOM 2594 N N . THR A 1 323 ? -18.694 -9.158 27.974 1.00 97.44 323 THR A N 1
ATOM 2595 C CA . THR A 1 323 ? -18.331 -10.291 28.843 1.00 97.44 323 THR A CA 1
ATOM 2596 C C . THR A 1 323 ? -17.877 -11.529 28.064 1.00 97.44 323 THR A C 1
ATOM 2598 O O . THR A 1 323 ? -17.651 -12.577 28.657 1.00 97.44 323 THR A O 1
ATOM 2601 N N . THR A 1 324 ? -17.706 -11.439 26.740 1.00 98.06 324 THR A N 1
ATOM 2602 C CA . THR A 1 324 ? -17.248 -12.571 25.907 1.00 98.06 324 THR A CA 1
ATOM 2603 C C . THR A 1 324 ? -15.717 -12.688 25.854 1.00 98.06 324 THR A C 1
ATOM 2605 O O . THR A 1 324 ? -15.187 -13.792 25.761 1.00 98.06 324 THR A O 1
ATOM 2608 N N . GLY A 1 325 ? -14.988 -11.570 25.939 1.00 95.38 325 GLY A N 1
ATOM 2609 C CA . GLY A 1 325 ? -13.522 -11.537 25.918 1.00 95.38 325 GLY A CA 1
ATOM 2610 C C . GLY A 1 325 ? -12.907 -11.202 24.550 1.00 95.38 325 GLY A C 1
ATOM 2611 O O . GLY A 1 325 ? -13.576 -11.143 23.516 1.00 95.38 325 GLY A O 1
ATOM 2612 N N . PHE A 1 326 ? -11.593 -10.962 24.541 1.00 97.81 326 PHE A N 1
ATOM 2613 C CA . PHE A 1 326 ? -10.802 -10.639 23.342 1.00 97.81 326 PHE A CA 1
ATOM 2614 C C . PHE A 1 326 ? -11.367 -9.452 22.528 1.00 97.81 326 PHE A C 1
ATOM 2616 O O . PHE A 1 326 ? -11.676 -8.399 23.085 1.00 97.81 326 PHE A O 1
ATOM 2623 N N . GLN A 1 327 ? -11.471 -9.580 21.198 1.00 98.19 327 GLN A N 1
ATOM 2624 C CA . GLN A 1 327 ? -11.965 -8.500 20.334 1.00 98.19 327 GLN A CA 1
ATOM 2625 C C . GLN A 1 327 ? -13.471 -8.242 20.489 1.00 98.19 327 GLN A C 1
ATOM 2627 O O . GLN A 1 327 ? -13.912 -7.138 20.176 1.00 98.19 327 GLN A O 1
ATOM 2632 N N . ALA A 1 328 ? -14.248 -9.199 21.014 1.00 98.12 328 ALA A N 1
ATOM 2633 C CA . ALA A 1 328 ? -15.659 -8.971 21.325 1.00 98.12 328 ALA A CA 1
ATOM 2634 C C . ALA A 1 328 ? -15.796 -7.899 22.419 1.00 98.12 328 ALA A C 1
ATOM 2636 O O . ALA A 1 328 ? -16.511 -6.915 22.234 1.00 98.12 328 ALA A O 1
ATOM 2637 N N . SER A 1 329 ? -15.000 -7.986 23.490 1.00 98.06 329 SER A N 1
ATOM 2638 C CA . SER A 1 329 ? -14.993 -6.950 24.530 1.00 98.06 329 SER A CA 1
ATOM 2639 C C . SER A 1 329 ? -14.539 -5.589 23.992 1.00 98.06 329 SER A C 1
ATOM 2641 O O . SER A 1 329 ? -15.084 -4.565 24.395 1.00 98.06 329 SER A O 1
ATOM 2643 N N . ASN A 1 330 ? -13.587 -5.549 23.049 1.00 98.31 330 ASN A N 1
ATOM 2644 C CA . ASN A 1 330 ? -13.194 -4.295 22.393 1.00 98.31 330 ASN A CA 1
ATOM 2645 C C . ASN A 1 330 ? -14.302 -3.722 21.496 1.00 98.31 330 ASN A C 1
ATOM 2647 O O . ASN A 1 330 ? -14.417 -2.504 21.395 1.00 98.31 330 ASN A O 1
ATOM 2651 N N . PHE A 1 331 ? -15.132 -4.565 20.873 1.00 98.56 331 PHE A N 1
ATOM 2652 C CA . PHE A 1 331 ? -16.314 -4.107 20.145 1.00 98.56 331 PHE A CA 1
ATOM 2653 C C . PHE A 1 331 ? -17.330 -3.441 21.073 1.00 98.56 331 PHE A C 1
ATOM 2655 O O . PHE A 1 331 ? -17.753 -2.324 20.789 1.00 98.56 331 PHE A O 1
ATOM 2662 N N . ALA A 1 332 ? -17.674 -4.077 22.196 1.00 97.75 332 ALA A N 1
ATOM 2663 C CA . ALA A 1 332 ? -18.603 -3.492 23.163 1.00 97.75 332 ALA A CA 1
ATOM 2664 C C . ALA A 1 332 ? -18.070 -2.164 23.727 1.00 97.75 332 ALA A C 1
ATOM 2666 O O . ALA A 1 332 ? -18.773 -1.160 23.707 1.00 97.75 332 ALA A O 1
ATOM 2667 N N . LYS A 1 333 ? -16.780 -2.110 24.086 1.00 97.75 333 LYS A N 1
ATOM 2668 C CA . LYS A 1 333 ? -16.123 -0.856 24.486 1.00 97.75 333 LYS A CA 1
ATOM 2669 C C . LYS A 1 333 ? -16.201 0.210 23.392 1.00 97.75 333 LYS A C 1
ATOM 2671 O O . LYS A 1 333 ? -16.444 1.368 23.691 1.00 97.75 333 LYS A O 1
ATOM 2676 N N . ALA A 1 334 ? -16.023 -0.147 22.119 1.00 98.25 334 ALA A N 1
ATOM 2677 C CA . ALA A 1 334 ? -16.169 0.808 21.020 1.00 98.25 334 ALA A CA 1
ATOM 2678 C C . ALA A 1 334 ? -17.599 1.334 20.867 1.00 98.25 334 ALA A C 1
ATOM 2680 O O . ALA A 1 334 ? -17.765 2.513 20.561 1.00 98.25 334 ALA A O 1
ATOM 2681 N N . VAL A 1 335 ? -18.614 0.497 21.101 1.00 98.06 335 VAL A N 1
ATOM 2682 C CA . VAL A 1 335 ? -20.016 0.938 21.160 1.00 98.06 335 VAL A CA 1
ATOM 2683 C C . VAL A 1 335 ? -20.188 1.996 22.253 1.00 98.06 335 VAL A C 1
ATOM 2685 O O . VAL A 1 335 ? -20.764 3.048 21.975 1.00 98.06 335 VAL A O 1
ATOM 2688 N N . ASP A 1 336 ? -19.633 1.769 23.445 1.00 97.12 336 ASP A N 1
ATOM 2689 C CA . ASP A 1 336 ? -19.697 2.727 24.557 1.00 97.12 336 ASP A CA 1
ATOM 2690 C C . ASP A 1 336 ? -18.990 4.045 24.215 1.00 97.12 336 ASP A C 1
ATOM 2692 O O . ASP A 1 336 ? -19.599 5.109 24.315 1.00 97.12 336 ASP A O 1
ATOM 2696 N N . VAL A 1 337 ? -17.754 3.986 23.702 1.00 97.56 337 VAL A N 1
ATOM 2697 C CA . VAL A 1 337 ? -16.988 5.187 23.323 1.00 97.56 337 VAL A CA 1
ATOM 2698 C C . VAL A 1 337 ? -17.728 6.006 22.259 1.00 97.56 337 VAL A C 1
ATOM 2700 O O . VAL A 1 337 ? -17.824 7.226 22.380 1.00 97.56 337 VAL A O 1
ATOM 2703 N N . VAL A 1 338 ? -18.293 5.375 21.222 1.00 97.38 338 VAL A N 1
ATOM 2704 C CA . VAL A 1 338 ? -19.072 6.100 20.198 1.00 97.38 338 VAL A CA 1
ATOM 2705 C C . VAL A 1 338 ? -20.357 6.682 20.788 1.00 97.38 338 VAL A C 1
ATOM 2707 O O . VAL A 1 338 ? -20.708 7.820 20.478 1.00 97.38 338 VAL A O 1
ATOM 2710 N N . ASN A 1 339 ? -21.059 5.954 21.657 1.00 96.31 339 ASN A N 1
ATOM 2711 C CA . ASN A 1 339 ? -22.246 6.489 22.323 1.00 96.31 339 ASN A CA 1
ATOM 2712 C C . ASN A 1 339 ? -21.906 7.685 23.229 1.00 96.31 339 ASN A C 1
ATOM 2714 O O . ASN A 1 339 ? -22.681 8.642 23.251 1.00 96.31 339 ASN A O 1
ATOM 2718 N N . ASN A 1 340 ? -20.734 7.689 23.871 1.00 95.00 340 ASN A N 1
ATOM 2719 C CA . ASN A 1 340 ? -20.215 8.821 24.643 1.00 95.00 340 ASN A CA 1
ATOM 2720 C C . ASN A 1 340 ? -19.879 10.030 23.754 1.00 95.00 340 ASN A C 1
ATOM 2722 O O . ASN A 1 340 ? -20.230 11.160 24.096 1.00 95.00 340 ASN A O 1
ATOM 2726 N N . MET A 1 341 ? -19.295 9.812 22.565 1.00 94.44 341 MET A N 1
ATOM 2727 C CA . MET A 1 341 ? -19.142 10.884 21.565 1.00 94.44 341 MET A CA 1
ATOM 2728 C C . MET A 1 341 ? -20.505 11.489 21.197 1.00 94.44 341 MET A C 1
ATOM 2730 O O . MET A 1 341 ? -20.656 12.706 21.110 1.00 94.44 341 MET A O 1
ATOM 2734 N N . LEU A 1 342 ? -21.510 10.636 20.978 1.00 92.44 342 LEU A N 1
ATOM 2735 C CA . LEU A 1 342 ? -22.843 11.053 20.554 1.00 92.44 342 LEU A CA 1
ATOM 2736 C C . LEU A 1 342 ? -23.637 11.748 21.668 1.00 92.44 342 LEU A C 1
ATOM 2738 O O . LEU A 1 342 ? -24.501 12.571 21.351 1.00 92.44 342 LEU A O 1
ATOM 2742 N N . SER A 1 343 ? -23.436 11.387 22.935 1.00 91.31 343 SER A N 1
ATOM 2743 C CA . SER A 1 343 ? -24.172 11.948 24.073 1.00 91.31 343 SER A CA 1
ATOM 2744 C C . SER A 1 343 ? -23.618 13.297 24.532 1.00 91.31 343 SER A C 1
ATOM 2746 O O . SER A 1 343 ? -24.411 14.133 24.962 1.00 91.31 343 SER A O 1
ATOM 2748 N N . TRP A 1 344 ? -22.310 13.541 24.382 1.00 89.81 344 TRP A N 1
ATOM 2749 C CA . TRP A 1 344 ? -21.663 14.742 24.913 1.00 89.81 344 TRP A CA 1
ATOM 2750 C C . TRP A 1 344 ? -22.211 16.054 24.325 1.00 89.81 344 TRP A C 1
ATOM 2752 O O . TRP A 1 344 ? -22.341 16.224 23.105 1.00 89.81 344 TRP A O 1
ATOM 2762 N N . LYS A 1 345 ? -22.449 17.023 25.216 1.00 82.94 345 LYS A N 1
ATOM 2763 C CA . LYS A 1 345 ? -22.784 18.419 24.909 1.00 82.94 345 LYS A CA 1
ATOM 2764 C C . LYS A 1 345 ? -21.998 19.351 25.822 1.00 82.94 345 LYS A C 1
ATOM 2766 O O . LYS A 1 345 ? -21.838 19.066 27.004 1.00 82.94 345 LYS A O 1
ATOM 2771 N N . LEU A 1 346 ? -21.606 20.509 25.304 1.00 79.62 346 LEU A N 1
ATOM 2772 C CA . LEU A 1 346 ? -20.891 21.524 26.077 1.00 79.62 346 LEU A CA 1
ATOM 2773 C C . LEU A 1 346 ? -21.710 22.062 27.260 1.00 79.62 346 LEU A C 1
ATOM 2775 O O . LEU A 1 346 ? -21.140 22.348 28.303 1.00 79.62 346 LEU A O 1
ATOM 2779 N N . SER A 1 347 ? -23.040 22.157 27.136 1.00 75.12 347 SER A N 1
ATOM 2780 C CA . SER A 1 347 ? -23.928 22.572 28.238 1.00 75.12 347 SER A CA 1
ATOM 2781 C C . SER A 1 347 ? -23.843 21.680 29.482 1.00 75.12 347 SER A C 1
ATOM 2783 O O . SER A 1 347 ? -24.296 22.078 30.549 1.00 75.12 347 SER A O 1
ATOM 2785 N N . GLU A 1 348 ? -23.316 20.468 29.329 1.00 78.81 348 GLU A N 1
ATOM 2786 C CA . GLU A 1 348 ? -23.195 19.452 30.373 1.00 78.81 348 GLU A CA 1
ATOM 2787 C C . GLU A 1 348 ? -21.725 19.314 30.851 1.00 78.81 348 GLU A C 1
ATOM 2789 O O . GLU A 1 348 ? -21.401 18.368 31.562 1.00 78.81 348 GLU A O 1
ATOM 2794 N N . ASP A 1 349 ? -20.835 20.252 30.475 1.00 77.75 349 ASP A N 1
ATOM 2795 C CA . ASP A 1 349 ? -19.390 20.253 30.781 1.00 77.75 349 ASP A CA 1
ATOM 2796 C C . ASP A 1 349 ? -18.918 21.642 31.302 1.00 77.75 349 ASP A C 1
ATOM 2798 O O . ASP A 1 349 ? -18.307 22.423 30.561 1.00 77.75 349 ASP A O 1
ATOM 2802 N N . PRO A 1 350 ? -19.255 22.005 32.561 1.00 75.81 350 PRO A N 1
ATOM 2803 C CA . PRO A 1 350 ? -18.976 23.331 33.126 1.00 75.81 350 PRO A CA 1
ATOM 2804 C C . PRO A 1 350 ? -17.476 23.639 33.246 1.00 75.81 350 PRO A C 1
ATOM 2806 O O . PRO A 1 350 ? -17.071 24.777 33.005 1.00 75.81 350 PRO A O 1
ATOM 2809 N N . ASP A 1 351 ? -16.650 22.626 33.517 1.00 75.75 351 ASP A N 1
ATOM 2810 C CA . ASP A 1 351 ? -15.193 22.766 33.618 1.00 75.75 351 ASP A CA 1
ATOM 2811 C C . ASP A 1 351 ? -14.577 23.190 32.274 1.00 75.75 351 ASP A C 1
ATOM 2813 O O . ASP A 1 351 ? -13.686 24.043 32.219 1.00 75.75 351 ASP A O 1
ATOM 2817 N N . PHE A 1 352 ? -15.068 22.629 31.159 1.00 74.44 352 PHE A N 1
ATOM 2818 C CA . PHE A 1 352 ? -14.606 23.023 29.830 1.00 74.44 352 PHE A CA 1
ATOM 2819 C C . PHE A 1 352 ? -14.982 24.471 29.502 1.00 74.44 352 PHE A C 1
ATOM 2821 O O . PHE A 1 352 ? -14.175 25.187 28.899 1.00 74.44 352 PHE A O 1
ATOM 2828 N N . ILE A 1 353 ? -16.195 24.891 29.881 1.00 73.81 353 ILE A N 1
ATOM 2829 C CA . ILE A 1 353 ? -16.681 26.259 29.674 1.00 73.81 353 ILE A CA 1
ATOM 2830 C C . ILE A 1 353 ? -15.766 27.243 30.401 1.00 73.81 353 ILE A C 1
ATOM 2832 O O . ILE A 1 353 ? -15.270 28.167 29.762 1.00 73.81 353 ILE A O 1
ATOM 2836 N N . GLU A 1 354 ? -15.498 27.025 31.691 1.00 74.06 354 GLU A N 1
ATOM 2837 C CA . GLU A 1 354 ? -14.657 27.904 32.515 1.00 74.06 354 GLU A CA 1
ATOM 2838 C C . GLU A 1 354 ? -13.240 28.060 31.939 1.00 74.06 354 GLU A C 1
ATOM 2840 O O . GLU A 1 354 ? -12.718 29.168 31.842 1.00 74.06 354 GLU A O 1
ATOM 2845 N N . GLN A 1 355 ? -12.640 26.970 31.454 1.00 70.31 355 GLN A N 1
ATOM 2846 C CA . GLN A 1 355 ? -11.270 26.969 30.926 1.00 70.31 355 GLN A CA 1
ATOM 2847 C C . GLN A 1 355 ? -11.122 27.572 29.515 1.00 70.31 355 GLN A C 1
ATOM 2849 O O . GLN A 1 355 ? -9.995 27.788 29.056 1.00 70.31 355 GLN A O 1
ATOM 2854 N N . ASN A 1 356 ? -12.224 27.801 28.788 1.00 68.44 356 ASN A N 1
ATOM 2855 C CA . ASN A 1 356 ? -12.191 28.175 27.367 1.00 68.44 356 ASN A CA 1
ATOM 2856 C C . ASN A 1 356 ? -13.109 29.353 26.997 1.00 68.44 356 ASN A C 1
ATOM 2858 O O . ASN A 1 356 ? -13.384 29.540 25.809 1.00 68.44 356 ASN A O 1
ATOM 2862 N N . GLN A 1 357 ? -13.534 30.170 27.971 1.00 65.50 357 GLN A N 1
ATOM 2863 C CA . GLN A 1 357 ? -14.427 31.320 27.741 1.00 65.50 357 GLN A CA 1
ATOM 2864 C C . GLN A 1 357 ? -13.911 32.300 26.677 1.00 65.50 357 GLN A C 1
ATOM 2866 O O . GLN A 1 357 ? -14.696 32.812 25.886 1.00 65.50 357 GLN A O 1
ATOM 2871 N N . ASP A 1 358 ? -12.591 32.478 26.585 1.00 62.22 358 ASP A N 1
ATOM 2872 C CA . ASP A 1 358 ? -11.962 33.415 25.643 1.00 62.22 358 ASP A CA 1
ATOM 2873 C C . ASP A 1 358 ? -11.705 32.822 24.243 1.00 62.22 358 ASP A C 1
ATOM 2875 O O . ASP A 1 358 ? -11.195 33.507 23.355 1.00 62.22 358 ASP A O 1
ATOM 2879 N N . LYS A 1 359 ? -11.989 31.527 24.035 1.00 58.69 359 LYS A N 1
ATOM 2880 C CA . LYS A 1 359 ? -11.557 30.772 22.840 1.00 58.69 359 LYS A CA 1
ATOM 2881 C C . LYS A 1 359 ? -12.697 30.327 21.927 1.00 58.69 359 LYS A C 1
ATOM 2883 O O . LYS A 1 359 ? -12.423 29.819 20.837 1.00 58.69 359 LYS A O 1
ATOM 2888 N N . MET A 1 360 ? -13.955 30.471 22.344 1.00 65.50 360 MET A N 1
ATOM 2889 C CA . MET A 1 360 ? -15.112 30.008 21.576 1.00 65.50 360 MET A CA 1
ATOM 2890 C C . MET A 1 360 ? -16.363 30.831 21.893 1.00 65.50 360 MET A C 1
ATOM 2892 O O . MET A 1 360 ? -16.511 31.348 22.993 1.00 65.50 360 MET A O 1
ATOM 2896 N N . ASP A 1 361 ? -17.276 30.932 20.928 1.00 66.00 361 ASP A N 1
ATOM 2897 C CA . ASP A 1 361 ? -18.583 31.555 21.135 1.00 66.00 361 ASP A CA 1
ATOM 2898 C C . ASP A 1 361 ? -19.457 30.682 22.053 1.00 66.00 361 ASP A C 1
ATOM 2900 O O . ASP A 1 361 ? -19.921 29.609 21.668 1.00 66.00 361 ASP A O 1
ATOM 2904 N N . LEU A 1 362 ? -19.671 31.151 23.283 1.00 69.38 362 LEU A N 1
ATOM 2905 C CA . LEU A 1 362 ? -20.476 30.486 24.309 1.00 69.38 362 LEU A CA 1
ATOM 2906 C C . LEU A 1 362 ? -21.930 30.980 24.355 1.00 69.38 362 LEU A C 1
ATOM 2908 O O . LEU A 1 362 ? -22.638 30.677 25.313 1.00 69.38 362 LEU A O 1
ATOM 2912 N N . SER A 1 363 ? -22.394 31.732 23.352 1.00 71.00 363 SER A N 1
ATOM 2913 C CA . SER A 1 363 ? -23.763 32.270 23.324 1.00 71.00 363 SER A CA 1
ATOM 2914 C C . SER A 1 363 ? -24.854 31.189 23.347 1.00 71.00 363 SER A C 1
ATOM 2916 O O . SER A 1 363 ? -25.946 31.436 23.855 1.00 71.00 363 SER A O 1
ATOM 2918 N N . ASP A 1 364 ? -24.558 29.978 22.854 1.00 71.75 364 ASP A N 1
ATOM 2919 C CA . ASP A 1 364 ? -25.440 28.807 22.939 1.00 71.75 364 ASP A CA 1
ATOM 2920 C C . ASP A 1 364 ? -24.647 27.503 23.193 1.00 71.75 364 ASP A C 1
ATOM 2922 O O . ASP A 1 364 ? -24.300 26.764 22.257 1.00 71.75 364 ASP A O 1
ATOM 2926 N N . PRO A 1 365 ? -24.345 27.177 24.466 1.00 71.25 365 PRO A N 1
ATOM 2927 C CA . PRO A 1 365 ? -23.580 25.982 24.819 1.00 71.25 365 PRO A CA 1
ATOM 2928 C C . PRO A 1 365 ? -24.301 24.674 24.469 1.00 71.25 365 PRO A C 1
ATOM 2930 O O . PRO A 1 365 ? -23.658 23.662 24.205 1.00 71.25 365 PRO A O 1
ATOM 2933 N N . ALA A 1 366 ? -25.635 24.670 24.392 1.00 71.38 366 ALA A N 1
ATOM 2934 C CA . ALA A 1 366 ? -26.405 23.468 24.072 1.00 71.38 366 ALA A CA 1
ATOM 2935 C C . ALA A 1 366 ? -26.228 23.013 22.608 1.00 71.38 366 ALA A C 1
ATOM 2937 O O . ALA A 1 366 ? -26.425 21.836 22.291 1.00 71.38 366 ALA A O 1
ATOM 2938 N N . LYS A 1 367 ? -25.822 23.923 21.710 1.00 70.94 367 LYS A N 1
ATOM 2939 C CA . LYS A 1 367 ? -25.525 23.612 20.299 1.00 70.94 367 LYS A CA 1
ATOM 2940 C C . LYS A 1 367 ? -24.150 22.984 20.073 1.00 70.94 367 LYS A C 1
ATOM 2942 O O . LYS A 1 367 ? -23.928 22.386 19.020 1.00 70.94 367 LYS A O 1
ATOM 2947 N N . HIS A 1 368 ? -23.239 23.090 21.033 1.00 76.81 368 HIS A N 1
ATOM 2948 C CA . HIS A 1 368 ? -21.873 22.602 20.888 1.00 76.81 368 HIS A CA 1
ATOM 2949 C C . HIS A 1 368 ? -21.795 21.122 21.286 1.00 76.81 368 HIS A C 1
ATOM 2951 O O . HIS A 1 368 ? -21.889 20.771 22.460 1.00 76.81 368 HIS A O 1
ATOM 2957 N N . LYS A 1 369 ? -21.635 20.248 20.288 1.00 85.94 369 LYS A N 1
ATOM 2958 C CA . LYS A 1 369 ? -21.500 18.789 20.444 1.00 85.94 369 LYS A CA 1
ATOM 2959 C C . LYS A 1 369 ? -20.073 18.327 20.148 1.00 85.94 369 LYS A C 1
ATOM 2961 O O . LYS A 1 369 ? -19.235 19.113 19.699 1.00 85.94 369 LYS A O 1
ATOM 2966 N N . CYS A 1 370 ? -19.798 17.053 20.418 1.00 89.00 370 CYS A N 1
ATOM 2967 C CA . CYS A 1 370 ? -18.519 16.439 20.091 1.00 89.00 370 CYS A CA 1
ATOM 2968 C C . CYS A 1 370 ? -18.387 16.393 18.570 1.00 89.00 370 CYS A C 1
ATOM 2970 O O . CYS A 1 370 ? -19.292 15.893 17.903 1.00 89.00 370 CYS A O 1
ATOM 2972 N N . LYS A 1 371 ? -17.281 16.907 18.024 1.00 88.50 371 LYS A N 1
ATOM 2973 C CA . LYS A 1 371 ? -17.029 16.814 16.585 1.00 88.50 371 LYS A CA 1
ATOM 2974 C C . LYS A 1 371 ? -16.423 15.466 16.238 1.00 88.50 371 LYS A C 1
ATOM 2976 O O . LYS A 1 371 ? -15.351 15.119 16.736 1.00 88.50 371 LYS A O 1
ATOM 2981 N N . ILE A 1 372 ? -17.086 14.722 15.367 1.00 93.19 372 ILE A N 1
ATOM 2982 C CA . ILE A 1 372 ? -16.693 13.372 14.978 1.00 93.19 372 ILE A CA 1
ATOM 2983 C C . ILE A 1 372 ? -15.921 13.423 13.659 1.00 93.19 372 ILE A C 1
ATOM 2985 O O . ILE A 1 372 ? -16.449 13.785 12.605 1.00 93.19 372 ILE A O 1
ATOM 2989 N N . PHE A 1 373 ? -14.656 13.017 13.731 1.00 93.12 373 PHE A N 1
ATOM 2990 C CA . PHE A 1 373 ? -13.785 12.785 12.589 1.00 93.12 373 PHE A CA 1
ATOM 2991 C C . PHE A 1 373 ? -13.911 11.326 12.161 1.00 93.12 373 PHE A C 1
ATOM 2993 O O . PHE A 1 373 ? -13.464 10.427 12.875 1.00 93.12 373 PHE A O 1
ATOM 3000 N N . LEU A 1 374 ? -14.488 11.094 10.984 1.00 95.50 374 LEU A N 1
ATOM 3001 C CA . LEU A 1 374 ? -14.521 9.786 10.349 1.00 95.50 374 LEU A CA 1
ATOM 3002 C C . LEU A 1 374 ? -13.382 9.673 9.337 1.00 95.50 374 LEU A C 1
ATOM 3004 O O . LEU A 1 374 ? -13.217 10.495 8.436 1.00 95.50 374 LEU A O 1
ATOM 3008 N N . GLY A 1 375 ? -12.615 8.606 9.463 1.00 95.69 375 GLY A N 1
ATOM 3009 C CA . GLY A 1 375 ? -11.531 8.296 8.563 1.00 95.69 375 GLY A CA 1
ATOM 3010 C C . GLY A 1 375 ? -11.659 6.899 7.984 1.00 95.69 375 GLY A C 1
ATOM 3011 O O . GLY A 1 375 ? -11.862 5.952 8.737 1.00 95.69 375 GLY A O 1
ATOM 3012 N N . TYR A 1 376 ? -11.510 6.740 6.668 1.00 97.31 376 TYR A N 1
ATOM 3013 C CA . TYR A 1 376 ? -11.527 5.418 6.028 1.00 97.31 376 TYR A CA 1
ATOM 3014 C C . TYR A 1 376 ? -10.580 5.316 4.824 1.00 97.31 376 TYR A C 1
ATOM 3016 O O . TYR A 1 376 ? -10.324 6.299 4.125 1.00 97.31 376 TYR A O 1
ATOM 3024 N N . THR A 1 377 ? -10.036 4.123 4.578 1.00 97.56 377 THR A N 1
ATOM 3025 C CA . THR A 1 377 ? -9.214 3.811 3.392 1.00 97.56 377 THR A CA 1
ATOM 3026 C C . THR A 1 377 ? -10.075 3.583 2.141 1.00 97.56 377 THR A C 1
ATOM 3028 O O . THR A 1 377 ? -11.264 3.280 2.248 1.00 97.56 377 THR A O 1
ATOM 3031 N N . SER A 1 378 ? -9.490 3.707 0.941 1.00 94.75 378 SER A N 1
ATOM 3032 C CA . SER A 1 378 ? -10.217 3.595 -0.340 1.00 94.75 37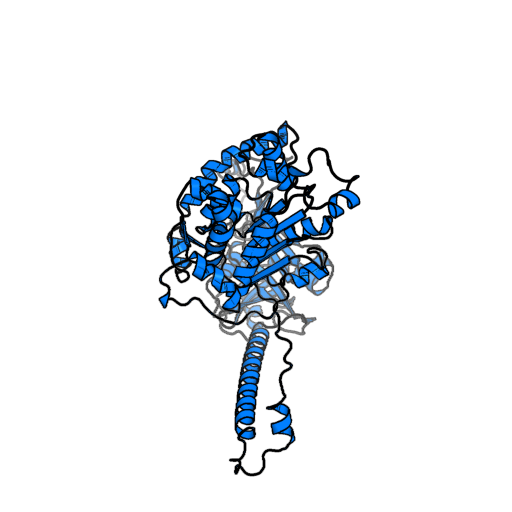8 SER A CA 1
ATOM 3033 C C . SER A 1 378 ? -11.020 2.303 -0.493 1.00 94.75 378 SER A C 1
ATOM 3035 O O . SER A 1 378 ? -12.193 2.348 -0.851 1.00 94.75 378 SER A O 1
ATOM 3037 N N . ASN A 1 379 ? -10.432 1.164 -0.122 1.00 96.50 379 ASN A N 1
ATOM 3038 C CA . ASN A 1 379 ? -11.074 -0.149 -0.221 1.00 96.50 379 ASN A CA 1
ATOM 3039 C C . ASN A 1 379 ? -12.395 -0.253 0.568 1.00 96.50 379 ASN A C 1
ATOM 3041 O O . ASN A 1 379 ? -13.246 -1.080 0.236 1.00 96.50 379 ASN A O 1
ATOM 3045 N N . MET A 1 380 ? -12.598 0.589 1.590 1.00 96.50 380 MET A N 1
ATOM 3046 C CA . MET A 1 380 ? -13.859 0.635 2.335 1.00 96.50 380 MET A CA 1
ATOM 3047 C C . MET A 1 380 ? -14.993 1.205 1.479 1.00 96.50 380 MET A C 1
ATOM 3049 O O . MET A 1 380 ? -16.105 0.685 1.528 1.00 96.50 380 MET A O 1
ATOM 3053 N N . ILE A 1 381 ? -14.710 2.203 0.638 1.00 92.69 381 ILE A N 1
ATOM 3054 C CA . ILE A 1 381 ? -15.671 2.735 -0.337 1.00 92.69 381 ILE A CA 1
ATOM 3055 C C . ILE A 1 381 ? -15.883 1.757 -1.490 1.00 92.69 381 ILE A C 1
ATOM 3057 O O . ILE A 1 381 ? -17.012 1.634 -1.961 1.00 92.69 381 ILE A O 1
ATOM 3061 N N . SER A 1 382 ? -14.861 0.998 -1.901 1.00 94.75 382 SER A N 1
ATOM 3062 C CA . SER A 1 382 ? -15.026 -0.093 -2.874 1.00 94.75 382 SER A CA 1
ATOM 3063 C C . SER A 1 382 ? -16.039 -1.136 -2.390 1.00 94.75 382 SER A C 1
ATOM 3065 O O . SER A 1 382 ? -16.832 -1.656 -3.178 1.00 94.75 382 SER A O 1
ATOM 3067 N N . SER A 1 383 ? -16.061 -1.406 -1.081 1.00 97.12 383 SER A N 1
ATOM 3068 C CA . SER A 1 383 ? -16.968 -2.356 -0.424 1.00 97.12 383 SER A CA 1
ATOM 3069 C C . SER A 1 383 ? -18.405 -1.825 -0.241 1.00 97.12 383 SER A C 1
ATOM 3071 O O . SER A 1 383 ? -18.732 -0.708 -0.644 1.00 97.12 383 SER A O 1
ATOM 3073 N N . GLY A 1 384 ? -19.270 -2.624 0.394 1.00 94.38 384 GLY A N 1
ATOM 3074 C CA . GLY A 1 384 ? -20.617 -2.209 0.820 1.00 94.38 384 GLY A CA 1
ATOM 3075 C C . GLY A 1 384 ? -20.652 -1.330 2.081 1.00 94.38 384 GLY A C 1
ATOM 3076 O O . GLY A 1 384 ? -21.721 -0.906 2.514 1.00 94.38 384 GLY A O 1
ATOM 3077 N N . LEU A 1 385 ? -19.503 -1.021 2.698 1.00 96.69 385 LEU A N 1
ATOM 3078 C CA . LEU A 1 385 ? -19.455 -0.028 3.781 1.00 96.69 385 LEU A CA 1
ATOM 3079 C C . LEU A 1 385 ? -19.806 1.380 3.296 1.00 96.69 385 LEU A C 1
ATOM 3081 O O . LEU A 1 385 ? -20.247 2.205 4.093 1.00 96.69 385 LEU A O 1
ATOM 3085 N N . ARG A 1 386 ? -19.679 1.633 1.992 1.00 93.56 386 ARG A N 1
ATOM 3086 C CA . ARG A 1 386 ? -20.080 2.876 1.334 1.00 93.56 386 ARG A CA 1
ATOM 3087 C C . ARG A 1 386 ? -21.502 3.309 1.705 1.00 93.56 386 ARG A C 1
ATOM 3089 O O . ARG A 1 386 ? -21.708 4.468 2.049 1.00 93.56 386 ARG A O 1
ATOM 3096 N N . GLU A 1 387 ? -22.460 2.387 1.749 1.00 92.81 387 GLU A N 1
ATOM 3097 C CA . GLU A 1 387 ? -23.843 2.674 2.156 1.00 92.81 387 GLU A CA 1
ATOM 3098 C C . GLU A 1 387 ? -23.969 3.050 3.646 1.00 92.81 387 GLU A C 1
ATOM 3100 O O . GLU A 1 387 ? -24.815 3.869 4.007 1.00 92.81 387 GLU A O 1
ATOM 3105 N N . ASN A 1 388 ? -23.095 2.524 4.510 1.00 95.88 388 ASN A N 1
ATOM 3106 C CA . ASN A 1 388 ? -23.042 2.915 5.922 1.00 95.88 388 ASN A CA 1
ATOM 3107 C C . ASN A 1 388 ? -22.499 4.345 6.058 1.00 95.88 388 ASN A C 1
ATOM 3109 O O . ASN A 1 388 ? -23.072 5.152 6.785 1.00 95.88 388 ASN A O 1
ATOM 3113 N N . PHE A 1 389 ? -21.440 4.695 5.319 1.00 91.06 389 PHE A N 1
ATOM 3114 C CA . PHE A 1 389 ? -20.915 6.066 5.296 1.00 91.06 389 PHE A CA 1
ATOM 3115 C C . PHE A 1 389 ? -21.938 7.054 4.741 1.00 91.06 389 PHE A C 1
ATOM 3117 O O . PHE A 1 389 ? -22.127 8.121 5.322 1.00 91.06 389 PHE A O 1
ATOM 3124 N N . LEU A 1 390 ? -22.651 6.670 3.676 1.00 84.25 390 LEU A N 1
ATOM 3125 C CA . LEU A 1 390 ? -23.756 7.447 3.123 1.00 84.25 390 LEU A CA 1
ATOM 3126 C C . LEU A 1 390 ? -24.842 7.696 4.174 1.00 84.25 390 LEU A C 1
ATOM 3128 O O . LEU A 1 390 ? -25.305 8.825 4.297 1.00 84.25 390 LEU A O 1
ATOM 3132 N N . PHE A 1 391 ? -25.232 6.681 4.950 1.00 90.88 391 PHE A N 1
ATOM 3133 C CA . PHE A 1 391 ? -26.203 6.848 6.034 1.00 90.88 391 PHE A CA 1
ATOM 3134 C C . PHE A 1 391 ? -25.727 7.866 7.082 1.00 90.88 391 PHE A C 1
ATOM 3136 O O . PHE A 1 391 ? -26.489 8.764 7.443 1.00 90.88 391 PHE A O 1
ATOM 3143 N N . LEU A 1 392 ? -24.473 7.774 7.535 1.00 89.81 392 LEU A N 1
ATOM 3144 C CA . LEU A 1 392 ? -23.914 8.706 8.522 1.00 89.81 392 LEU A CA 1
ATOM 3145 C C . LEU A 1 392 ? -23.836 10.140 7.981 1.00 89.81 392 LEU A C 1
ATOM 3147 O O . LEU A 1 392 ? -24.242 11.086 8.657 1.00 89.81 392 LEU A O 1
ATOM 3151 N N . ALA A 1 393 ? -23.353 10.295 6.748 1.00 80.31 393 ALA A N 1
ATOM 3152 C CA . ALA A 1 393 ? -23.241 11.574 6.060 1.00 80.31 393 ALA A CA 1
ATOM 3153 C C . ALA A 1 393 ? -24.614 12.223 5.827 1.00 80.31 393 ALA A C 1
ATOM 3155 O O . ALA A 1 393 ? -24.833 13.371 6.212 1.00 80.31 393 ALA A O 1
ATOM 3156 N N . LYS A 1 394 ? -25.565 11.467 5.260 1.00 77.38 394 LYS A N 1
ATOM 3157 C CA . LYS A 1 394 ? -26.927 11.928 4.949 1.00 77.38 394 LYS A CA 1
ATOM 3158 C C . LYS A 1 394 ? -27.666 12.424 6.191 1.00 77.38 394 LYS A C 1
ATOM 3160 O O . LYS A 1 394 ? -28.422 13.387 6.112 1.00 77.38 394 LYS A O 1
ATOM 3165 N N . ASN A 1 395 ? -27.428 11.790 7.336 1.00 85.50 395 ASN A N 1
ATOM 3166 C CA . ASN A 1 395 ? -28.059 12.155 8.602 1.00 85.50 395 ASN A CA 1
ATOM 3167 C C . ASN A 1 395 ? -27.209 13.102 9.468 1.00 85.50 395 ASN A C 1
ATOM 3169 O O . ASN A 1 395 ? -27.541 13.306 10.634 1.00 85.50 395 ASN A O 1
ATOM 3173 N N . LYS A 1 396 ? -26.133 13.690 8.917 1.00 84.25 396 LYS A N 1
ATOM 3174 C CA . LYS A 1 396 ? -25.261 14.673 9.593 1.00 84.25 396 LYS A CA 1
ATOM 3175 C C . LYS A 1 396 ? -24.716 14.164 10.935 1.00 84.25 396 LYS A C 1
ATOM 3177 O O . LYS A 1 396 ? -24.683 14.887 11.926 1.00 84.25 396 LYS A O 1
ATOM 3182 N N . MET A 1 397 ? -24.333 12.890 10.968 1.00 87.44 397 MET A N 1
ATOM 3183 C CA . MET A 1 397 ? -23.818 12.209 12.163 1.00 87.44 397 MET A CA 1
ATOM 3184 C C . MET A 1 397 ? -22.291 12.266 12.285 1.00 87.44 397 MET A C 1
ATOM 3186 O O . MET A 1 397 ? -21.736 11.792 13.272 1.00 87.44 397 MET A O 1
ATOM 3190 N N . ILE A 1 398 ? -21.620 12.801 11.267 1.00 88.19 398 ILE A N 1
ATOM 3191 C CA . ILE A 1 398 ? -20.169 12.967 11.183 1.00 88.19 398 ILE A CA 1
ATOM 3192 C C . ILE A 1 398 ? -19.868 14.389 10.710 1.00 88.19 398 ILE A C 1
ATOM 3194 O O . ILE A 1 398 ? -20.563 14.906 9.834 1.00 88.19 398 ILE A O 1
ATOM 3198 N N . ASP A 1 399 ? -18.837 15.010 11.280 1.00 84.31 399 ASP A N 1
ATOM 3199 C CA . ASP A 1 399 ? -18.499 16.415 11.022 1.00 84.31 399 ASP A CA 1
ATOM 3200 C C . ASP A 1 399 ? -17.369 16.558 10.002 1.00 84.31 399 ASP A C 1
ATOM 3202 O O . ASP A 1 399 ? -17.360 17.491 9.199 1.00 84.31 399 ASP A O 1
ATOM 3206 N N . VAL A 1 400 ? -16.397 15.641 10.033 1.00 84.06 400 VAL A N 1
ATOM 3207 C CA . VAL A 1 400 ? -15.211 15.679 9.168 1.00 84.06 400 VAL A CA 1
ATOM 3208 C C . VAL A 1 400 ? -14.942 14.303 8.587 1.00 84.06 400 VAL A C 1
ATOM 3210 O O . VAL A 1 400 ? -14.931 13.313 9.315 1.00 84.06 400 VAL A O 1
ATOM 3213 N N . ILE A 1 401 ? -14.661 14.254 7.284 1.00 84.56 401 ILE A N 1
ATOM 3214 C CA . ILE A 1 401 ? -14.219 13.044 6.590 1.00 84.56 401 ILE A CA 1
ATOM 3215 C C . ILE A 1 401 ? -12.792 13.234 6.089 1.00 84.56 401 ILE A C 1
ATOM 3217 O O . ILE A 1 401 ? -12.485 14.233 5.437 1.00 84.56 401 ILE A O 1
ATOM 3221 N N . VAL A 1 402 ? -11.934 12.246 6.337 1.00 86.31 402 VAL A N 1
ATOM 3222 C CA . VAL A 1 402 ? -10.623 12.138 5.688 1.00 86.31 402 VAL A CA 1
ATOM 3223 C C . VAL A 1 402 ? -10.532 10.786 4.988 1.00 86.31 402 VAL A C 1
ATOM 3225 O O . VAL A 1 402 ? -10.814 9.746 5.577 1.00 86.31 402 VAL A O 1
ATOM 3228 N N . THR A 1 403 ? -10.124 10.783 3.721 1.00 89.25 403 THR A N 1
ATOM 3229 C CA . THR A 1 403 ? -9.888 9.558 2.948 1.00 89.25 403 THR A CA 1
ATOM 3230 C C . THR A 1 403 ? -8.824 9.789 1.871 1.00 89.25 403 THR A C 1
ATOM 3232 O O . THR A 1 403 ? -8.341 10.903 1.676 1.00 89.25 403 THR A O 1
ATOM 3235 N N . THR A 1 404 ? -8.413 8.719 1.201 1.00 89.94 404 THR A N 1
ATOM 3236 C CA . THR A 1 404 ? -7.473 8.723 0.068 1.00 89.94 404 THR A CA 1
ATOM 3237 C C . THR A 1 404 ? -8.203 8.909 -1.265 1.00 89.94 404 THR A C 1
ATOM 3239 O O . THR A 1 404 ? -9.403 8.670 -1.321 1.00 89.94 404 THR A O 1
ATOM 3242 N N . ALA A 1 405 ? -7.491 9.225 -2.356 1.00 87.50 405 ALA A N 1
ATOM 3243 C CA . ALA A 1 405 ? -8.081 9.452 -3.687 1.00 87.50 405 ALA A CA 1
ATOM 3244 C C . ALA A 1 405 ? -9.086 8.366 -4.126 1.00 87.50 405 ALA A C 1
ATOM 3246 O O . ALA A 1 405 ? -10.220 8.694 -4.462 1.00 87.50 405 ALA A O 1
ATOM 3247 N N . GLY A 1 406 ? -8.726 7.082 -3.986 1.00 86.38 406 GLY A N 1
ATOM 3248 C CA . GLY A 1 406 ? -9.626 5.959 -4.286 1.00 86.38 406 GLY A CA 1
ATOM 3249 C C . GLY A 1 406 ? -10.954 5.997 -3.509 1.00 86.38 406 GLY A C 1
ATOM 3250 O O . GLY A 1 406 ? -11.995 5.628 -4.030 1.00 86.38 406 GLY A O 1
ATOM 3251 N N . GLY A 1 407 ? -10.949 6.508 -2.273 1.00 81.75 407 GLY A N 1
ATOM 3252 C CA . GLY A 1 407 ? -12.159 6.663 -1.458 1.00 81.75 407 GLY A CA 1
ATOM 3253 C C . GLY A 1 407 ? -13.065 7.816 -1.898 1.00 81.75 407 GLY A C 1
ATOM 3254 O O . GLY A 1 407 ? -14.199 7.896 -1.436 1.00 81.75 407 GLY A O 1
ATOM 3255 N N . ILE A 1 408 ? -12.580 8.698 -2.773 1.00 81.38 408 ILE A N 1
ATOM 3256 C CA . ILE A 1 408 ? -13.368 9.758 -3.407 1.00 81.38 408 ILE A CA 1
ATOM 3257 C C . ILE A 1 408 ? -13.871 9.280 -4.772 1.00 81.38 408 ILE A C 1
ATOM 3259 O O . ILE A 1 408 ? -15.075 9.259 -5.013 1.00 81.38 408 ILE A O 1
ATOM 3263 N N . GLU A 1 409 ? -12.966 8.867 -5.663 1.00 83.00 409 GLU A N 1
ATOM 3264 C CA . GLU A 1 409 ? -13.326 8.521 -7.045 1.00 83.00 409 GLU A CA 1
ATOM 3265 C C . GLU A 1 409 ? -14.261 7.308 -7.123 1.00 83.00 409 GLU A C 1
ATOM 3267 O O . GLU A 1 409 ? -15.202 7.316 -7.913 1.00 83.00 409 GLU A O 1
ATOM 3272 N N . GLU A 1 410 ? -14.080 6.288 -6.276 1.00 84.62 410 GLU A N 1
ATOM 3273 C CA . GLU A 1 410 ? -14.905 5.080 -6.343 1.00 84.62 410 GLU A CA 1
ATOM 3274 C C . GLU A 1 410 ? -16.360 5.310 -5.915 1.00 84.62 410 GLU A C 1
ATOM 3276 O O . GLU A 1 410 ? -17.249 4.598 -6.386 1.00 84.62 410 GLU A O 1
ATOM 3281 N N . ASP A 1 411 ? -16.634 6.314 -5.077 1.00 84.06 411 ASP A N 1
ATOM 3282 C CA . ASP A 1 411 ? -18.006 6.700 -4.741 1.00 84.06 411 ASP A CA 1
ATOM 3283 C C . ASP A 1 411 ? -18.727 7.294 -5.961 1.00 84.06 411 ASP A C 1
ATOM 3285 O O . ASP A 1 411 ? -19.824 6.849 -6.312 1.00 84.06 411 ASP A O 1
ATOM 3289 N N . PHE A 1 412 ? -18.074 8.225 -6.667 1.00 77.75 412 PHE A N 1
ATOM 3290 C CA . PHE A 1 412 ? -18.601 8.803 -7.906 1.00 77.75 412 PHE A CA 1
ATOM 3291 C C . PHE A 1 412 ? -18.742 7.752 -9.008 1.00 77.75 412 PHE A C 1
ATOM 3293 O O . PHE A 1 412 ? -19.784 7.670 -9.661 1.00 77.75 412 PHE A O 1
ATOM 3300 N N . ILE A 1 413 ? -17.735 6.894 -9.184 1.00 79.81 413 ILE A N 1
ATOM 3301 C CA . ILE A 1 413 ? -17.768 5.806 -10.167 1.00 79.81 413 ILE A CA 1
ATOM 3302 C C . ILE A 1 413 ? -18.963 4.877 -9.911 1.00 79.81 413 ILE A C 1
ATOM 3304 O O . ILE A 1 413 ? -19.637 4.484 -10.866 1.00 79.81 413 ILE A O 1
ATOM 3308 N N . LYS A 1 414 ? -19.279 4.567 -8.645 1.00 82.31 414 LYS A N 1
ATOM 3309 C CA . LYS A 1 414 ? -20.435 3.731 -8.277 1.00 82.31 414 LYS A CA 1
ATOM 3310 C C . LYS A 1 414 ? -21.789 4.335 -8.655 1.00 82.31 414 LYS A C 1
ATOM 3312 O O . LYS A 1 414 ? -22.758 3.590 -8.810 1.00 82.31 414 LYS A O 1
ATOM 3317 N N . CYS A 1 415 ? -21.870 5.651 -8.837 1.00 78.94 415 CYS A N 1
ATOM 3318 C CA . CYS A 1 415 ? -23.060 6.315 -9.373 1.00 78.94 415 CYS A CA 1
ATOM 3319 C C . CYS A 1 415 ? -23.189 6.146 -10.899 1.00 78.94 415 CYS A C 1
ATOM 3321 O O . CYS A 1 415 ? -24.301 6.158 -11.422 1.00 78.94 415 CYS A O 1
ATOM 3323 N N . LEU A 1 416 ? -22.075 5.950 -11.613 1.00 74.94 416 LEU A N 1
ATOM 3324 C CA . LEU A 1 416 ? -22.030 5.808 -13.076 1.00 74.94 416 LEU A CA 1
ATOM 3325 C C . LEU A 1 416 ? -22.127 4.343 -13.538 1.00 74.94 416 LEU A C 1
ATOM 3327 O O . LEU A 1 416 ? -22.654 4.038 -14.618 1.00 74.94 416 LEU A O 1
ATOM 3331 N N . ALA A 1 417 ? -21.574 3.420 -12.751 1.00 88.62 417 ALA A N 1
ATOM 3332 C CA . ALA A 1 417 ? -21.541 1.995 -13.053 1.00 88.62 417 ALA A CA 1
ATOM 3333 C C . ALA A 1 417 ? -21.323 1.137 -11.795 1.00 88.62 417 ALA A C 1
ATOM 3335 O O . ALA A 1 417 ? -20.850 1.601 -10.767 1.00 88.62 417 ALA A O 1
ATOM 3336 N N . LYS A 1 418 ? -21.670 -0.152 -11.880 1.00 93.31 418 LYS A N 1
ATOM 3337 C CA . LYS A 1 418 ? -21.629 -1.076 -10.736 1.00 93.31 418 LYS A CA 1
ATOM 3338 C C . LYS A 1 418 ? -20.239 -1.692 -10.530 1.00 93.31 418 LYS A C 1
ATOM 3340 O O . LYS A 1 418 ? -19.509 -1.929 -11.495 1.00 93.31 418 LYS A O 1
ATOM 3345 N N . THR A 1 419 ? -19.947 -2.024 -9.276 1.00 94.06 419 THR A N 1
ATOM 3346 C CA . THR A 1 419 ? -18.855 -2.913 -8.845 1.00 94.06 419 THR A CA 1
ATOM 3347 C C . THR A 1 419 ? -19.435 -4.293 -8.540 1.00 94.06 419 THR A C 1
ATOM 3349 O O . THR A 1 419 ? -20.563 -4.391 -8.055 1.00 94.06 419 THR A O 1
ATOM 3352 N N . TYR A 1 420 ? -18.685 -5.357 -8.821 1.00 97.88 420 TYR A N 1
ATOM 3353 C CA . TYR A 1 420 ? -19.164 -6.738 -8.713 1.00 97.88 420 TYR A CA 1
ATOM 3354 C C . TYR A 1 420 ? -18.328 -7.557 -7.734 1.00 97.88 420 TYR A C 1
ATOM 3356 O O . TYR A 1 420 ? -17.156 -7.264 -7.508 1.00 97.88 420 TYR A O 1
ATOM 3364 N N . LEU A 1 421 ? -18.926 -8.609 -7.177 1.00 98.31 421 LEU A N 1
ATOM 3365 C CA . LEU A 1 421 ? -18.197 -9.609 -6.406 1.00 98.31 421 LEU A CA 1
ATOM 3366 C C . LEU A 1 421 ? -17.373 -10.498 -7.352 1.00 98.31 421 LEU A C 1
ATOM 3368 O O . LEU A 1 421 ? -17.850 -10.920 -8.404 1.00 98.31 421 LEU A O 1
ATOM 3372 N N . GLY A 1 422 ? -16.139 -10.778 -6.959 1.00 97.25 422 GLY A N 1
ATOM 3373 C CA . GLY A 1 422 ? -15.224 -11.723 -7.583 1.00 97.25 422 GLY A CA 1
ATOM 3374 C C . GLY A 1 422 ? -14.527 -12.570 -6.518 1.00 97.25 422 GLY A C 1
ATOM 3375 O O . GLY A 1 422 ? -15.114 -12.896 -5.490 1.00 97.25 422 GLY A O 1
ATOM 3376 N N . ASP A 1 423 ? -13.264 -12.916 -6.757 1.00 97.56 423 ASP A N 1
ATOM 3377 C CA . ASP A 1 423 ? -12.463 -13.746 -5.853 1.00 97.56 423 ASP A CA 1
ATOM 3378 C C . ASP A 1 423 ? -11.017 -13.228 -5.789 1.00 97.56 423 ASP A C 1
ATOM 3380 O O . ASP A 1 423 ? -10.486 -12.702 -6.775 1.00 97.56 423 ASP A O 1
ATOM 3384 N N . PHE A 1 424 ? -10.371 -13.367 -4.627 1.00 97.50 424 PHE A N 1
ATOM 3385 C CA . PHE A 1 424 ? -8.978 -12.956 -4.417 1.00 97.50 424 PHE A CA 1
ATOM 3386 C C . PHE A 1 424 ? -7.999 -13.679 -5.354 1.00 97.50 424 PHE A C 1
ATOM 3388 O O . PHE A 1 424 ? -6.977 -13.104 -5.736 1.00 97.50 424 PHE A O 1
ATOM 3395 N N . ASN A 1 425 ? -8.318 -14.916 -5.738 1.00 97.50 425 ASN A N 1
ATOM 3396 C CA . ASN A 1 425 ? -7.454 -15.816 -6.496 1.00 97.50 425 ASN A CA 1
ATOM 3397 C C . ASN A 1 425 ? -7.606 -15.680 -8.018 1.00 97.50 425 ASN A C 1
ATOM 3399 O O . ASN A 1 425 ? -6.940 -16.395 -8.769 1.00 97.50 425 ASN A O 1
ATOM 3403 N N . LEU A 1 426 ? -8.458 -14.770 -8.506 1.00 94.44 426 LEU A N 1
ATOM 3404 C CA . LEU A 1 426 ? -8.600 -14.534 -9.944 1.00 94.44 426 LEU A CA 1
ATOM 3405 C C . LEU A 1 426 ? -7.275 -14.049 -10.559 1.00 94.44 426 LEU A C 1
ATOM 3407 O O . LEU A 1 426 ? -6.653 -13.090 -10.085 1.00 94.44 426 LEU A O 1
ATOM 3411 N N . SER A 1 427 ? -6.867 -14.702 -11.654 1.00 97.12 427 SER A N 1
ATOM 3412 C CA . SER A 1 427 ? -5.608 -14.424 -12.356 1.00 97.12 427 SER A CA 1
ATOM 3413 C C . SER A 1 427 ? -5.568 -12.999 -12.908 1.00 97.12 427 SER A C 1
ATOM 3415 O O . SER A 1 427 ? -6.375 -12.625 -13.763 1.00 97.12 427 SER A O 1
ATOM 3417 N N . GLY A 1 428 ? -4.568 -12.224 -12.477 1.00 96.19 428 GLY A N 1
ATOM 3418 C CA . GLY A 1 428 ? -4.361 -10.852 -12.944 1.00 96.19 428 GLY A CA 1
ATOM 3419 C C . GLY A 1 428 ? -4.147 -10.751 -14.457 1.00 96.19 428 GLY A C 1
ATOM 3420 O O . GLY A 1 428 ? -4.620 -9.803 -15.077 1.00 96.19 428 GLY A O 1
ATOM 3421 N N . GLU A 1 429 ? -3.515 -11.751 -15.080 1.00 95.56 429 GLU A N 1
ATOM 3422 C CA . GLU A 1 429 ? -3.328 -11.785 -16.536 1.00 95.56 429 GLU A CA 1
ATOM 3423 C C . GLU A 1 429 ? -4.670 -11.894 -17.272 1.00 95.56 429 GLU A C 1
ATOM 3425 O O . GLU A 1 429 ? -4.926 -11.162 -18.230 1.00 95.56 429 GLU A O 1
ATOM 3430 N N . THR A 1 430 ? -5.543 -12.791 -16.808 1.00 95.75 430 THR A N 1
ATOM 3431 C CA . THR A 1 430 ? -6.852 -13.030 -17.436 1.00 95.75 430 THR A CA 1
ATOM 3432 C C . THR A 1 430 ? -7.771 -11.829 -17.248 1.00 95.75 430 THR A C 1
ATOM 3434 O O . THR A 1 430 ? -8.412 -11.379 -18.202 1.00 95.75 430 THR A O 1
ATOM 3437 N N . LEU A 1 431 ? -7.783 -11.259 -16.040 1.00 96.75 431 LEU A N 1
ATOM 3438 C CA . LEU A 1 431 ? -8.537 -10.046 -15.736 1.00 96.75 431 LEU A CA 1
ATOM 3439 C C . LEU A 1 431 ? -8.074 -8.871 -16.600 1.00 96.75 431 LEU A C 1
ATOM 3441 O O . LEU A 1 431 ? -8.904 -8.202 -17.215 1.00 96.75 431 LEU A O 1
ATOM 3445 N N . ARG A 1 432 ? -6.755 -8.678 -16.750 1.00 93.25 432 ARG A N 1
ATOM 3446 C CA . ARG A 1 432 ? -6.209 -7.602 -17.584 1.00 93.25 432 ARG A CA 1
ATOM 3447 C C . ARG A 1 432 ? -6.584 -7.759 -19.056 1.00 93.25 432 ARG A C 1
ATOM 3449 O O . ARG A 1 432 ? -6.983 -6.771 -19.667 1.00 93.25 432 ARG A O 1
ATOM 3456 N N . LYS A 1 433 ? -6.496 -8.973 -19.617 1.00 95.19 433 LYS A N 1
ATOM 3457 C CA . LYS A 1 433 ? -6.930 -9.258 -21.002 1.00 95.19 433 LYS A CA 1
ATOM 3458 C C . LYS A 1 433 ? -8.420 -8.979 -21.214 1.00 95.19 433 LYS A C 1
ATOM 3460 O O . LYS A 1 433 ? -8.808 -8.589 -22.307 1.00 95.19 433 LYS A O 1
ATOM 3465 N N . SER A 1 434 ? -9.224 -9.140 -20.165 1.00 93.94 434 SER A N 1
ATOM 3466 C CA . SER A 1 434 ? -10.677 -8.938 -20.194 1.00 93.94 434 SER A CA 1
ATOM 3467 C C . SER A 1 434 ? -11.108 -7.522 -19.784 1.00 93.94 434 SER A C 1
ATOM 3469 O O . SER A 1 434 ? -12.301 -7.254 -19.693 1.00 93.94 434 SER A O 1
ATOM 3471 N N . GLY A 1 435 ? -10.164 -6.613 -19.504 1.00 95.06 435 GLY A N 1
ATOM 3472 C CA . GLY A 1 435 ? -10.472 -5.247 -19.073 1.00 95.06 435 GLY A CA 1
ATOM 3473 C C . GLY A 1 435 ? -11.166 -5.160 -17.708 1.00 95.06 435 GLY A C 1
ATOM 3474 O O . GLY A 1 435 ? -11.979 -4.264 -17.497 1.00 95.06 435 GLY A O 1
ATOM 3475 N N . LEU A 1 436 ? -10.879 -6.087 -16.792 1.00 96.38 436 LEU A N 1
ATOM 3476 C CA . LEU A 1 436 ? -11.408 -6.099 -15.427 1.00 96.38 436 LEU A CA 1
ATOM 3477 C C . LEU A 1 436 ? -10.297 -5.756 -14.428 1.00 96.38 436 LEU A C 1
ATOM 3479 O O . LEU A 1 436 ? -9.212 -6.336 -14.482 1.00 96.38 436 LEU A O 1
ATOM 3483 N N . ASN A 1 437 ? -10.577 -4.855 -13.488 1.00 96.25 437 ASN A N 1
ATOM 3484 C CA . ASN A 1 437 ? -9.668 -4.510 -12.394 1.00 96.25 437 ASN A CA 1
ATOM 3485 C C . ASN A 1 437 ? -10.134 -5.179 -11.104 1.00 96.25 437 ASN A C 1
ATOM 3487 O O . ASN A 1 437 ? -11.332 -5.213 -10.827 1.00 96.25 437 ASN A O 1
ATOM 3491 N N . ARG A 1 438 ? -9.196 -5.707 -10.311 1.00 98.12 438 ARG A N 1
ATOM 3492 C CA . ARG A 1 438 ? -9.493 -6.388 -9.044 1.00 98.12 438 ARG A CA 1
ATOM 3493 C C . ARG A 1 438 ? -9.128 -5.518 -7.847 1.00 98.12 438 ARG A C 1
ATOM 3495 O O . ARG A 1 438 ? -8.000 -5.042 -7.767 1.00 98.12 438 ARG A O 1
ATOM 3502 N N . ILE A 1 439 ? -10.049 -5.406 -6.892 1.00 97.62 439 ILE A N 1
ATOM 3503 C CA . ILE A 1 439 ? -9.850 -4.781 -5.577 1.00 97.62 439 ILE A CA 1
ATOM 3504 C C . ILE A 1 439 ? -10.180 -5.839 -4.521 1.00 97.62 439 ILE A C 1
ATOM 3506 O O . ILE A 1 439 ? -11.341 -6.069 -4.204 1.00 97.62 439 ILE A O 1
ATOM 3510 N N . GLY A 1 440 ? -9.174 -6.561 -4.020 1.00 97.50 440 GLY A N 1
ATOM 3511 C CA . GLY A 1 440 ? -9.410 -7.712 -3.138 1.00 97.50 440 GLY A CA 1
ATOM 3512 C C . GLY A 1 440 ? -10.189 -8.824 -3.852 1.00 97.50 440 GLY A C 1
ATOM 3513 O O . GLY A 1 440 ? -9.674 -9.391 -4.819 1.00 97.50 440 GLY A O 1
ATOM 3514 N N . ASN A 1 441 ? -11.411 -9.104 -3.388 1.00 97.81 441 ASN A N 1
ATOM 3515 C CA . ASN A 1 441 ? -12.407 -9.974 -4.026 1.00 97.81 441 ASN A CA 1
ATOM 3516 C C . ASN A 1 441 ? -13.515 -9.193 -4.756 1.00 97.81 441 ASN A C 1
ATOM 3518 O O . ASN A 1 441 ? -14.595 -9.729 -4.975 1.00 97.81 441 ASN A O 1
ATOM 3522 N N . LEU A 1 442 ? -13.282 -7.935 -5.123 1.00 98.12 442 LEU A N 1
ATOM 3523 C CA . LEU A 1 442 ? -14.200 -7.124 -5.921 1.00 98.12 442 LEU A CA 1
ATOM 3524 C C . LEU A 1 442 ? -13.650 -6.931 -7.336 1.00 98.12 442 LEU A C 1
ATOM 3526 O O . LEU A 1 442 ? -12.434 -6.932 -7.548 1.00 98.12 442 LEU A O 1
ATOM 3530 N N . LEU A 1 443 ? -14.547 -6.735 -8.299 1.00 98.12 443 LEU A N 1
ATOM 3531 C CA . LEU A 1 443 ? -14.243 -6.498 -9.706 1.00 98.12 443 LEU A CA 1
ATOM 3532 C C . LEU A 1 443 ? -14.873 -5.190 -10.191 1.00 98.12 443 LEU A C 1
ATOM 3534 O O . LEU A 1 443 ? -16.082 -4.980 -10.070 1.00 98.12 443 LEU A O 1
ATOM 3538 N N . VAL A 1 444 ? -14.044 -4.344 -10.802 1.00 97.12 444 VAL A N 1
ATOM 3539 C CA . VAL A 1 444 ? -14.428 -3.069 -11.417 1.00 97.12 444 VAL A CA 1
ATOM 3540 C C . VAL A 1 444 ? -14.071 -3.117 -12.907 1.00 97.12 444 VAL A C 1
ATOM 3542 O O . VAL A 1 444 ? -12.883 -3.126 -13.251 1.00 97.12 444 VAL A O 1
ATOM 3545 N N . PRO A 1 445 ? -15.057 -3.174 -13.820 1.00 97.62 445 PRO A N 1
ATOM 3546 C CA . PRO A 1 445 ? -14.792 -3.114 -15.256 1.00 97.62 445 PRO A CA 1
ATOM 3547 C C . PRO A 1 445 ? -14.104 -1.806 -15.666 1.00 97.62 445 PRO A C 1
ATOM 3549 O O . PRO A 1 445 ? -14.478 -0.739 -15.190 1.00 97.62 445 PRO A O 1
ATOM 3552 N N . ASN A 1 446 ? -13.150 -1.858 -16.603 1.00 92.75 446 ASN A N 1
ATOM 3553 C CA . ASN A 1 446 ? -12.460 -0.669 -17.130 1.00 92.75 446 ASN A CA 1
ATOM 3554 C C . ASN A 1 446 ? -13.425 0.387 -17.675 1.00 92.75 446 ASN A C 1
ATOM 3556 O O . ASN A 1 446 ? -13.176 1.578 -17.530 1.00 92.75 446 ASN A O 1
ATOM 3560 N N . ASN A 1 447 ? -14.544 -0.048 -18.257 1.00 92.19 447 ASN A N 1
ATOM 3561 C CA . ASN A 1 447 ? -15.576 0.847 -18.771 1.00 92.19 447 ASN A CA 1
ATOM 3562 C C . ASN A 1 447 ? -16.137 1.797 -17.693 1.00 92.19 447 ASN A C 1
ATOM 3564 O O . ASN A 1 447 ? -16.632 2.869 -18.019 1.00 92.19 447 ASN A O 1
ATOM 3568 N N . ASN A 1 448 ? -16.052 1.432 -16.408 1.00 88.50 448 ASN A N 1
ATOM 3569 C CA . ASN A 1 448 ? -16.426 2.319 -15.309 1.00 88.50 448 ASN A CA 1
ATOM 3570 C C . ASN A 1 448 ? -15.514 3.557 -15.259 1.00 88.50 448 ASN A C 1
ATOM 3572 O O . ASN A 1 448 ? -16.006 4.660 -15.045 1.00 88.50 448 ASN A O 1
ATOM 3576 N N . TYR A 1 449 ? -14.212 3.382 -15.506 1.00 87.44 449 TYR A N 1
ATOM 3577 C CA . TYR A 1 449 ? -13.246 4.479 -15.558 1.00 87.44 449 TYR A CA 1
ATOM 3578 C C . TYR A 1 449 ? -13.390 5.309 -16.834 1.00 87.44 449 TYR A C 1
ATOM 3580 O O . TYR A 1 449 ? -13.279 6.523 -16.755 1.00 87.44 449 TYR A O 1
ATOM 3588 N N . CYS A 1 450 ? -13.721 4.694 -17.976 1.00 86.75 450 CYS A N 1
ATOM 3589 C CA . CYS A 1 450 ? -14.036 5.445 -19.200 1.00 86.75 450 CYS A CA 1
ATOM 3590 C C . CYS A 1 450 ? -15.236 6.380 -18.984 1.00 86.75 450 CYS A C 1
ATOM 3592 O O . CYS A 1 450 ? -15.161 7.565 -19.274 1.00 86.75 450 CYS A O 1
ATOM 3594 N N . LYS A 1 451 ? -16.314 5.880 -18.365 1.00 73.44 451 LYS A N 1
ATOM 3595 C CA . LYS A 1 451 ? -17.470 6.717 -18.002 1.00 73.44 451 LYS A CA 1
ATOM 3596 C C . LYS A 1 451 ? -17.118 7.831 -17.018 1.00 73.44 451 LYS A C 1
ATOM 3598 O O . LYS A 1 451 ? -17.728 8.894 -17.053 1.00 73.44 451 LYS A O 1
ATOM 3603 N N . PHE A 1 452 ? -16.194 7.562 -16.100 1.00 79.88 452 PHE A N 1
ATOM 3604 C CA . PHE A 1 452 ? -15.726 8.561 -15.149 1.00 79.88 452 PHE A CA 1
ATOM 3605 C C . PHE A 1 452 ? -14.896 9.647 -15.829 1.00 79.88 452 PHE A C 1
ATOM 3607 O O . PHE A 1 452 ? -15.094 10.815 -15.522 1.00 79.88 452 PHE A O 1
ATOM 3614 N N . GLU A 1 453 ? -14.035 9.277 -16.778 1.00 83.75 453 GLU A N 1
ATOM 3615 C CA . GLU A 1 453 ? -13.292 10.210 -17.629 1.00 83.75 453 GLU A CA 1
ATOM 3616 C C . GLU A 1 453 ? -14.247 11.118 -18.414 1.00 83.75 453 GLU A C 1
ATOM 3618 O O . GLU A 1 453 ? -14.155 12.339 -18.294 1.00 83.75 453 GLU A O 1
ATOM 3623 N N . ASP A 1 454 ? -15.230 10.535 -19.108 1.00 81.62 454 ASP A N 1
ATOM 3624 C CA . ASP A 1 454 ? -16.249 11.285 -19.854 1.00 81.62 454 ASP A CA 1
ATOM 3625 C C . ASP A 1 454 ? -17.006 12.287 -18.961 1.00 81.62 454 ASP A C 1
ATOM 3627 O O . ASP A 1 454 ? -17.364 13.381 -19.396 1.00 81.62 454 ASP A O 1
ATOM 3631 N N . TRP A 1 455 ? -17.254 11.918 -17.700 1.00 80.56 455 TRP A N 1
ATOM 3632 C CA . TRP A 1 455 ? -17.950 12.760 -16.729 1.00 80.56 455 TRP A CA 1
ATOM 3633 C C . TRP A 1 455 ? -17.058 13.856 -16.123 1.00 80.56 455 TRP A C 1
ATOM 3635 O O . TRP A 1 455 ? -17.523 14.981 -15.940 1.00 80.56 455 TRP A O 1
ATOM 3645 N N . ILE A 1 456 ? -15.797 13.551 -15.796 1.00 80.19 456 ILE A N 1
ATOM 3646 C CA . ILE A 1 456 ? -14.915 14.468 -15.060 1.00 80.19 456 ILE A CA 1
ATOM 3647 C C . ILE A 1 456 ? -14.191 15.465 -15.969 1.00 80.19 456 ILE A C 1
ATOM 3649 O O . ILE A 1 456 ? -13.926 16.582 -15.532 1.00 80.19 456 ILE A O 1
ATOM 3653 N N . MET A 1 457 ? -13.892 15.110 -17.224 1.00 84.56 457 MET A N 1
ATOM 3654 C CA . MET A 1 457 ? -13.111 15.971 -18.125 1.00 84.56 457 MET A CA 1
ATOM 3655 C C . MET A 1 457 ? -13.738 17.361 -18.341 1.00 84.56 457 MET A C 1
ATOM 3657 O O . MET A 1 457 ? -13.035 18.347 -18.114 1.00 84.56 457 MET A O 1
ATOM 3661 N N . PRO A 1 458 ? -15.052 17.498 -18.628 1.00 77.44 458 PRO A N 1
ATOM 3662 C CA . PRO A 1 458 ? -15.674 18.820 -18.758 1.00 77.44 458 PRO A CA 1
ATOM 3663 C C . PRO A 1 458 ? -15.586 19.667 -17.478 1.00 77.44 458 PRO A C 1
ATOM 3665 O O . PRO A 1 458 ? -15.536 20.895 -17.537 1.00 77.44 458 PRO A O 1
ATOM 3668 N N . ILE A 1 459 ? -15.562 19.020 -16.308 1.00 75.19 459 ILE A N 1
ATOM 3669 C CA . ILE A 1 459 ? -15.433 19.693 -15.010 1.00 75.19 459 ILE A CA 1
ATOM 3670 C C . ILE A 1 459 ? -14.003 20.221 -14.837 1.00 75.19 459 ILE A C 1
ATOM 3672 O O . ILE A 1 459 ? -13.814 21.352 -14.391 1.00 75.19 459 ILE A O 1
ATOM 3676 N N . LEU A 1 460 ? -12.990 19.437 -15.219 1.00 76.62 460 LEU A N 1
ATOM 3677 C CA . LEU A 1 460 ? -11.587 19.852 -15.134 1.00 76.62 460 LEU A CA 1
ATOM 3678 C C . LEU A 1 460 ? -11.260 20.996 -16.101 1.00 76.62 460 LEU A C 1
ATOM 3680 O O . LEU A 1 460 ? -10.531 21.911 -15.715 1.00 76.62 460 LEU A O 1
ATOM 3684 N N . ASP A 1 461 ? -11.836 20.993 -17.305 1.00 80.25 461 ASP A N 1
ATOM 3685 C CA . ASP A 1 461 ? -11.699 22.098 -18.263 1.00 80.25 461 ASP A CA 1
ATOM 3686 C C . ASP A 1 461 ? -12.236 23.412 -17.676 1.00 80.25 461 ASP A C 1
ATOM 3688 O O . ASP A 1 461 ? -11.580 24.457 -17.740 1.00 80.25 461 ASP A O 1
ATOM 3692 N N . GLN A 1 462 ? -13.397 23.350 -17.020 1.00 72.25 462 GLN A N 1
ATOM 3693 C CA . GLN A 1 462 ? -13.988 24.494 -16.330 1.00 72.25 462 GLN A CA 1
ATOM 3694 C C . GLN A 1 462 ? -13.108 24.975 -15.160 1.00 72.25 462 GLN A C 1
ATOM 3696 O O . GLN A 1 462 ? -12.862 26.174 -15.016 1.00 72.25 462 GLN A O 1
ATOM 3701 N N . MET A 1 463 ? -12.555 24.055 -14.363 1.00 76.06 463 MET A N 1
ATOM 3702 C CA . MET A 1 463 ? -11.631 24.401 -13.273 1.00 76.06 463 MET A CA 1
ATOM 3703 C C . MET A 1 463 ? -10.341 25.065 -13.780 1.00 76.06 463 MET A C 1
ATOM 3705 O O . MET A 1 463 ? -9.807 25.965 -13.122 1.00 76.06 463 MET A O 1
ATOM 3709 N N . LEU A 1 464 ? -9.826 24.634 -14.937 1.00 81.19 464 LEU A N 1
ATOM 3710 C CA . LEU A 1 464 ? -8.657 25.237 -15.577 1.00 81.19 464 LEU A CA 1
ATOM 3711 C C . LEU A 1 464 ? -8.963 26.659 -16.059 1.00 81.19 464 LEU A C 1
ATOM 3713 O O . LEU A 1 464 ? -8.167 27.571 -15.820 1.00 81.19 464 LEU A O 1
ATOM 3717 N N . TYR A 1 465 ? -10.131 26.858 -16.675 1.00 84.81 465 TYR A N 1
ATOM 3718 C CA . TYR A 1 465 ? -10.603 28.181 -17.074 1.00 84.81 465 TYR A CA 1
ATOM 3719 C C . TYR A 1 465 ? -10.668 29.140 -15.876 1.00 84.81 465 TYR A C 1
ATOM 3721 O O . TYR A 1 465 ? -10.162 30.261 -15.954 1.00 84.81 465 TYR A O 1
ATOM 3729 N N . GLU A 1 466 ? -11.222 28.700 -14.746 1.00 74.62 466 GLU A N 1
ATOM 3730 C CA . GLU A 1 466 ? -11.313 29.496 -13.513 1.00 74.62 466 GLU A CA 1
ATOM 3731 C C . GLU A 1 466 ? -9.933 29.826 -12.928 1.00 74.62 466 GLU A C 1
ATOM 3733 O O . GLU A 1 466 ? -9.677 30.961 -12.518 1.00 74.62 466 GLU A O 1
ATOM 3738 N N . GLN A 1 467 ? -8.999 28.875 -12.950 1.00 81.00 467 GLN A N 1
ATOM 3739 C CA . GLN A 1 467 ? -7.628 29.116 -12.496 1.00 81.00 467 GLN A CA 1
ATOM 3740 C C . GLN A 1 467 ? -6.940 30.211 -13.321 1.00 81.00 467 GLN A C 1
ATOM 3742 O O . GLN A 1 467 ? -6.296 31.099 -12.759 1.00 81.00 467 GLN A O 1
ATOM 3747 N N . GLN A 1 468 ? -7.077 30.156 -14.647 1.00 85.94 468 GLN A N 1
ATOM 3748 C CA . GLN A 1 468 ? -6.395 31.069 -15.564 1.00 85.94 468 GLN A CA 1
ATOM 3749 C C . GLN A 1 468 ? -7.036 32.459 -15.606 1.00 85.94 468 GLN A C 1
ATOM 3751 O O . GLN A 1 468 ? -6.325 33.460 -15.652 1.00 85.94 468 GLN A O 1
ATOM 3756 N N . ASN A 1 469 ? -8.369 32.530 -15.569 1.00 87.38 469 ASN A N 1
ATOM 3757 C CA . ASN A 1 469 ? -9.105 33.772 -15.825 1.00 87.38 469 ASN A CA 1
ATOM 3758 C C . ASN A 1 469 ? -9.615 34.455 -14.552 1.00 87.38 469 ASN A C 1
ATOM 3760 O O . ASN A 1 469 ? -9.956 35.634 -14.584 1.00 87.38 469 ASN A O 1
ATOM 3764 N N . GLN A 1 470 ? -9.672 33.735 -13.429 1.00 84.50 470 GLN A N 1
ATOM 3765 C CA . GLN A 1 470 ? -10.196 34.246 -12.156 1.00 84.50 470 GLN A CA 1
ATOM 3766 C C . GLN A 1 470 ? -9.168 34.147 -11.015 1.00 84.50 470 GLN A C 1
ATOM 3768 O O . GLN A 1 470 ? -9.513 34.347 -9.851 1.00 84.50 470 GLN A O 1
ATOM 3773 N N . ALA A 1 471 ? -7.901 33.850 -11.344 1.00 78.62 471 ALA A N 1
ATOM 3774 C CA . ALA A 1 471 ? -6.780 33.719 -10.408 1.00 78.62 471 ALA A CA 1
ATOM 3775 C C . ALA A 1 471 ? -7.040 32.735 -9.248 1.00 78.62 471 ALA A C 1
ATOM 3777 O O . ALA A 1 471 ? -6.522 32.895 -8.137 1.00 78.62 471 ALA A O 1
ATOM 3778 N N . VAL A 1 472 ? -7.848 31.699 -9.493 1.00 63.19 472 VAL A N 1
ATOM 3779 C CA . VAL A 1 472 ? -8.172 30.697 -8.477 1.00 63.19 472 VAL A CA 1
ATOM 3780 C C . VAL A 1 472 ? -6.962 29.793 -8.241 1.00 63.19 472 VAL A C 1
ATOM 3782 O O . VAL A 1 472 ? -6.532 29.064 -9.126 1.00 63.19 472 VAL A O 1
ATOM 3785 N N . GLN A 1 473 ? -6.410 29.810 -7.027 1.00 72.88 473 GLN A N 1
ATOM 3786 C CA . GLN A 1 473 ? -5.327 28.904 -6.635 1.00 72.88 473 GLN A CA 1
ATOM 3787 C C . GLN A 1 473 ? -5.880 27.618 -6.025 1.00 72.88 473 GLN A C 1
ATOM 3789 O O . GLN A 1 473 ? -6.188 27.562 -4.827 1.00 72.88 473 GLN A O 1
ATOM 3794 N N . TRP A 1 474 ? -5.966 26.576 -6.843 1.00 66.56 474 TRP A N 1
ATOM 3795 C CA . TRP A 1 474 ? -6.432 25.269 -6.412 1.00 66.56 474 TRP A CA 1
ATOM 3796 C C . TRP A 1 474 ? -5.406 24.560 -5.518 1.00 66.56 474 TRP A C 1
ATOM 3798 O O . TRP A 1 474 ? -4.247 24.366 -5.871 1.00 66.56 474 TRP A O 1
ATOM 3808 N N . THR A 1 475 ? -5.851 24.132 -4.340 1.00 60.56 475 THR A N 1
ATOM 3809 C CA . THR A 1 475 ? -5.181 23.105 -3.529 1.00 60.56 475 THR A CA 1
ATOM 3810 C C . THR A 1 475 ? -6.228 22.055 -3.160 1.00 60.56 475 THR A C 1
ATOM 3812 O O . THR A 1 475 ? -7.412 22.398 -3.130 1.00 60.56 475 THR A O 1
ATOM 3815 N N . PRO A 1 476 ? -5.855 20.806 -2.824 1.00 61.56 476 PRO A N 1
ATOM 3816 C CA . PRO A 1 476 ? -6.834 19.784 -2.443 1.00 61.56 476 PRO A CA 1
ATOM 3817 C C . PRO A 1 476 ? -7.773 20.255 -1.322 1.00 61.56 476 PRO A C 1
ATOM 3819 O O . PRO A 1 476 ? -8.985 20.088 -1.403 1.00 61.56 476 PRO A O 1
ATOM 3822 N N . SER A 1 477 ? -7.229 20.948 -0.317 1.00 56.22 477 SER A N 1
ATOM 3823 C CA . SER A 1 477 ? -8.015 21.542 0.764 1.00 56.22 477 SER A CA 1
ATOM 3824 C C . SER A 1 477 ? -8.787 22.794 0.344 1.00 56.22 477 SER A C 1
ATOM 3826 O O . SER A 1 477 ? -9.924 22.927 0.767 1.00 56.22 477 SER A O 1
ATOM 3828 N N . LYS A 1 478 ? -8.250 23.697 -0.492 1.00 58.19 478 LYS A N 1
ATOM 3829 C CA . LYS A 1 478 ? -8.973 24.901 -0.955 1.00 58.19 478 LYS A CA 1
ATOM 3830 C C . LYS A 1 478 ? -10.131 24.555 -1.888 1.00 58.19 478 LYS A C 1
ATOM 3832 O O . LYS A 1 478 ? -11.165 25.196 -1.772 1.00 58.19 478 LYS A O 1
ATOM 3837 N N . ILE A 1 479 ? -9.991 23.540 -2.744 1.00 60.22 479 ILE A N 1
ATOM 3838 C CA . ILE A 1 479 ? -11.088 23.008 -3.567 1.00 60.22 479 ILE A CA 1
ATOM 3839 C C . ILE A 1 479 ? -12.212 22.524 -2.640 1.00 60.22 479 ILE A C 1
ATOM 3841 O O . ILE A 1 479 ? -13.325 23.036 -2.694 1.00 60.22 479 ILE A O 1
ATOM 3845 N N . ILE A 1 480 ? -11.908 21.613 -1.712 1.00 56.53 480 ILE A N 1
ATOM 3846 C CA . ILE A 1 480 ? -12.910 20.994 -0.827 1.00 56.53 480 ILE A CA 1
ATOM 3847 C C . ILE A 1 480 ? -13.514 22.011 0.164 1.00 56.53 480 ILE A C 1
ATOM 3849 O O . ILE A 1 480 ? -14.720 22.016 0.399 1.00 56.53 480 ILE A O 1
ATOM 3853 N N . HIS A 1 481 ? -12.702 22.917 0.714 1.00 54.03 481 HIS A N 1
ATOM 3854 C CA . HIS A 1 481 ? -13.116 23.957 1.663 1.00 54.03 481 HIS A CA 1
ATOM 3855 C C . HIS A 1 481 ? -13.938 25.072 0.995 1.00 54.03 481 HIS A C 1
ATOM 3857 O O . HIS A 1 481 ? -14.908 25.545 1.582 1.00 54.03 481 HIS A O 1
ATOM 3863 N N . ARG A 1 482 ? -13.599 25.481 -0.239 1.00 50.09 482 ARG A N 1
ATOM 3864 C CA . ARG A 1 482 ? -14.381 26.451 -1.027 1.00 50.09 482 ARG A CA 1
ATOM 3865 C C . ARG A 1 482 ? -15.727 25.862 -1.441 1.00 50.09 482 ARG A C 1
ATOM 3867 O O . ARG A 1 482 ? -16.735 26.517 -1.223 1.00 50.09 482 ARG A O 1
ATOM 3874 N N . LEU A 1 483 ? -15.753 24.629 -1.952 1.00 49.16 483 LEU A N 1
ATOM 3875 C CA . LEU A 1 483 ? -16.990 23.928 -2.324 1.00 49.16 483 LEU A CA 1
ATOM 3876 C C . LEU A 1 483 ? -17.910 23.701 -1.114 1.00 49.16 483 LEU A C 1
ATOM 3878 O O . LEU A 1 483 ? -19.122 23.851 -1.221 1.00 49.16 483 LEU A O 1
ATOM 3882 N N . GLY A 1 484 ? -17.334 23.405 0.055 1.00 50.84 484 GLY A N 1
ATOM 3883 C CA . GLY A 1 484 ? -18.068 23.329 1.316 1.00 50.84 484 GLY A CA 1
ATOM 3884 C C . GLY A 1 484 ? -18.653 24.667 1.775 1.00 50.84 484 GLY A C 1
ATOM 3885 O O . GLY A 1 484 ? -19.801 24.725 2.193 1.00 50.84 484 GLY A O 1
ATOM 3886 N N . LYS A 1 485 ? -17.897 25.762 1.669 1.00 49.22 485 LYS A N 1
ATOM 3887 C CA . LYS A 1 485 ? -18.378 27.103 2.033 1.00 49.22 485 LYS A CA 1
ATOM 3888 C C . LYS A 1 485 ? -19.448 27.642 1.065 1.00 49.22 485 LYS A C 1
ATOM 3890 O O . LYS A 1 485 ? -20.405 28.249 1.523 1.00 49.22 485 LYS A O 1
ATOM 3895 N N . GLU A 1 486 ? -19.284 27.437 -0.243 1.00 44.69 486 GLU A N 1
ATOM 3896 C CA . GLU A 1 486 ? -20.136 28.016 -1.304 1.00 44.69 486 GLU A CA 1
ATOM 3897 C C . GLU A 1 486 ? -21.465 27.284 -1.511 1.00 44.69 486 GLU A C 1
ATOM 3899 O O . GLU A 1 486 ? -22.418 27.876 -2.004 1.00 44.69 486 GLU A O 1
ATOM 3904 N N . ILE A 1 487 ? -21.557 26.003 -1.138 1.00 51.09 487 ILE A N 1
ATOM 3905 C CA . ILE A 1 487 ? -22.801 25.241 -1.304 1.00 51.09 487 ILE A CA 1
ATOM 3906 C C . ILE A 1 487 ? -23.944 25.799 -0.443 1.00 51.09 487 ILE A C 1
ATOM 3908 O O . ILE A 1 487 ? -25.093 25.543 -0.780 1.00 51.09 487 ILE A O 1
ATOM 3912 N N . ASP A 1 488 ? -23.618 26.503 0.659 1.00 46.59 488 ASP A N 1
ATOM 3913 C CA . ASP A 1 488 ? -24.512 27.088 1.684 1.00 46.59 488 ASP A CA 1
ATOM 3914 C C . ASP A 1 488 ? -25.809 26.297 1.924 1.00 46.59 488 ASP A C 1
ATOM 3916 O O . ASP A 1 488 ? -26.897 26.825 2.147 1.00 46.59 488 ASP A O 1
ATOM 3920 N N . ASN A 1 489 ? -25.677 24.976 1.842 1.00 43.75 489 ASN A N 1
ATOM 3921 C CA . ASN A 1 489 ? -26.768 24.034 1.901 1.00 43.75 489 ASN A CA 1
ATOM 3922 C C . ASN A 1 489 ? -26.464 23.096 3.064 1.00 43.75 489 ASN A C 1
ATOM 3924 O O . ASN A 1 489 ? -25.481 22.344 3.009 1.00 43.75 489 ASN A O 1
ATOM 3928 N N . PRO A 1 490 ? -27.298 23.101 4.116 1.00 42.69 490 PRO A N 1
ATOM 3929 C CA 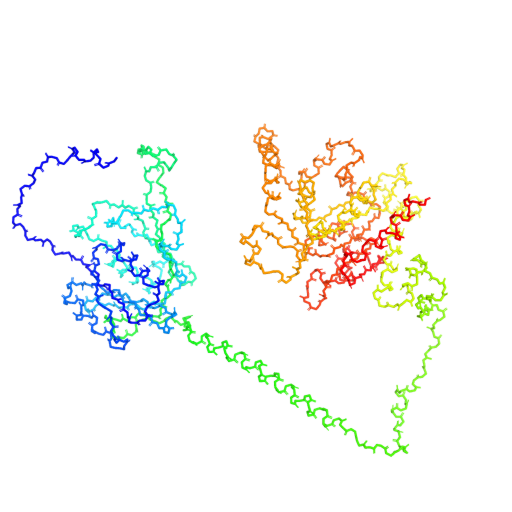. PRO A 1 490 ? -27.058 22.296 5.298 1.00 42.69 490 PRO A CA 1
ATOM 3930 C C . PRO A 1 490 ? -27.101 20.787 5.014 1.00 42.69 490 PRO A C 1
ATOM 3932 O O . PRO A 1 490 ? -26.752 20.028 5.915 1.00 42.69 490 PRO A O 1
ATOM 3935 N N . GLU A 1 491 ? -27.526 20.335 3.828 1.00 41.72 491 GLU A N 1
ATOM 3936 C CA . GLU A 1 491 ? -27.489 18.936 3.370 1.00 41.72 491 GLU A CA 1
ATOM 3937 C C . GLU A 1 491 ? -26.113 18.478 2.838 1.00 41.72 491 GLU A C 1
ATOM 3939 O O . GLU A 1 491 ? -25.912 17.284 2.623 1.00 41.72 491 GLU A O 1
ATOM 3944 N N . SER A 1 492 ? -25.141 19.384 2.660 1.00 40.28 492 SER A N 1
ATOM 3945 C CA . SER A 1 492 ? -23.792 19.051 2.176 1.00 40.28 492 SER A CA 1
ATOM 3946 C C . SER A 1 492 ? -22.822 18.685 3.307 1.00 40.28 492 SER A C 1
ATOM 3948 O O . SER A 1 492 ? -22.650 19.433 4.268 1.00 40.28 492 SER A O 1
ATOM 3950 N N . VAL A 1 493 ? -22.106 17.565 3.164 1.00 42.81 493 VAL A N 1
ATOM 3951 C CA . VAL A 1 493 ? -21.059 17.109 4.107 1.00 42.81 493 VAL A CA 1
ATOM 3952 C C . VAL A 1 493 ? -19.894 18.103 4.187 1.00 42.81 493 VAL A C 1
ATOM 3954 O O . VAL A 1 493 ? -19.355 18.370 5.260 1.00 42.81 493 VAL A O 1
ATOM 3957 N N . TYR A 1 494 ? -19.519 18.703 3.057 1.00 48.81 494 TYR A N 1
ATOM 3958 C CA . TYR A 1 494 ? -18.365 19.600 2.975 1.00 48.81 494 TYR A CA 1
ATOM 3959 C C . TYR A 1 494 ? -18.653 20.986 3.575 1.00 48.81 494 TYR A C 1
ATOM 3961 O O . TYR A 1 494 ? -17.727 21.653 4.039 1.00 48.81 494 TYR A O 1
ATOM 3969 N N . TYR A 1 495 ? -19.933 21.378 3.657 1.00 51.12 495 TYR A N 1
ATOM 3970 C CA . TYR A 1 495 ? -20.384 22.564 4.397 1.00 51.12 495 TYR A CA 1
ATOM 3971 C C . TYR A 1 495 ? -20.085 22.467 5.895 1.00 51.12 495 TYR A C 1
ATOM 3973 O O . TYR A 1 495 ? -19.632 23.435 6.510 1.00 51.12 495 TYR A O 1
ATOM 3981 N N . TRP A 1 496 ? -20.255 21.280 6.481 1.00 47.09 496 TRP A N 1
ATOM 3982 C CA . TRP A 1 496 ? -19.968 21.046 7.897 1.00 47.09 496 TRP A CA 1
ATOM 3983 C C . TRP A 1 496 ? -18.474 20.834 8.170 1.00 47.09 496 TRP A C 1
ATOM 3985 O O . TRP A 1 496 ? -17.958 21.377 9.150 1.00 47.09 496 TRP A O 1
ATOM 3995 N N . ALA A 1 497 ? -17.746 20.183 7.254 1.00 50.94 497 ALA A N 1
ATOM 3996 C CA . ALA A 1 497 ? -16.292 20.011 7.354 1.00 50.94 497 ALA A CA 1
ATOM 3997 C C . ALA A 1 497 ? -15.529 21.354 7.411 1.00 50.94 497 ALA A C 1
ATOM 3999 O O . ALA A 1 497 ? -14.544 21.483 8.139 1.00 50.94 497 ALA A O 1
ATOM 4000 N N . TYR A 1 498 ? -16.019 22.382 6.707 1.00 51.91 498 TYR A N 1
ATOM 4001 C CA . TYR A 1 498 ? -15.523 23.763 6.778 1.00 51.91 498 TYR A CA 1
ATOM 4002 C C . TYR A 1 498 ? -15.594 24.362 8.201 1.00 51.91 498 TYR A C 1
ATOM 4004 O O . TYR A 1 498 ? -14.662 25.043 8.632 1.00 51.91 498 TYR A O 1
ATOM 4012 N N . LYS A 1 499 ? -16.653 24.075 8.970 1.00 50.28 499 LYS A N 1
ATOM 4013 C CA . LYS A 1 499 ? -16.874 24.637 10.319 1.00 50.28 499 LYS A CA 1
ATOM 4014 C C . LYS A 1 499 ? -16.166 23.867 11.447 1.00 50.28 499 LYS A C 1
ATOM 4016 O O . LYS A 1 499 ? -16.277 24.236 12.619 1.00 50.28 499 LYS A O 1
ATOM 4021 N N . ALA A 1 500 ? -15.435 22.792 11.150 1.00 47.94 500 ALA A N 1
ATOM 4022 C CA . ALA A 1 500 ? -14.977 21.841 12.163 1.00 47.94 500 ALA A CA 1
ATOM 4023 C C . ALA A 1 500 ? -13.784 22.291 13.047 1.00 47.94 500 ALA A C 1
ATOM 4025 O O . ALA A 1 500 ? -13.637 21.766 14.147 1.00 47.94 500 ALA A O 1
ATOM 4026 N N . VAL A 1 501 ? -12.999 23.310 12.675 1.00 51.94 501 VAL A N 1
ATOM 4027 C CA . VAL A 1 501 ? -11.719 23.655 13.352 1.00 51.94 501 VAL A CA 1
ATOM 4028 C C . VAL A 1 501 ? -11.861 24.192 14.798 1.00 51.94 501 VAL A C 1
ATOM 4030 O O . VAL A 1 501 ? -10.936 24.051 15.588 1.00 51.94 501 VAL A O 1
ATOM 4033 N N . PHE A 1 502 ? -13.028 24.706 15.204 1.00 54.88 502 PHE A N 1
ATOM 4034 C CA . PHE A 1 502 ? -13.297 25.165 16.583 1.00 54.88 502 PHE A CA 1
ATOM 4035 C C . PHE A 1 502 ? -14.222 24.185 17.323 1.00 54.88 502 PHE A C 1
ATOM 4037 O O . PHE A 1 502 ? -15.441 24.283 17.186 1.00 54.88 502 PHE A O 1
ATOM 4044 N N . ALA A 1 503 ? -13.678 23.170 18.005 1.00 64.12 503 ALA A N 1
ATOM 4045 C CA . ALA A 1 503 ? -14.457 22.084 18.618 1.00 64.12 503 ALA A CA 1
ATOM 4046 C C . ALA A 1 503 ? -14.234 21.975 20.131 1.00 64.12 503 ALA A C 1
ATOM 4048 O O . ALA A 1 503 ? -13.085 21.903 20.569 1.00 64.12 503 ALA A O 1
ATOM 4049 N N . GLY A 1 504 ? -15.328 21.873 20.898 1.00 71.56 504 GLY A N 1
ATOM 4050 C CA . GLY A 1 504 ? -15.282 21.623 22.342 1.00 71.56 504 GLY A CA 1
ATOM 4051 C C . GLY A 1 504 ? -14.592 20.293 22.665 1.00 71.56 504 GLY A C 1
ATOM 4052 O O . GLY A 1 504 ? -13.494 20.274 23.212 1.00 71.56 504 GLY A O 1
ATOM 4053 N N . LYS A 1 505 ? -15.165 19.179 22.199 1.00 86.44 505 LYS A N 1
ATOM 4054 C CA . LYS A 1 505 ? -14.507 17.861 22.163 1.00 86.44 505 LYS A CA 1
ATOM 4055 C C . LYS A 1 505 ? -14.430 17.322 20.745 1.00 86.44 505 LYS A C 1
ATOM 4057 O O . LYS A 1 505 ? -15.229 17.706 19.888 1.00 86.44 505 LYS A O 1
ATOM 4062 N N . THR A 1 506 ? -13.504 16.400 20.513 1.00 89.62 506 THR A N 1
ATOM 4063 C CA . THR A 1 506 ? -13.414 15.646 19.261 1.00 89.62 506 THR A CA 1
ATOM 4064 C C . THR A 1 506 ? -13.363 14.150 19.514 1.00 89.62 506 THR A C 1
ATOM 4066 O O . THR A 1 506 ? -12.610 13.684 20.373 1.00 89.62 506 THR A O 1
ATOM 4069 N N . GLY A 1 507 ? -14.099 13.406 18.700 1.00 94.56 507 GLY A N 1
ATOM 4070 C CA . GLY A 1 507 ? -14.021 11.957 18.613 1.00 94.56 507 GLY A CA 1
ATOM 4071 C C . GLY A 1 507 ? -13.431 11.527 17.277 1.00 94.56 507 GLY A C 1
ATOM 4072 O O . GLY A 1 507 ? -13.763 12.095 16.239 1.00 94.56 507 GLY A O 1
ATOM 4073 N N . MET A 1 508 ? -12.548 10.533 17.289 1.00 96.25 508 MET A N 1
ATOM 4074 C CA . MET A 1 508 ? -11.985 9.942 16.074 1.00 96.25 508 MET A CA 1
ATOM 4075 C C . MET A 1 508 ? -12.551 8.538 15.870 1.00 96.25 508 MET A C 1
ATOM 4077 O O . MET A 1 508 ? -12.438 7.694 16.754 1.00 96.25 508 MET A O 1
ATOM 4081 N N . ILE A 1 509 ? -13.108 8.267 14.692 1.00 98.06 509 ILE A N 1
ATOM 4082 C CA . ILE A 1 509 ? -13.493 6.925 14.247 1.00 98.06 509 ILE A CA 1
ATOM 4083 C C . ILE A 1 509 ? -12.672 6.618 12.996 1.00 98.06 509 ILE A C 1
ATOM 4085 O O . ILE A 1 509 ? -12.880 7.222 11.947 1.00 98.06 509 ILE A O 1
ATOM 4089 N N . ILE A 1 510 ? -11.706 5.707 13.109 1.00 98.00 510 ILE A N 1
ATOM 4090 C CA . ILE A 1 510 ? -10.712 5.441 12.061 1.00 98.00 510 ILE A CA 1
ATOM 4091 C C . ILE A 1 510 ? -10.814 3.987 11.600 1.00 98.00 510 ILE A C 1
ATOM 4093 O O . ILE A 1 510 ? -10.549 3.062 12.366 1.00 98.00 510 ILE A O 1
ATOM 4097 N N . LEU A 1 511 ? -11.160 3.795 10.328 1.00 98.12 511 LEU A N 1
ATOM 4098 C CA . LEU A 1 511 ? -11.306 2.504 9.660 1.00 98.12 511 LEU A CA 1
ATOM 4099 C C . LEU A 1 511 ? -10.127 2.285 8.700 1.00 98.12 511 LEU A C 1
ATOM 4101 O O . LEU A 1 511 ? -10.070 2.850 7.607 1.00 98.12 511 LEU A O 1
ATOM 4105 N N . GLY A 1 512 ? -9.161 1.472 9.117 1.00 97.00 512 GLY A N 1
ATOM 4106 C CA . GLY A 1 512 ? -7.890 1.279 8.417 1.00 97.00 512 GLY A CA 1
ATOM 4107 C C . GLY A 1 512 ? -6.740 2.109 9.003 1.00 97.00 512 GLY A C 1
ATOM 4108 O O . GLY A 1 512 ? -6.694 2.381 10.203 1.00 97.00 512 GLY A O 1
ATOM 4109 N N . GLY A 1 513 ? -5.765 2.459 8.161 1.00 94.69 513 GLY A N 1
ATOM 4110 C CA . GLY A 1 513 ? -4.529 3.137 8.566 1.00 94.69 513 GLY A CA 1
ATOM 4111 C C . GLY A 1 513 ? -3.995 4.096 7.499 1.00 94.69 513 GLY A C 1
ATOM 4112 O O . GLY A 1 513 ? -4.751 4.619 6.680 1.00 94.69 513 GLY A O 1
ATOM 4113 N N . GLY A 1 514 ? -2.680 4.321 7.496 1.00 93.19 514 GLY A N 1
ATOM 4114 C CA . GLY A 1 514 ? -2.001 5.139 6.487 1.00 93.19 514 GLY A CA 1
ATOM 4115 C C . GLY A 1 514 ? -2.266 6.641 6.624 1.00 93.19 514 GLY A C 1
ATOM 4116 O O . GLY A 1 514 ? -2.519 7.147 7.717 1.00 93.19 514 GLY A O 1
ATOM 4117 N N . ALA A 1 515 ? -2.202 7.363 5.499 1.00 83.06 515 ALA A N 1
ATOM 4118 C CA . ALA A 1 515 ? -2.238 8.829 5.476 1.00 83.06 515 ALA A CA 1
ATOM 4119 C C . ALA A 1 515 ? -3.479 9.415 6.164 1.00 83.06 515 ALA A C 1
ATOM 4121 O O . ALA A 1 515 ? -3.361 10.378 6.912 1.00 83.06 515 ALA A O 1
ATOM 4122 N N . MET A 1 516 ? -4.649 8.806 5.958 1.00 91.31 516 MET A N 1
ATOM 4123 C CA . MET A 1 516 ? -5.900 9.238 6.578 1.00 91.31 516 MET A CA 1
ATOM 4124 C C . MET A 1 516 ? -5.818 9.199 8.111 1.00 91.31 516 MET A C 1
ATOM 4126 O O . MET A 1 516 ? -6.124 10.204 8.757 1.00 91.31 516 MET A O 1
ATOM 4130 N N . LYS A 1 517 ? -5.342 8.078 8.685 1.00 94.62 517 LYS A N 1
ATOM 4131 C CA . LYS A 1 517 ? -5.206 7.920 10.140 1.00 94.62 517 LYS A CA 1
ATOM 4132 C C . LYS A 1 517 ? -4.285 9.001 10.684 1.00 94.62 517 LYS A C 1
ATOM 4134 O O . LYS A 1 517 ? -4.658 9.750 11.585 1.00 94.62 517 LYS A O 1
ATOM 4139 N N . HIS A 1 518 ? -3.097 9.101 10.093 1.00 85.88 518 HIS A N 1
ATOM 4140 C CA . HIS A 1 518 ? -2.092 10.045 10.548 1.00 85.88 518 HIS A CA 1
ATOM 4141 C C . HIS A 1 518 ? -2.579 11.495 10.437 1.00 85.88 518 HIS A C 1
ATOM 4143 O O . HIS A 1 518 ? -2.337 12.288 11.340 1.00 85.88 518 HIS A O 1
ATOM 4149 N N . HIS A 1 519 ? -3.302 11.849 9.371 1.00 78.06 519 HIS A N 1
ATOM 4150 C CA . HIS A 1 519 ? -3.792 13.209 9.157 1.00 78.06 519 HIS A CA 1
ATOM 4151 C C . HIS A 1 519 ? -4.855 13.619 10.186 1.00 78.06 519 HIS A C 1
ATOM 4153 O O . HIS A 1 519 ? -4.756 14.711 10.742 1.00 78.06 519 HIS A O 1
ATOM 4159 N N . ILE A 1 520 ? -5.815 12.739 10.509 1.00 86.88 520 ILE A N 1
ATOM 4160 C CA . ILE A 1 520 ? -6.807 12.999 11.569 1.00 86.88 520 ILE A CA 1
ATOM 4161 C C . ILE A 1 520 ? -6.112 13.141 12.928 1.00 86.88 520 ILE A C 1
ATOM 4163 O O . ILE A 1 520 ? -6.374 14.096 13.663 1.00 86.88 520 ILE A O 1
ATOM 4167 N N . CYS A 1 521 ? -5.202 12.224 13.265 1.00 84.44 521 CYS A N 1
ATOM 4168 C CA . CYS A 1 521 ? -4.478 12.286 14.532 1.00 84.44 521 CYS A CA 1
ATOM 4169 C C . CYS A 1 521 ? -3.607 13.552 14.632 1.00 84.44 521 CYS A C 1
ATOM 4171 O O . CYS A 1 521 ? -3.559 14.186 15.682 1.00 84.44 521 CYS A O 1
ATOM 4173 N N . ASN A 1 522 ? -2.955 13.964 13.541 1.00 69.56 522 ASN A N 1
ATOM 4174 C CA . ASN A 1 522 ? -2.121 15.166 13.513 1.00 69.56 522 ASN A CA 1
ATOM 4175 C C . ASN A 1 522 ? -2.941 16.467 13.542 1.00 69.56 522 ASN A C 1
ATOM 4177 O O . ASN A 1 522 ? -2.480 17.464 14.084 1.00 69.56 522 ASN A O 1
ATOM 4181 N N . ALA A 1 523 ? -4.165 16.470 13.008 1.00 73.25 523 ALA A N 1
ATOM 4182 C CA . ALA A 1 523 ? -5.085 17.593 13.187 1.00 73.25 523 ALA A CA 1
ATOM 4183 C C . ALA A 1 523 ? -5.490 17.744 14.663 1.00 73.25 523 ALA A C 1
ATOM 4185 O O . ALA A 1 523 ? -5.514 18.853 15.191 1.00 73.25 523 ALA A O 1
ATOM 4186 N N . ASN A 1 524 ? -5.738 16.625 15.350 1.00 80.62 524 ASN A N 1
ATOM 4187 C CA . ASN A 1 524 ? -6.102 16.628 16.767 1.00 80.62 524 ASN A CA 1
ATOM 4188 C C . ASN A 1 524 ? -4.931 16.948 17.706 1.00 80.62 524 ASN A C 1
ATOM 4190 O O . ASN A 1 524 ? -5.157 17.489 18.786 1.00 80.62 524 ASN A O 1
ATOM 4194 N N . LEU A 1 525 ? -3.683 16.731 17.281 1.00 69.75 525 LEU A N 1
ATOM 4195 C CA . LEU A 1 525 ? -2.498 17.221 17.996 1.00 69.75 525 LEU A CA 1
ATOM 4196 C C . LEU A 1 525 ? -2.556 18.737 18.244 1.00 69.75 525 LEU A C 1
ATOM 4198 O O . LEU A 1 525 ? -2.210 19.197 19.326 1.00 69.75 525 LEU A O 1
ATOM 4202 N N . MET A 1 526 ? -3.063 19.510 17.279 1.00 65.38 526 MET A N 1
ATOM 4203 C CA . MET A 1 526 ? -3.132 20.978 17.369 1.00 65.38 526 MET A CA 1
ATOM 4204 C C . MET A 1 526 ? -4.072 21.485 18.472 1.00 65.38 526 MET A C 1
ATOM 4206 O O . MET A 1 526 ? -4.027 22.660 18.825 1.00 65.38 526 MET A O 1
ATOM 4210 N N . ARG A 1 527 ? -4.914 20.606 19.030 1.00 72.25 527 ARG A N 1
ATOM 4211 C CA . ARG A 1 527 ? -5.800 20.883 20.171 1.00 72.25 527 ARG A CA 1
ATOM 4212 C C . ARG A 1 527 ? -5.435 20.073 21.422 1.00 72.25 527 ARG A C 1
ATOM 4214 O O . ARG A 1 527 ? -6.285 19.864 22.284 1.00 72.25 527 ARG A O 1
ATOM 4221 N N . ASN A 1 528 ? -4.179 19.626 21.520 1.00 77.25 528 ASN A N 1
ATOM 4222 C CA . ASN A 1 528 ? -3.668 18.752 22.584 1.00 77.25 528 ASN A CA 1
ATOM 4223 C C . ASN A 1 528 ? -4.416 17.411 22.695 1.00 77.25 528 ASN A C 1
ATOM 4225 O O . ASN A 1 528 ? -4.634 16.896 23.792 1.00 77.25 528 ASN A O 1
ATOM 4229 N N . GLY A 1 529 ? -4.801 16.850 21.551 1.00 80.88 529 GLY A N 1
ATOM 4230 C CA . GLY A 1 529 ? -5.300 15.489 21.422 1.00 80.88 529 GLY A CA 1
ATOM 4231 C C . GLY A 1 529 ? -6.819 15.349 21.492 1.00 80.88 529 GLY A C 1
ATOM 4232 O O . GLY A 1 529 ? -7.528 16.176 22.063 1.00 80.88 529 GLY A O 1
ATOM 4233 N N . ALA A 1 530 ? -7.321 14.267 20.897 1.00 89.44 530 ALA A N 1
ATOM 4234 C CA . ALA A 1 530 ? -8.737 13.907 20.941 1.00 89.44 530 ALA A CA 1
ATOM 4235 C C . ALA A 1 530 ? -9.149 13.303 22.296 1.00 89.44 530 ALA A C 1
ATOM 4237 O O . ALA A 1 530 ? -8.350 12.626 22.948 1.00 89.44 530 ALA A O 1
ATOM 4238 N N . GLU A 1 531 ? -10.407 13.520 22.692 1.00 93.50 531 GLU A N 1
ATOM 4239 C CA . GLU A 1 531 ? -11.012 12.968 23.914 1.00 93.50 531 GLU A CA 1
ATOM 4240 C C . GLU A 1 531 ? -11.540 11.541 23.732 1.00 93.50 531 GLU A C 1
ATOM 4242 O O . GLU A 1 531 ? -11.568 10.777 24.693 1.00 93.50 531 GLU A O 1
ATOM 4247 N N . TYR A 1 532 ? -11.926 11.174 22.507 1.00 96.69 532 TYR A N 1
ATOM 4248 C CA . TYR A 1 532 ? -12.460 9.850 22.191 1.00 96.69 532 TYR A CA 1
ATOM 4249 C C . TYR A 1 532 ? -11.794 9.287 20.935 1.00 96.69 532 TYR A C 1
ATOM 4251 O O . TYR A 1 532 ? -11.583 10.012 19.957 1.00 96.69 532 TYR A O 1
ATOM 4259 N N . SER A 1 533 ? -11.484 7.989 20.922 1.00 97.31 533 SER A N 1
ATOM 4260 C CA . SER A 1 533 ? -10.834 7.356 19.770 1.00 97.31 533 SER A CA 1
ATOM 4261 C C . SER A 1 533 ? -11.216 5.888 19.589 1.00 97.31 533 SER A C 1
ATOM 4263 O O . SER A 1 533 ? -10.931 5.049 20.438 1.00 97.31 533 SER A O 1
ATOM 4265 N N . VAL A 1 534 ? -11.763 5.544 18.425 1.00 98.50 534 VAL A N 1
ATOM 4266 C CA . VAL A 1 534 ? -12.064 4.168 18.014 1.00 98.50 534 VAL A CA 1
ATOM 4267 C C . VAL A 1 534 ? -11.297 3.841 16.740 1.00 98.50 534 VAL A C 1
ATOM 4269 O O . VAL A 1 534 ? -11.539 4.435 15.689 1.00 98.50 534 VAL A O 1
ATOM 4272 N N . PHE A 1 535 ? -10.377 2.880 16.817 1.00 98.50 535 PHE A N 1
ATOM 4273 C CA . PHE A 1 535 ? -9.640 2.360 15.663 1.00 98.50 535 PHE A CA 1
ATOM 4274 C C . PHE A 1 535 ? -10.164 0.972 15.284 1.00 98.50 535 PHE A C 1
ATOM 4276 O O . PHE A 1 535 ? -10.250 0.090 16.133 1.00 98.50 535 PHE A O 1
ATOM 4283 N N . ILE A 1 536 ? -10.466 0.750 14.007 1.00 98.56 536 ILE A N 1
ATOM 4284 C CA . ILE A 1 536 ? -10.819 -0.564 13.454 1.00 98.56 536 ILE A CA 1
ATOM 4285 C C . ILE A 1 536 ? -9.887 -0.828 12.280 1.00 98.56 536 ILE A C 1
ATOM 4287 O O . ILE A 1 536 ? -10.050 -0.252 11.204 1.00 98.56 536 ILE A O 1
ATOM 4291 N N . ASN A 1 537 ? -8.866 -1.655 12.486 1.00 98.00 537 ASN A N 1
ATOM 4292 C CA . ASN A 1 537 ? -7.923 -2.003 11.429 1.00 98.00 537 ASN A CA 1
ATOM 4293 C C . ASN A 1 537 ? -7.250 -3.353 11.680 1.00 98.00 537 ASN A C 1
ATOM 4295 O O . ASN A 1 537 ? -7.322 -3.918 12.767 1.00 98.00 537 ASN A O 1
ATOM 4299 N N . THR A 1 538 ? -6.575 -3.860 10.654 1.00 98.19 538 THR A N 1
ATOM 4300 C CA . THR A 1 538 ? -5.846 -5.133 10.688 1.00 98.19 538 THR A CA 1
ATOM 4301 C C . THR A 1 538 ? -4.338 -4.956 10.904 1.00 98.19 538 THR A C 1
ATOM 4303 O O . THR A 1 538 ? -3.599 -5.941 10.886 1.00 98.19 538 THR A O 1
ATOM 4306 N N . GLY A 1 539 ? -3.872 -3.716 11.106 1.00 96.75 539 GLY A N 1
ATOM 4307 C CA . GLY A 1 539 ? -2.458 -3.386 11.269 1.00 96.75 539 GLY A CA 1
ATOM 4308 C C . GLY A 1 539 ? -1.902 -3.880 12.605 1.00 96.75 539 GLY A C 1
ATOM 4309 O O . GLY A 1 539 ? -2.562 -3.767 13.643 1.00 96.75 539 GLY A O 1
ATOM 4310 N N . GLN A 1 540 ? -0.671 -4.385 12.577 1.00 95.62 540 GLN A N 1
ATOM 4311 C CA . GLN A 1 540 ? 0.018 -4.981 13.723 1.00 95.62 540 GLN A CA 1
ATOM 4312 C C . GLN A 1 540 ? 1.210 -4.122 14.147 1.00 95.62 540 GLN A C 1
ATOM 4314 O O . GLN A 1 540 ? 1.865 -3.531 13.302 1.00 95.62 540 GLN A O 1
ATOM 4319 N N . GLU A 1 541 ? 1.512 -4.073 15.442 1.00 95.12 541 GLU A N 1
ATOM 4320 C CA . GLU A 1 541 ? 2.542 -3.165 15.977 1.00 95.12 541 GLU A CA 1
ATOM 4321 C C . GLU A 1 541 ? 3.989 -3.577 15.649 1.00 95.12 541 GLU A C 1
ATOM 4323 O O . GLU A 1 541 ? 4.884 -2.736 15.658 1.00 95.12 541 GLU A O 1
ATOM 4328 N N . PHE A 1 542 ? 4.241 -4.857 15.347 1.00 93.88 542 PHE A N 1
ATOM 4329 C CA . PHE A 1 542 ? 5.603 -5.408 15.270 1.00 93.88 542 PHE A CA 1
ATOM 4330 C C . PHE A 1 542 ? 6.471 -4.810 14.151 1.00 93.88 542 PHE A C 1
ATOM 4332 O O . PHE A 1 542 ? 7.695 -4.916 14.212 1.00 93.88 542 PHE A O 1
ATOM 4339 N N . ASP A 1 543 ? 5.858 -4.243 13.109 1.00 90.25 543 ASP A N 1
ATOM 4340 C CA . ASP A 1 543 ? 6.564 -3.670 11.959 1.00 90.25 543 ASP A CA 1
ATOM 4341 C C . ASP A 1 543 ? 6.898 -2.179 12.133 1.00 90.25 543 ASP A C 1
ATOM 4343 O O . ASP A 1 543 ? 7.518 -1.585 11.250 1.00 90.25 543 ASP A O 1
ATOM 4347 N N . GLY A 1 544 ? 6.507 -1.577 13.265 1.00 91.06 544 GLY A N 1
ATOM 4348 C CA . GLY A 1 544 ? 6.730 -0.161 13.561 1.00 91.06 544 GLY A CA 1
ATOM 4349 C C . GLY A 1 544 ? 5.940 0.798 12.665 1.00 91.06 544 GLY A C 1
ATOM 4350 O O . GLY A 1 544 ? 6.293 1.973 12.565 1.00 91.06 544 GLY A O 1
ATOM 4351 N N . SER A 1 545 ? 4.901 0.324 11.970 1.00 94.50 545 SER A N 1
ATOM 4352 C CA . SER A 1 545 ? 4.079 1.172 11.108 1.00 94.50 545 SER A CA 1
ATOM 4353 C C . SER A 1 545 ? 3.075 2.014 11.904 1.00 94.50 545 SER A C 1
ATOM 4355 O O . SER A 1 545 ? 2.395 1.520 12.804 1.00 94.50 545 SER A O 1
ATOM 4357 N N . ASP A 1 546 ? 2.856 3.271 11.489 1.00 90.50 546 ASP A N 1
ATOM 4358 C CA . ASP A 1 546 ? 1.770 4.095 12.054 1.00 90.50 546 ASP A CA 1
ATOM 4359 C C . ASP A 1 546 ? 0.397 3.422 11.863 1.00 90.50 546 ASP A C 1
ATOM 4361 O O . ASP A 1 546 ? -0.487 3.548 12.708 1.00 90.50 546 ASP A O 1
ATOM 4365 N N . ALA A 1 547 ? 0.205 2.664 10.779 1.00 91.19 547 ALA A N 1
ATOM 4366 C CA . ALA A 1 547 ? -1.029 1.916 10.549 1.00 91.19 547 ALA A CA 1
ATOM 4367 C C . ALA A 1 547 ? -1.269 0.827 11.615 1.00 91.19 547 ALA A C 1
ATOM 4369 O O . ALA A 1 547 ? -2.420 0.583 11.987 1.00 91.19 547 ALA A O 1
ATOM 4370 N N . GLY A 1 548 ? -0.198 0.188 12.096 1.00 92.81 548 GLY A N 1
ATOM 4371 C CA . GLY A 1 548 ? -0.223 -0.865 13.106 1.00 92.81 548 GLY A CA 1
ATOM 4372 C C . GLY A 1 548 ? -0.187 -0.380 14.554 1.00 92.81 548 GLY A C 1
ATOM 4373 O O . GLY A 1 548 ? -0.636 -1.116 15.437 1.00 92.81 548 GLY A O 1
ATOM 4374 N N . ALA A 1 549 ? 0.251 0.857 14.794 1.00 95.25 549 ALA A N 1
ATOM 4375 C CA . ALA A 1 549 ? 0.348 1.468 16.117 1.00 95.25 549 ALA A CA 1
ATOM 4376 C C . ALA A 1 549 ? -0.948 1.357 16.947 1.00 95.25 549 ALA A C 1
ATOM 4378 O O . ALA A 1 549 ? -2.076 1.455 16.435 1.00 95.25 549 ALA A O 1
ATOM 4379 N N . ARG A 1 550 ? -0.791 1.150 18.259 1.00 97.00 550 ARG A N 1
ATOM 4380 C CA . ARG A 1 550 ? -1.898 1.173 19.231 1.00 97.00 550 ARG A CA 1
ATOM 4381 C C . ARG A 1 550 ? -2.293 2.623 19.562 1.00 97.00 550 ARG A C 1
ATOM 4383 O O . ARG A 1 550 ? -1.467 3.518 19.407 1.00 97.00 550 ARG A O 1
ATOM 4390 N N . PRO A 1 551 ? -3.527 2.884 20.042 1.00 96.44 551 PRO A N 1
ATOM 4391 C CA . PRO A 1 551 ? -3.923 4.224 20.486 1.00 96.44 551 PRO A CA 1
ATOM 4392 C C . PRO A 1 551 ? -2.975 4.824 21.534 1.00 96.44 551 PRO A C 1
ATOM 4394 O O . PRO A 1 551 ? -2.704 6.018 21.487 1.00 96.44 551 PRO A O 1
ATOM 4397 N N . ASP A 1 552 ? -2.416 3.986 22.409 1.00 95.12 552 ASP A N 1
ATOM 4398 C CA . ASP A 1 552 ? -1.439 4.372 23.436 1.00 95.12 552 ASP A CA 1
ATOM 4399 C C . ASP A 1 552 ? -0.173 5.028 22.852 1.00 95.12 552 ASP A C 1
ATOM 4401 O O . ASP A 1 552 ? 0.339 6.007 23.384 1.00 95.12 552 ASP A O 1
ATOM 4405 N N . GLU A 1 553 ? 0.276 4.592 21.673 1.00 94.19 553 GLU A N 1
ATOM 4406 C CA . GLU A 1 553 ? 1.376 5.266 20.981 1.00 94.19 553 GLU A CA 1
ATOM 4407 C C . GLU A 1 553 ? 0.969 6.685 20.559 1.00 94.19 553 GLU A C 1
ATOM 4409 O O . GLU A 1 553 ? 1.724 7.632 20.725 1.00 94.19 553 GLU A O 1
ATOM 4414 N N . ALA A 1 554 ? -0.261 6.893 20.080 1.00 92.06 554 ALA A N 1
ATOM 4415 C CA . ALA A 1 554 ? -0.739 8.234 19.736 1.00 92.06 554 ALA A CA 1
ATOM 4416 C C . ALA A 1 554 ? -0.889 9.156 20.967 1.00 92.06 554 ALA A C 1
ATOM 4418 O O . ALA A 1 554 ? -0.805 10.380 20.812 1.00 92.06 554 ALA A O 1
ATOM 4419 N N . VAL A 1 555 ? -1.056 8.594 22.173 1.00 94.12 555 VAL A N 1
ATOM 4420 C CA . VAL A 1 555 ? -1.016 9.347 23.439 1.00 94.12 555 VAL A CA 1
ATOM 4421 C C . VAL A 1 555 ? 0.380 9.915 23.690 1.00 94.12 555 VAL A C 1
ATOM 4423 O O . VAL A 1 555 ? 0.490 11.088 24.044 1.00 94.12 555 VAL A O 1
ATOM 4426 N N . SER A 1 556 ? 1.453 9.158 23.419 1.00 90.81 556 SER A N 1
ATOM 4427 C CA . SER A 1 556 ? 2.831 9.641 23.626 1.00 90.81 556 SER A CA 1
ATOM 4428 C C . SER A 1 556 ? 3.168 10.879 22.786 1.00 90.81 556 SER A C 1
ATOM 4430 O O . SER A 1 556 ? 4.027 11.672 23.162 1.00 90.81 556 SER A O 1
ATOM 4432 N N . TRP A 1 557 ? 2.487 11.056 21.651 1.00 79.00 557 TRP A N 1
ATOM 4433 C CA . TRP A 1 557 ? 2.635 12.217 20.770 1.00 79.00 557 TRP A CA 1
ATOM 4434 C C . TRP A 1 557 ? 1.699 13.381 21.113 1.00 79.00 557 TRP A C 1
ATOM 4436 O O . TRP A 1 557 ? 1.799 14.420 20.470 1.00 79.00 557 TRP A O 1
ATOM 4446 N N . GLY A 1 558 ? 0.752 13.214 22.043 1.00 79.50 558 GLY A N 1
ATOM 4447 C CA . GLY A 1 558 ? -0.304 14.198 22.308 1.00 79.50 558 GLY A CA 1
ATOM 4448 C C . GLY A 1 558 ? -1.387 14.265 21.222 1.00 79.50 558 GLY A C 1
ATOM 4449 O O . GLY A 1 558 ? -2.163 15.216 21.177 1.00 79.50 558 GLY A O 1
ATOM 4450 N N . LYS A 1 559 ? -1.459 13.266 20.329 1.00 82.06 559 LYS A N 1
ATOM 4451 C CA . LYS A 1 559 ? -2.517 13.147 19.303 1.00 82.06 559 LYS A CA 1
ATOM 4452 C C . LYS A 1 559 ? -3.834 12.635 19.911 1.00 82.06 559 LYS A C 1
ATOM 4454 O O . LYS A 1 559 ? -4.914 12.907 19.387 1.00 82.06 559 LYS A O 1
ATOM 4459 N N . ILE A 1 560 ? -3.737 11.915 21.028 1.00 93.06 560 ILE A N 1
ATOM 4460 C CA . ILE A 1 560 ? -4.835 11.478 21.901 1.00 93.06 560 ILE A CA 1
ATOM 4461 C C . ILE A 1 560 ? -4.513 11.958 23.321 1.00 93.06 560 ILE A C 1
ATOM 4463 O O . ILE A 1 560 ? -3.347 11.961 23.714 1.00 93.06 560 ILE A O 1
ATOM 4467 N N . LYS A 1 561 ? -5.521 12.384 24.091 1.00 90.88 561 LYS A N 1
ATOM 4468 C CA . LYS A 1 561 ? -5.308 12.808 25.483 1.00 90.88 561 LYS A CA 1
ATOM 4469 C C . LYS A 1 561 ? -4.970 11.615 26.397 1.00 90.88 561 LYS A C 1
ATOM 4471 O O . LYS A 1 561 ? -5.520 10.538 26.188 1.00 90.88 561 LYS A O 1
ATOM 4476 N N . PRO A 1 562 ? -4.159 11.794 27.459 1.00 89.88 562 PRO A N 1
ATOM 4477 C CA . PRO A 1 562 ? -3.834 10.714 28.401 1.00 89.88 562 PRO A CA 1
ATOM 4478 C C . PRO A 1 562 ? -5.052 10.058 29.067 1.00 89.88 562 PRO A C 1
ATOM 4480 O O . PRO A 1 562 ? -5.063 8.852 29.273 1.00 89.88 562 PRO A O 1
ATOM 4483 N N . ASN A 1 563 ? -6.096 10.844 29.345 1.00 89.69 563 ASN A N 1
ATOM 4484 C CA . ASN A 1 563 ? -7.343 10.370 29.958 1.00 89.69 563 ASN A CA 1
ATOM 4485 C C . ASN A 1 563 ? -8.455 10.128 28.919 1.00 89.69 563 ASN A C 1
ATOM 4487 O O . ASN A 1 563 ? -9.633 10.153 29.264 1.00 89.69 563 ASN A O 1
ATOM 4491 N N . ALA A 1 564 ? -8.103 9.986 27.636 1.00 91.69 564 ALA A N 1
ATOM 4492 C CA . ALA A 1 564 ? -9.075 9.751 26.576 1.00 91.69 564 ALA A CA 1
ATOM 4493 C C . ALA A 1 564 ? -9.629 8.325 26.625 1.00 91.69 564 ALA A C 1
ATOM 4495 O O . ALA A 1 564 ? -8.905 7.357 26.870 1.00 91.69 564 ALA A O 1
ATOM 4496 N N . GLU A 1 565 ? -10.899 8.182 26.264 1.00 93.44 565 GLU A N 1
ATOM 4497 C CA . GLU A 1 565 ? -11.486 6.870 26.033 1.00 93.44 565 GLU A CA 1
ATOM 4498 C C . GLU A 1 565 ? -11.058 6.371 24.651 1.00 93.44 565 GLU A C 1
ATOM 4500 O O . GLU A 1 565 ? -11.512 6.865 23.611 1.00 93.44 565 GLU A O 1
ATOM 4505 N N . SER A 1 566 ? -10.138 5.405 24.629 1.00 96.00 566 SER A N 1
ATOM 4506 C CA . SER A 1 566 ? -9.574 4.879 23.390 1.00 96.00 566 SER A CA 1
ATOM 4507 C C . SER A 1 566 ? -9.665 3.360 23.294 1.00 96.00 566 SER A C 1
ATOM 4509 O O . SER A 1 566 ? -9.438 2.629 24.258 1.00 96.00 566 SER A O 1
ATOM 4511 N N . VAL A 1 567 ? -10.001 2.866 22.104 1.00 97.88 567 VAL A N 1
ATOM 4512 C CA . VAL A 1 567 ? -10.125 1.431 21.836 1.00 97.88 567 VAL A CA 1
ATOM 4513 C C . VAL A 1 567 ? -9.696 1.102 20.411 1.00 97.88 567 VAL A C 1
ATOM 4515 O O . VAL A 1 567 ? -9.924 1.867 19.473 1.00 97.88 567 VAL A O 1
ATOM 4518 N N . LYS A 1 568 ? -9.057 -0.061 20.247 1.00 98.25 568 LYS A N 1
ATOM 4519 C CA . LYS A 1 568 ? -8.685 -0.626 18.947 1.00 98.25 568 LYS A CA 1
ATOM 4520 C C . LYS A 1 568 ? -9.296 -2.015 18.786 1.00 98.25 568 LYS A C 1
ATOM 4522 O O . LYS A 1 568 ? -9.073 -2.890 19.623 1.00 98.25 568 LYS A O 1
ATOM 4527 N N . ILE A 1 569 ? -10.027 -2.218 17.696 1.00 98.56 569 ILE A N 1
ATOM 4528 C CA . ILE A 1 569 ? -10.555 -3.512 17.270 1.00 98.56 569 ILE A CA 1
ATOM 4529 C C . ILE A 1 569 ? -9.676 -4.035 16.133 1.00 98.56 569 ILE A C 1
ATOM 4531 O O . ILE A 1 569 ? -9.586 -3.419 15.068 1.00 98.56 569 ILE A O 1
ATOM 4535 N N . TYR A 1 570 ? -9.045 -5.184 16.358 1.00 98.50 570 TYR A N 1
ATOM 4536 C CA . TYR A 1 570 ? -8.246 -5.891 15.359 1.00 98.50 570 TYR A CA 1
ATOM 4537 C C . TYR A 1 570 ? -9.156 -6.766 14.495 1.00 98.50 570 TYR A C 1
ATOM 4539 O O . TYR A 1 570 ? -9.348 -7.946 14.781 1.00 98.50 570 TYR A O 1
ATOM 4547 N N . SER A 1 571 ? -9.771 -6.172 13.474 1.00 98.25 571 SER A N 1
ATOM 4548 C CA . SER A 1 571 ? -10.701 -6.865 12.576 1.00 98.25 571 SER A CA 1
ATOM 4549 C C . SER A 1 571 ? -10.822 -6.153 11.227 1.00 98.25 571 SER A C 1
ATOM 4551 O O . SER A 1 571 ? -10.445 -4.987 11.087 1.00 98.25 571 SER A O 1
ATOM 4553 N N . ASP A 1 572 ? -11.377 -6.853 10.239 1.00 98.25 572 ASP A N 1
ATOM 4554 C CA . ASP A 1 572 ? -11.833 -6.240 8.995 1.00 98.25 572 ASP A CA 1
ATOM 4555 C C . ASP A 1 572 ? -13.067 -5.364 9.278 1.00 98.25 572 ASP A C 1
ATOM 4557 O O . ASP A 1 572 ? -14.062 -5.811 9.860 1.00 98.25 572 ASP A O 1
ATOM 4561 N N . ALA A 1 573 ? -13.006 -4.096 8.867 1.00 98.25 573 ALA A N 1
ATOM 4562 C CA . ALA A 1 573 ? -14.080 -3.139 9.100 1.00 98.25 573 ALA A CA 1
ATOM 4563 C C . ALA A 1 573 ? -15.396 -3.547 8.417 1.00 98.25 573 ALA A C 1
ATOM 4565 O O . ALA A 1 573 ? -16.459 -3.184 8.917 1.00 98.25 573 ALA A O 1
ATOM 4566 N N . SER A 1 574 ? -15.350 -4.321 7.325 1.00 97.94 574 SER A N 1
ATOM 4567 C CA . SER A 1 574 ? -16.549 -4.797 6.619 1.00 97.94 574 SER A CA 1
ATOM 4568 C C . SER A 1 574 ? -17.442 -5.688 7.485 1.00 97.94 574 SER A C 1
ATOM 4570 O O . SER A 1 574 ? -18.656 -5.696 7.296 1.00 97.94 574 SER A O 1
ATOM 4572 N N . LEU A 1 575 ? -16.861 -6.380 8.471 1.00 98.12 575 LEU A N 1
ATOM 4573 C CA . LEU A 1 575 ? -17.592 -7.221 9.420 1.00 98.12 575 LEU A CA 1
ATOM 4574 C C . LEU A 1 575 ? -18.139 -6.414 10.599 1.00 98.12 575 LEU A C 1
ATOM 4576 O O . LEU A 1 575 ? -19.261 -6.634 11.046 1.00 98.12 575 LEU A O 1
ATOM 4580 N N . ILE A 1 576 ? -17.330 -5.494 11.126 1.00 97.69 576 ILE A N 1
ATOM 4581 C CA . ILE A 1 576 ? -17.587 -4.873 12.429 1.00 97.69 576 ILE A CA 1
ATOM 4582 C C . ILE A 1 576 ? -18.304 -3.529 12.318 1.00 97.69 576 ILE A C 1
ATOM 4584 O O . ILE A 1 576 ? -19.173 -3.226 13.134 1.00 97.69 576 ILE A O 1
ATOM 4588 N N . PHE A 1 577 ? -17.963 -2.708 11.326 1.00 98.44 577 PHE A N 1
ATOM 4589 C CA . PHE A 1 577 ? -18.489 -1.348 11.241 1.00 98.44 577 PHE A CA 1
ATOM 4590 C C . PHE A 1 577 ? -20.018 -1.282 11.067 1.00 98.44 577 PHE A C 1
ATOM 4592 O O . PHE A 1 577 ? -20.628 -0.461 11.749 1.00 98.44 577 PHE A O 1
ATOM 4599 N N . PRO A 1 578 ? -20.682 -2.151 10.272 1.00 98.50 578 PRO A N 1
ATOM 4600 C CA . PRO A 1 578 ? -22.143 -2.149 10.184 1.00 98.50 578 PRO A CA 1
ATOM 4601 C C . PRO A 1 578 ? -22.814 -2.472 11.525 1.00 98.50 578 PRO A C 1
ATOM 4603 O O . PRO A 1 578 ? -23.817 -1.857 11.880 1.00 98.50 578 PRO A O 1
ATOM 4606 N N . LEU A 1 579 ? -22.230 -3.388 12.309 1.00 98.31 579 LEU A N 1
ATOM 4607 C CA . LEU A 1 579 ? -22.716 -3.727 13.651 1.00 98.31 579 LEU A CA 1
ATOM 4608 C C . LEU A 1 579 ? -22.510 -2.565 14.630 1.00 98.31 579 LEU A C 1
ATOM 4610 O O . LEU A 1 579 ? -23.385 -2.285 15.449 1.00 98.31 579 LEU A O 1
ATOM 4614 N N . LEU A 1 580 ? -21.379 -1.860 14.521 1.00 98.19 580 LEU A N 1
ATOM 4615 C CA . LEU A 1 580 ? -21.109 -0.665 15.317 1.00 98.19 580 LEU A CA 1
ATOM 4616 C C . LEU A 1 580 ? -22.132 0.430 15.000 1.00 98.19 580 LEU A C 1
ATOM 4618 O O . LEU A 1 580 ? -22.732 0.980 15.920 1.00 98.19 580 LEU A O 1
ATOM 4622 N N . VAL A 1 581 ? -22.387 0.704 13.715 1.00 97.81 581 VAL A N 1
ATOM 4623 C CA . VAL A 1 581 ? -23.416 1.658 13.268 1.00 97.81 581 VAL A CA 1
ATOM 4624 C C . VAL A 1 581 ? -24.794 1.249 13.785 1.00 97.81 581 VAL A C 1
ATOM 4626 O O . VAL A 1 581 ? -25.514 2.102 14.307 1.00 97.81 581 VAL A O 1
ATOM 4629 N N . ALA A 1 582 ? -25.137 -0.041 13.716 1.00 97.50 582 ALA A N 1
ATOM 4630 C CA . ALA A 1 582 ? -26.401 -0.570 14.222 1.00 97.50 582 ALA A CA 1
ATOM 4631 C C . ALA A 1 582 ? -26.590 -0.306 15.725 1.00 97.50 582 ALA A C 1
ATOM 4633 O O . ALA A 1 582 ? -27.666 0.126 16.127 1.00 97.50 582 ALA A O 1
ATOM 4634 N N . GLN A 1 583 ? -25.552 -0.506 16.545 1.00 97.06 583 GLN A N 1
ATOM 4635 C CA . GLN A 1 583 ? -25.623 -0.339 18.005 1.00 97.06 583 GLN A CA 1
ATOM 4636 C C . GLN A 1 583 ? -25.436 1.102 18.503 1.00 97.06 583 GLN A C 1
ATOM 4638 O O . GLN A 1 583 ? -25.652 1.363 19.687 1.00 97.06 583 GLN A O 1
ATOM 4643 N N . THR A 1 584 ? -25.064 2.039 17.627 1.00 97.50 584 THR A N 1
ATOM 4644 C CA . THR A 1 584 ? -24.746 3.427 18.005 1.00 97.50 584 THR A CA 1
ATOM 4645 C C . THR A 1 584 ? -25.593 4.428 17.215 1.00 97.50 584 THR A C 1
ATOM 4647 O O . THR A 1 584 ? -26.689 4.802 17.633 1.00 97.50 584 THR A O 1
ATOM 4650 N N . PHE A 1 585 ? -25.124 4.828 16.034 1.00 96.19 585 PHE A N 1
ATOM 4651 C CA . PHE A 1 585 ? -25.728 5.839 15.174 1.00 96.19 585 PHE A CA 1
ATOM 4652 C C . PHE A 1 585 ? -27.162 5.499 14.758 1.00 96.19 585 PHE A C 1
ATOM 4654 O O . PHE A 1 585 ? -28.061 6.321 14.925 1.00 96.19 585 PHE A O 1
ATOM 4661 N N . ALA A 1 586 ? -27.395 4.287 14.245 1.00 96.25 586 ALA A N 1
ATOM 4662 C CA . ALA A 1 586 ? -28.720 3.867 13.797 1.00 96.25 586 ALA A CA 1
ATOM 4663 C C . ALA A 1 586 ? -29.681 3.711 14.982 1.00 96.25 586 ALA A C 1
ATOM 4665 O O . ALA A 1 586 ? -30.806 4.201 14.926 1.00 96.25 586 ALA A O 1
ATOM 4666 N N . LYS A 1 587 ? -29.213 3.116 16.088 1.00 93.69 587 LYS A N 1
ATOM 4667 C CA . LYS A 1 587 ? -29.987 2.993 17.330 1.00 93.69 587 LYS A CA 1
ATOM 4668 C C . LYS A 1 587 ? -30.451 4.350 17.852 1.00 93.69 587 LYS A C 1
ATOM 4670 O O . LYS A 1 587 ? -31.580 4.459 18.301 1.00 93.69 587 LYS A O 1
ATOM 4675 N N . LYS A 1 588 ? -29.606 5.381 17.778 1.00 91.81 588 LYS A N 1
ATOM 4676 C CA . LYS A 1 588 ? -29.959 6.751 18.178 1.00 91.81 588 LYS A CA 1
ATOM 4677 C C . LYS A 1 588 ? -30.882 7.464 17.182 1.00 91.81 588 LYS A C 1
ATOM 4679 O O . LYS A 1 588 ? -31.572 8.393 17.570 1.00 91.81 588 LYS A O 1
ATOM 4684 N N . HIS A 1 589 ? -30.853 7.080 15.908 1.00 92.38 589 HIS A N 1
ATOM 4685 C CA . HIS A 1 589 ? -31.664 7.701 14.859 1.00 92.38 589 HIS A CA 1
ATOM 4686 C C . HIS A 1 589 ? -33.097 7.172 14.803 1.00 92.38 589 HIS A C 1
ATOM 4688 O O . HIS A 1 589 ? -34.013 7.930 14.507 1.00 92.38 589 HIS A O 1
ATOM 4694 N N . PHE A 1 590 ? -33.270 5.867 15.030 1.00 91.75 590 PHE A N 1
ATOM 4695 C CA . PHE A 1 590 ? -34.568 5.190 14.956 1.00 91.75 590 PHE A CA 1
ATOM 4696 C C . PHE A 1 590 ? -35.264 5.030 16.316 1.00 91.75 590 PHE A C 1
ATOM 4698 O O . PHE A 1 590 ? -36.389 4.536 16.357 1.00 91.75 590 PHE A O 1
ATOM 4705 N N . LYS A 1 591 ? -34.600 5.417 17.410 1.00 77.00 591 LYS A N 1
ATOM 4706 C CA . LYS A 1 591 ? -35.235 5.673 18.709 1.00 77.00 591 LYS A CA 1
ATOM 4707 C C . LYS A 1 591 ? -35.687 7.120 18.763 1.00 77.00 591 LYS A C 1
ATOM 4709 O O . LYS A 1 591 ? -36.782 7.346 19.319 1.00 77.00 591 LYS A O 1
#

Radius of gyration: 37.56 Å; chains: 1; bounding box: 84×76×113 Å

pLDDT: mean 83.53, std 15.85, range [29.92, 98.56]

Secondary structure (DSSP, 8-state):
-TTTTTSS---------PPPP--TT-EEEEEBTT--HHHHHHHHHHHHH-TTEEE-PPBS-SS--THHHHHHHHTT-SEEEEEEEETTTEEEEEEEETTTS-EEEEEEEEEE-TTT---S--PPTTPEEEEEE-GGGGTSHHHHHHHHHHHHHH-PPTT-TT--SSEEEEEEEEEETTEEEEEEEEEE-B-TTT-PBPPTTSPPEEEE---EEEEEEEEEESSSS-S-EEEE-TT---HHHHHHHHHHHHHHHHHHHHHHHHHHHHHHHHT------TT---HHHHHHHSPPPP---TTPPP-----GGG---HHHHHHGGGGT-HHHHHHHHHHHHHHHHHH-BGGG-HHHHHHTTTTS--S-GGG-BPEEEEEE-HHHHHTTHHHHHHHHHHTT--SEEEE-HHHHHHHHHHHHS--EE--TTS-HHHHHHTTEEEETTEEEEHHHHHHHHHHHHHHHHHHHHHHHHS-----HHHHHHHHHHHT--TT-HHHHHHTTTS-SSEEEEEES-THHHHHHHHHHHTTT-EEEEEEEE---GGG--TTT--HHHHHHTTSEEEEEEEEEEES-HHHHHHHHHIIIIIHHHH-

Foldseek 3Di:
DVVVVVVVPPDDDPDDPDPQDLFAQAEEQEEAPLAAPLSVLVSVQCCQLALSYDYDDYDDDDPPCLVVQVVCVVVVHQKYWYWYDDPSPWTKIWIFGPDFAKIWIWTKAPWDGLVRDPFPDDFDGQEAADEAEDPVLVPDPVSVVVVVSCCSHRGHGPPRDSHDPHHFKYWYWYADPQKTKTWMWGWDQADPPPRDGDDPPDDIDTTTRDDIIIIHTAFMAGGDVDHDTPDGDPPDDDPVNVVVVVVVVVVVVVVVVVVVVVVVVVVVVVPPDDPDPPPDDDPVNCCVVVPDDDPPCPPPQAQDADDCVVPDDPVVRLCSLCNPDDLSVLLNLLLVLLQVQVPDFQVVPVVLCVVCVPPDDVVDRRPAGAAEEEEAELLCCLDPVVVVVVVCLQVVVHQHYFYDPSNPLSNVLCVVDNKAFAAQPPDPVVCVVVQWDDDRRIIDHVVSVVSSCVVCVVVVVVVVCCCVPVVDDDDVCCVLLVCLCVVPDPSDSSVSNNVRLRHSAYAYAYQFFDPRNVVLLVSQLVVQAHQGYEAEYQADPPVVDRRRDAVVVSCVSSSHPPNHSYGYRNDHCSPSVVVSCVSHVVVVVVD

Sequence (591 aa):
MASLYKSFTKTPVKKSDTPRPTIRNRVLLISSRGITTRQRHLFKDFESLLPHSKKDSKLDTKKNLEVLNELAELSNCDNVLYFEARRHEDLYLWASKAPSGPSIKFQVLNLHTMSELKLTGNCLKGSRPLLSFDSGFEDEGPYQLTKALFEQIFSVPVGTRKSKPFFDHIMSFSIIDDKIWVRNYQIVEKNAETGADISSDQEISLVEIGPRYVLDIIRIFEGSFYGRTLYENKNYYTPSSIRAAINREKSAKYASRAMSNQEYKAKIETHKLPEDTLSALSTTAQNAVFVKSSETLENSLEIKGYDFSDGLDYEKLLSSYLTTGFQASNFAKAVDVVNNMLSWKLSEDPDFIEQNQDKMDLSDPAKHKCKIFLGYTSNMISSGLRENFLFLAKNKMIDVIVTTAGGIEEDFIKCLAKTYLGDFNLSGETLRKSGLNRIGNLLVPNNNYCKFEDWIMPILDQMLYEQQNQAVQWTPSKIIHRLGKEIDNPESVYYWAYKAVFAGKTGMIILGGGAMKHHICNANLMRNGAEYSVFINTGQEFDGSDAGARPDEAVSWGKIKPNAESVKIYSDASLIFPLLVAQTFAKKHFK

InterPro domains:
  IPR002773 Deoxyhypusine synthase [PF01916] (316-500)
  IPR002773 Deoxyhypusine synthase [PF01916] (501-584)
  IPR002773 Deoxyhypusine synthase [PTHR11703] (280-499)
  IPR007109 Brix domain [PF04427] (32-219)
  IPR007109 Brix domain [PS50833] (25-226)
  IPR007109 Brix domain [SM00879] (28-220)
  IPR029035 DHS-like NAD/FAD-binding domain superfamily [SSF52467] (283-588)
  IPR036982 Deoxyhypusine synthase superfamily [G3DSA:3.40.910.10] (283-500)
  IPR036982 Deoxyhypusine synthase superfamily [G3DSA:3.40.910.10] (501-590)